Protein AF-0000000078225749 (afdb_homodimer)

Nearest PDB structures (foldseek):
  7byf-assembly1_A  TM=9.191E-01  e=1.831E-20  Mus musculus
  7vph-assembly1_A  TM=9.211E-01  e=2.142E-20  Homo sapiens
  7byf-assembly2_D  TM=9.203E-01  e=4.455E-20  Mus musculus
  7vpg-assembly1_A  TM=9.221E-01  e=8.346E-20  Homo sapiens
  7f60-assembly2_B  TM=9.226E-01  e=7.921E-20  Homo sapiens

Structure (mmCIF, N/CA/C/O backbone):
data_AF-0000000078225749-model_v1
#
loop_
_entity.id
_entity.type
_entity.pdbx_description
1 polymer 'Nucleoporin GLE2 domain protein'
#
loop_
_atom_site.group_PDB
_atom_site.id
_atom_site.type_symbol
_atom_site.label_atom_id
_atom_site.label_alt_id
_atom_site.label_comp_id
_atom_site.label_asym_id
_atom_site.label_entity_id
_atom_site.label_seq_id
_atom_site.pdbx_PDB_ins_code
_atom_site.Cartn_x
_atom_site.Cartn_y
_atom_site.Cartn_z
_atom_site.occupancy
_atom_site.B_iso_or_equiv
_atom_site.auth_seq_id
_atom_site.auth_comp_id
_atom_site.auth_asym_id
_atom_site.auth_atom_id
_atom_site.pdbx_PDB_model_num
ATOM 1 N N . MET A 1 1 ? -67.688 -57.656 38.812 1 23.08 1 MET A N 1
ATOM 2 C CA . MET A 1 1 ? -66.688 -57.188 39.812 1 23.08 1 MET A CA 1
ATOM 3 C C . MET A 1 1 ? -65.312 -57.688 39.469 1 23.08 1 MET A C 1
ATOM 5 O O . MET A 1 1 ? -64.312 -56.938 39.562 1 23.08 1 MET A O 1
ATOM 9 N N . LEU A 1 2 ? -64.812 -58.906 39.625 1 23.86 2 LEU A N 1
ATOM 10 C CA . LEU A 1 2 ? -63.375 -58.781 39.906 1 23.86 2 LEU A CA 1
ATOM 11 C C . LEU A 1 2 ? -62.625 -58.438 38.625 1 23.86 2 LEU A C 1
ATOM 13 O O . LEU A 1 2 ? -62.656 -59.188 37.656 1 23.86 2 LEU A O 1
ATOM 17 N N . ALA A 1 3 ? -62.156 -57.094 38.375 1 25.78 3 ALA A N 1
ATOM 18 C CA . ALA A 1 3 ? -61.625 -56.094 37.469 1 25.78 3 ALA A CA 1
ATOM 19 C C . ALA A 1 3 ? -60.188 -56.406 37.062 1 25.78 3 ALA A C 1
ATOM 21 O O . ALA A 1 3 ? -59.25 -56.281 37.844 1 25.78 3 ALA A O 1
ATOM 22 N N . VAL A 1 4 ? -59.906 -57.562 36.5 1 28.55 4 VAL A N 1
ATOM 23 C CA . VAL A 1 4 ? -58.562 -58.094 36.25 1 28.55 4 VAL A CA 1
ATOM 24 C C . VAL A 1 4 ? -57.75 -57.094 35.438 1 28.55 4 VAL A C 1
ATOM 26 O O . VAL A 1 4 ? -58 -56.906 34.25 1 28.55 4 VAL A O 1
ATOM 29 N N . MET A 1 5 ? -57.5 -55.812 36 1 27.08 5 MET A N 1
ATOM 30 C CA . MET A 1 5 ? -56.875 -54.625 35.375 1 27.08 5 MET A CA 1
ATOM 31 C C . MET A 1 5 ? -55.469 -54.938 34.938 1 27.08 5 MET A C 1
ATOM 33 O O . MET A 1 5 ? -54.625 -55.344 35.75 1 27.08 5 MET A O 1
ATOM 37 N N . PHE A 1 6 ? -55.188 -55.5 33.688 1 27.53 6 PHE A N 1
ATOM 38 C CA . PHE A 1 6 ? -53.969 -55.938 33.031 1 27.53 6 PHE A CA 1
ATOM 39 C C . PHE A 1 6 ? -52.906 -54.812 33.031 1 27.53 6 PHE A C 1
ATOM 41 O O . PHE A 1 6 ? -53.156 -53.75 32.469 1 27.53 6 PHE A O 1
ATOM 48 N N . GLY A 1 7 ? -52.125 -54.562 34.219 1 25.81 7 GLY A N 1
ATOM 49 C CA . GLY A 1 7 ? -51.125 -53.562 34.562 1 25.81 7 GLY A CA 1
ATOM 50 C C . GLY A 1 7 ? -49.938 -53.562 33.625 1 25.81 7 GLY A C 1
ATOM 51 O O . GLY A 1 7 ? -49.25 -54.594 33.469 1 25.81 7 GLY A O 1
ATOM 52 N N . SER A 1 8 ? -49.844 -52.844 32.469 1 24.3 8 SER A N 1
ATOM 53 C CA . SER A 1 8 ? -48.969 -52.719 31.297 1 24.3 8 SER A CA 1
ATOM 54 C C . SER A 1 8 ? -47.594 -52.219 31.719 1 24.3 8 SER A C 1
ATOM 56 O O . SER A 1 8 ? -47.312 -51 31.594 1 24.3 8 SER A O 1
ATOM 58 N N . SER A 1 9 ? -46.938 -52.438 32.906 1 24.58 9 SER A N 1
ATOM 59 C CA . SER A 1 9 ? -45.844 -51.625 33.375 1 24.58 9 SER A CA 1
ATOM 60 C C . SER A 1 9 ? -44.562 -51.938 32.625 1 24.58 9 SER A C 1
ATOM 62 O O . SER A 1 9 ? -43.875 -52.938 32.906 1 24.58 9 SER A O 1
ATOM 64 N N . SER A 1 10 ? -44.469 -52.062 31.281 1 23.19 10 SER A N 1
ATOM 65 C CA . SER A 1 10 ? -43.219 -52.562 30.688 1 23.19 10 SER A CA 1
ATOM 66 C C . SER A 1 10 ? -42.031 -51.688 31.062 1 23.19 10 SER A C 1
ATOM 68 O O . SER A 1 10 ? -42.062 -50.469 30.875 1 23.19 10 SER A O 1
ATOM 70 N N . SER A 1 11 ? -41.25 -52.062 32.094 1 24.34 11 SER A N 1
ATOM 71 C CA . SER A 1 11 ? -40.062 -51.594 32.781 1 24.34 11 SER A CA 1
ATOM 72 C C . SER A 1 11 ? -38.875 -51.469 31.844 1 24.34 11 SER A C 1
ATOM 74 O O . SER A 1 11 ? -38.281 -52.5 31.484 1 24.34 11 SER A O 1
ATOM 76 N N . PHE A 1 12 ? -39.031 -50.906 30.625 1 25.53 12 PHE A N 1
ATOM 77 C CA . PHE A 1 12 ? -37.906 -50.938 29.703 1 25.53 12 PHE A CA 1
ATOM 78 C C . PHE A 1 12 ? -36.625 -50.406 30.359 1 25.53 12 PHE A C 1
ATOM 80 O O . PHE A 1 12 ? -36.656 -49.438 31.094 1 25.53 12 PHE A O 1
ATOM 87 N N . GLY A 1 13 ? -35.656 -51.281 30.641 1 22.09 13 GLY A N 1
ATOM 88 C CA . GLY A 1 13 ? -34.312 -51.281 31.25 1 22.09 13 GLY A CA 1
ATOM 89 C C . GLY A 1 13 ? -33.406 -50.219 30.688 1 22.09 13 GLY A C 1
ATOM 90 O O . GLY A 1 13 ? -33.531 -49.844 29.516 1 22.09 13 GLY A O 1
ATOM 91 N N . ALA A 1 14 ? -32.938 -49.25 31.484 1 25.94 14 ALA A N 1
ATOM 92 C CA . ALA 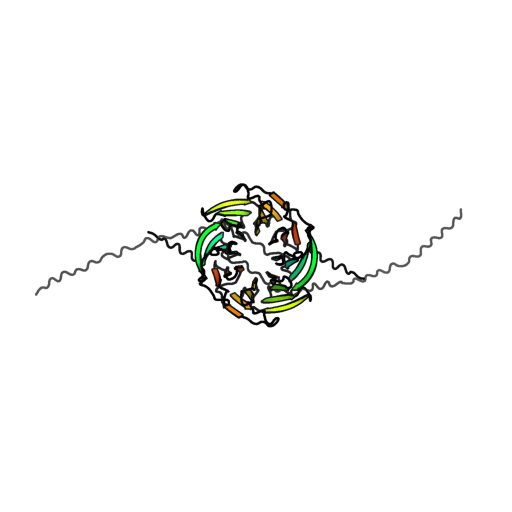A 1 14 ? -32 -48.156 31.375 1 25.94 14 ALA A CA 1
ATOM 93 C C . ALA A 1 14 ? -30.656 -48.625 30.844 1 25.94 14 ALA A C 1
ATOM 95 O O . ALA A 1 14 ? -29.984 -49.438 31.484 1 25.94 14 ALA A O 1
ATOM 96 N N . LYS A 1 15 ? -30.625 -49.125 29.609 1 23.12 15 LYS A N 1
ATOM 97 C CA . LYS A 1 15 ? -29.297 -49.531 29.172 1 23.12 15 LYS A CA 1
ATOM 98 C C . LYS A 1 15 ? -28.25 -48.469 29.469 1 23.12 15 LYS A C 1
ATOM 100 O O . LYS A 1 15 ? -28.5 -47.281 29.266 1 23.12 15 LYS A O 1
ATOM 105 N N . PRO A 1 16 ? -27.328 -48.719 30.375 1 26.39 16 PRO A N 1
ATOM 106 C CA . PRO A 1 16 ? -26.219 -47.844 30.781 1 26.39 16 PRO A CA 1
ATOM 107 C C . PRO A 1 16 ? -25.359 -47.406 29.594 1 26.39 16 PRO A C 1
ATOM 109 O O . PRO A 1 16 ? -25.031 -48.219 28.719 1 26.39 16 PRO A O 1
ATOM 112 N N . SER A 1 17 ? -25.766 -46.344 28.875 1 26.53 17 SER A N 1
ATOM 113 C CA . SER A 1 17 ? -24.953 -45.844 27.766 1 26.53 17 SER A CA 1
ATOM 114 C C . SER A 1 17 ? -23.5 -45.656 28.203 1 26.53 17 SER A C 1
ATOM 116 O O . SER A 1 17 ? -23.203 -44.781 29.016 1 26.53 17 SER A O 1
ATOM 118 N N . ILE A 1 18 ? -22.781 -46.75 28.531 1 24.94 18 ILE A N 1
ATOM 119 C CA . ILE A 1 18 ? -21.391 -46.719 28.969 1 24.94 18 ILE A CA 1
ATOM 120 C C . ILE A 1 18 ? -20.547 -45.969 27.922 1 24.94 18 ILE A C 1
ATOM 122 O O . ILE A 1 18 ? -19.328 -45.844 28.094 1 24.94 18 ILE A O 1
ATOM 126 N N . PHE A 1 19 ? -21 -45.906 26.656 1 27.45 19 PHE A N 1
ATOM 127 C CA . PHE A 1 19 ? -19.844 -45.688 25.781 1 27.45 19 PHE A CA 1
ATOM 128 C C . PHE A 1 19 ? -19.156 -44.375 26.109 1 27.45 19 PHE A C 1
ATOM 130 O O . PHE A 1 19 ? -19.703 -43.312 25.828 1 27.45 19 PHE A O 1
ATOM 137 N N . GLY A 1 20 ? -18.547 -44.312 27.234 1 26.2 20 GLY A N 1
ATOM 138 C CA . GLY A 1 20 ? -17.672 -43.188 27.516 1 26.2 20 GLY A CA 1
ATOM 139 C C . GLY A 1 20 ? -16.656 -42.906 26.406 1 26.2 20 GLY A C 1
ATOM 140 O O . GLY A 1 20 ? -15.68 -43.656 26.281 1 26.2 20 GLY A O 1
ATOM 141 N N . SER A 1 21 ? -17.047 -42.781 25.125 1 27.36 21 SER A N 1
ATOM 142 C CA . SER A 1 21 ? -16 -42.531 24.141 1 27.36 21 SER A CA 1
ATOM 143 C C . SER A 1 21 ? -15.133 -41.344 24.562 1 27.36 21 SER A C 1
ATOM 145 O O . SER A 1 21 ? -15.648 -40.281 24.844 1 27.36 21 SER A O 1
ATOM 147 N N . THR A 1 22 ? -14.07 -41.656 25.234 1 28.22 22 THR A N 1
ATOM 148 C CA . THR A 1 22 ? -13 -40.688 25.453 1 28.22 22 THR A CA 1
ATOM 149 C C . THR A 1 22 ? -12.57 -40.031 24.141 1 28.22 22 THR A C 1
ATOM 151 O O . THR A 1 22 ? -12.078 -40.719 23.234 1 28.22 22 THR A O 1
ATOM 154 N N . THR A 1 23 ? -13.375 -39.156 23.625 1 29 23 THR A N 1
ATOM 155 C CA . THR A 1 23 ? -12.883 -38.312 22.516 1 29 23 THR A CA 1
ATOM 156 C C . THR A 1 23 ? -11.516 -37.75 22.844 1 29 23 THR A C 1
ATOM 158 O O . THR A 1 23 ? -11.383 -36.938 23.781 1 29 23 THR A O 1
ATOM 161 N N . THR A 1 24 ? -10.445 -38.594 22.688 1 30.09 24 THR A N 1
ATOM 162 C CA . THR A 1 24 ? -9.109 -38 22.656 1 30.09 24 THR A CA 1
ATOM 163 C C . THR A 1 24 ? -9.039 -36.875 21.625 1 30.09 24 THR A C 1
ATOM 165 O O . THR A 1 24 ? -9.219 -37.125 20.422 1 30.09 24 THR A O 1
ATOM 168 N N . THR A 1 25 ? -9.484 -35.688 22 1 29.48 25 THR A N 1
ATOM 169 C CA . THR A 1 25 ? -9.172 -34.5 21.219 1 29.48 25 THR A CA 1
ATOM 170 C C . THR A 1 25 ? -7.676 -34.438 20.938 1 29.48 25 THR A C 1
ATOM 172 O O . THR A 1 25 ? -6.875 -34.25 21.859 1 29.48 25 THR A O 1
ATOM 175 N N . THR A 1 26 ? -7.133 -35.344 20.094 1 30.47 26 THR A N 1
ATOM 176 C CA . THR A 1 26 ? -5.785 -35.094 19.609 1 30.47 26 THR A CA 1
ATOM 177 C C . THR A 1 26 ? -5.676 -33.656 19.094 1 30.47 26 THR A C 1
ATOM 179 O O . THR A 1 26 ? -6.398 -33.25 18.188 1 30.47 26 THR A O 1
ATOM 182 N N . THR A 1 27 ? -5.355 -32.75 19.984 1 30.42 27 THR A N 1
ATOM 183 C CA . THR A 1 27 ? -4.871 -31.453 19.562 1 30.42 27 THR A CA 1
ATOM 184 C C . THR A 1 27 ? -3.795 -31.594 18.5 1 30.42 27 THR A C 1
ATOM 186 O O . THR A 1 27 ? -2.719 -32.125 18.75 1 30.42 27 THR A O 1
ATOM 189 N N . THR A 1 28 ? -4.18 -31.984 17.281 1 31.11 28 THR A N 1
ATOM 190 C CA . THR A 1 28 ? -3.219 -31.859 16.188 1 31.11 28 THR A CA 1
ATOM 191 C C . THR A 1 28 ? -2.506 -30.516 16.25 1 31.11 28 THR A C 1
ATOM 193 O O . THR A 1 28 ? -3.143 -29.469 16.141 1 31.11 28 THR A O 1
ATOM 196 N N . THR A 1 29 ? -1.504 -30.438 17.094 1 33.22 29 THR A N 1
ATOM 197 C CA . THR A 1 29 ? -0.536 -29.359 16.922 1 33.22 29 THR A CA 1
ATOM 198 C C . THR A 1 29 ? -0.121 -29.234 15.461 1 33.22 29 THR A C 1
ATOM 200 O O . THR A 1 29 ? 0.328 -30.203 14.852 1 33.22 29 THR A O 1
ATOM 203 N N . ASN A 1 30 ? -0.927 -28.609 14.68 1 32.47 30 ASN A N 1
ATOM 204 C CA . ASN A 1 30 ? -0.381 -28.297 13.367 1 32.47 30 ASN A CA 1
ATOM 205 C C . ASN A 1 30 ? 1.072 -27.844 13.461 1 32.47 30 ASN A C 1
ATOM 207 O O . ASN A 1 30 ? 1.356 -26.766 14.008 1 32.47 30 ASN A O 1
ATOM 211 N N . PRO A 1 31 ? 2.061 -28.75 13.617 1 36.94 31 PRO A N 1
ATOM 212 C CA . PRO A 1 31 ? 3.48 -28.391 13.656 1 36.94 31 PRO A CA 1
ATOM 213 C C . PRO A 1 31 ? 3.834 -27.281 12.664 1 36.94 31 PRO A C 1
ATOM 215 O O . PRO A 1 31 ? 4.961 -26.781 12.664 1 36.94 31 PRO A O 1
ATOM 218 N N . ASN A 1 32 ? 3.139 -27.25 11.57 1 35.75 32 ASN A N 1
ATOM 219 C CA . ASN A 1 32 ? 3.738 -26.531 10.453 1 35.75 32 ASN A CA 1
ATOM 220 C C . ASN A 1 32 ? 3.84 -25.031 10.734 1 35.75 32 ASN A C 1
ATOM 222 O O . ASN A 1 32 ? 4.18 -24.25 9.852 1 35.75 32 ASN A O 1
ATOM 226 N N . ALA A 1 33 ? 3.133 -24.516 11.711 1 36.06 33 ALA A N 1
ATOM 227 C CA . ALA A 1 33 ? 3.383 -23.078 11.781 1 36.06 33 ALA A CA 1
ATOM 228 C C . ALA A 1 33 ? 4.773 -22.797 12.336 1 36.06 33 ALA A C 1
ATOM 230 O O . ALA A 1 33 ? 4.98 -22.812 13.555 1 36.06 33 ALA A O 1
ATOM 231 N N . GLU A 1 34 ? 5.812 -23.312 11.898 1 37.38 34 GLU A N 1
ATOM 232 C CA . GLU A 1 34 ? 6.969 -22.516 12.305 1 37.38 34 GLU A CA 1
ATOM 233 C C . GLU A 1 34 ? 6.609 -21.031 12.398 1 37.38 34 GLU A C 1
ATOM 235 O O . GLU A 1 34 ? 6.105 -20.438 11.438 1 37.38 34 GLU A O 1
ATOM 240 N N . ASP A 1 35 ? 6.242 -20.562 13.508 1 42.09 35 ASP A N 1
ATOM 241 C CA . ASP A 1 35 ? 5.992 -19.172 13.828 1 42.09 35 ASP A CA 1
ATOM 242 C C . ASP A 1 35 ? 6.941 -18.25 13.055 1 42.09 35 ASP A C 1
ATOM 244 O O . ASP A 1 35 ? 8.141 -18.219 13.328 1 42.09 35 ASP A O 1
ATOM 248 N N . ILE A 1 36 ? 6.891 -18.219 11.781 1 41.59 36 ILE A N 1
ATOM 249 C CA . ILE A 1 36 ? 7.629 -17.125 11.164 1 41.59 36 ILE A CA 1
ATOM 250 C C . ILE A 1 36 ? 7.555 -15.883 12.055 1 41.59 36 ILE A C 1
ATOM 252 O O . ILE A 1 36 ? 6.477 -15.312 12.25 1 41.59 36 ILE A O 1
ATOM 256 N N . ALA A 1 37 ? 8.352 -15.805 13.133 1 42.06 37 ALA A N 1
ATOM 257 C CA . ALA A 1 37 ? 8.523 -14.602 13.945 1 42.06 37 ALA A CA 1
ATOM 258 C C . ALA A 1 37 ? 8.719 -13.375 13.055 1 42.06 37 ALA A C 1
ATOM 260 O O . ALA A 1 37 ? 9.695 -13.289 12.312 1 42.06 37 ALA A O 1
ATOM 261 N N . VAL A 1 38 ? 7.656 -12.828 12.555 1 46.59 38 VAL A N 1
ATOM 262 C CA . VAL A 1 38 ? 7.871 -11.516 11.953 1 46.59 38 VAL A CA 1
ATOM 263 C C . VAL A 1 38 ? 8.672 -10.641 12.906 1 46.59 38 VAL A C 1
ATOM 265 O O . VAL A 1 38 ? 8.219 -10.328 14.008 1 46.59 38 VAL A O 1
ATOM 268 N N . GLU A 1 39 ? 9.945 -10.688 12.969 1 50.09 39 GLU A N 1
ATOM 269 C CA . GLU A 1 39 ? 10.797 -9.797 13.758 1 50.09 39 GLU A CA 1
ATOM 270 C C . GLU A 1 39 ? 10.328 -8.344 13.648 1 50.09 39 GLU A C 1
ATOM 272 O O . GLU A 1 39 ? 9.93 -7.895 12.578 1 50.09 39 GLU A O 1
ATOM 277 N N . GLY A 1 40 ? 9.961 -7.848 14.797 1 59.12 40 GLY A N 1
ATOM 278 C CA . GLY A 1 40 ? 9.648 -6.426 14.844 1 59.12 40 GLY A CA 1
ATOM 279 C C . GLY A 1 40 ? 10.625 -5.578 14.047 1 59.12 40 GLY A C 1
ATOM 280 O O . GLY A 1 40 ? 11.758 -5.984 13.805 1 59.12 40 GLY A O 1
ATOM 281 N N . SER A 1 41 ? 10.188 -4.605 13.188 1 65.19 41 SER A N 1
ATOM 282 C CA . SER A 1 41 ? 10.992 -3.699 12.375 1 65.19 41 SER A CA 1
ATOM 283 C C . SER A 1 41 ? 11.961 -2.893 13.234 1 65.19 41 SER A C 1
ATOM 285 O O . SER A 1 41 ? 11.625 -2.5 14.352 1 65.19 41 SER A O 1
ATOM 287 N N . PRO A 1 42 ? 13.234 -2.771 12.812 1 69.94 42 PRO A N 1
ATOM 288 C CA . PRO A 1 42 ? 14.133 -1.802 13.445 1 69.94 42 PRO A CA 1
ATOM 289 C C . PRO A 1 42 ? 13.516 -0.407 13.539 1 69.94 42 PRO A C 1
ATOM 291 O O . PRO A 1 42 ? 12.625 -0.066 12.766 1 69.94 42 PRO A O 1
ATOM 294 N N . ASP A 1 43 ? 13.984 0.364 14.484 1 79.06 43 ASP A N 1
ATOM 295 C CA . ASP A 1 43 ? 13.398 1.653 14.836 1 79.06 43 ASP A CA 1
ATOM 296 C C . ASP A 1 43 ? 13.609 2.674 13.719 1 79.06 43 ASP A C 1
ATOM 298 O O . ASP A 1 43 ? 13.055 3.775 13.766 1 79.06 43 ASP A O 1
ATOM 302 N N . ASP A 1 44 ? 14.273 2.305 12.648 1 84.38 44 ASP A N 1
ATOM 303 C CA . ASP A 1 44 ? 14.516 3.246 11.562 1 84.38 44 ASP A CA 1
ATOM 304 C C . ASP A 1 44 ? 14.07 2.66 10.219 1 84.38 44 ASP A C 1
ATOM 306 O O . ASP A 1 44 ? 14.477 3.146 9.164 1 84.38 44 ASP A O 1
ATOM 310 N N . THR A 1 45 ? 13.219 1.745 10.281 1 91.88 45 THR A N 1
ATOM 311 C CA . THR A 1 45 ? 12.711 1.075 9.086 1 91.88 45 THR A CA 1
ATOM 312 C C . THR A 1 45 ? 11.844 2.023 8.266 1 91.88 45 THR A C 1
ATOM 314 O O . THR A 1 45 ? 11.031 2.768 8.82 1 91.88 45 THR A O 1
ATOM 317 N N . VAL A 1 46 ? 12.094 2.045 6.926 1 95.31 46 VAL A N 1
ATOM 318 C CA . VAL A 1 46 ? 11.188 2.76 6.035 1 95.31 46 VAL A CA 1
ATOM 319 C C . VAL A 1 46 ? 9.867 2 5.922 1 95.31 46 VAL A C 1
ATOM 321 O O . VAL A 1 46 ? 9.844 0.844 5.496 1 95.31 46 VAL A O 1
ATOM 324 N N . GLN A 1 47 ? 8.805 2.6 6.273 1 95.69 47 GLN A N 1
ATOM 325 C CA . GLN A 1 47 ? 7.492 1.962 6.383 1 95.69 47 GLN A CA 1
ATOM 326 C C . GLN A 1 47 ? 6.668 2.176 5.117 1 95.69 47 GLN A C 1
ATOM 328 O O . GLN A 1 47 ? 5.871 1.316 4.738 1 95.69 47 GLN A O 1
ATOM 333 N N . VAL A 1 48 ? 6.812 3.291 4.555 1 97.62 48 VAL A N 1
ATOM 334 C CA . VAL A 1 48 ? 5.918 3.646 3.455 1 97.62 48 VAL A CA 1
ATOM 335 C C . VAL A 1 48 ? 6.668 4.496 2.434 1 97.62 48 VAL A C 1
ATOM 337 O O . VAL A 1 48 ? 7.48 5.348 2.803 1 97.62 48 VAL A O 1
ATOM 340 N N . LEU A 1 49 ? 6.434 4.262 1.145 1 97.06 49 LEU A N 1
ATOM 341 C CA . LEU A 1 49 ? 6.898 5.004 -0.022 1 97.06 49 LEU A CA 1
ATOM 342 C C . LEU A 1 49 ? 5.73 5.383 -0.927 1 97.06 49 LEU A C 1
ATOM 344 O O . LEU A 1 49 ? 4.832 4.57 -1.158 1 97.06 49 LEU A O 1
ATOM 348 N N . ARG A 1 50 ? 5.707 6.594 -1.355 1 97 50 ARG A N 1
ATOM 349 C CA . ARG A 1 50 ? 4.68 7.023 -2.297 1 97 50 ARG A CA 1
ATOM 350 C C . ARG A 1 50 ? 5.258 7.969 -3.346 1 97 50 ARG A C 1
ATOM 352 O O . ARG A 1 50 ? 5.824 9.008 -3.006 1 97 50 ARG A O 1
ATOM 359 N N . PHE A 1 51 ? 5.07 7.633 -4.602 1 93.44 51 PHE A N 1
ATOM 360 C CA . PHE A 1 51 ? 5.359 8.578 -5.672 1 93.44 51 PHE A CA 1
ATOM 361 C C . PHE A 1 51 ? 4.246 9.617 -5.789 1 93.44 51 PHE A C 1
ATOM 363 O O . PHE A 1 51 ? 3.072 9.297 -5.582 1 93.44 51 PHE A O 1
ATOM 370 N N . SER A 1 52 ? 4.641 10.766 -6.168 1 94.06 52 SER A N 1
ATOM 371 C CA . SER A 1 52 ? 3.654 11.812 -6.398 1 94.06 52 SER A CA 1
ATOM 372 C C . SER A 1 52 ? 2.84 11.539 -7.66 1 94.06 52 SER A C 1
ATOM 374 O O . SER A 1 52 ? 3.307 10.844 -8.57 1 94.06 52 SER A O 1
ATOM 376 N N . PRO A 1 53 ? 1.516 12.031 -7.785 1 86.31 53 PRO A N 1
ATOM 377 C CA . PRO A 1 53 ? 0.628 11.719 -8.906 1 86.31 53 PRO A CA 1
ATOM 378 C C . PRO A 1 53 ? 1.015 12.461 -10.188 1 86.31 53 PRO A C 1
ATOM 380 O O . PRO A 1 53 ? 0.602 12.07 -11.281 1 86.31 53 PRO A O 1
ATOM 383 N N . ASN A 1 54 ? 1.646 13.656 -10.25 1 70.38 54 ASN A N 1
ATOM 384 C CA . ASN A 1 54 ? 1.765 14.484 -11.445 1 70.38 54 ASN A CA 1
ATOM 385 C C . ASN A 1 54 ? 2.963 14.07 -12.297 1 70.38 54 ASN A C 1
ATOM 387 O O . ASN A 1 54 ? 4.102 14.438 -11.992 1 70.38 54 ASN A O 1
ATOM 391 N N . PRO A 1 55 ? 2.629 13.164 -13.383 1 57.84 55 PRO A N 1
ATOM 392 C CA . PRO A 1 55 ? 3.664 12.633 -14.273 1 57.84 55 PRO A CA 1
ATOM 393 C C . PRO A 1 55 ? 4.359 13.719 -15.094 1 57.84 55 PRO A C 1
ATOM 395 O O . PRO A 1 55 ? 5.449 13.484 -15.625 1 57.84 55 PRO A O 1
ATOM 398 N N . ASN A 1 56 ? 3.576 14.828 -15.297 1 58.47 56 ASN A N 1
ATOM 399 C CA . ASN A 1 56 ? 4.133 15.797 -16.234 1 58.47 56 ASN A CA 1
ATOM 400 C C . ASN A 1 56 ? 5.332 16.531 -15.641 1 58.47 56 ASN A C 1
ATOM 402 O O . ASN A 1 56 ? 6.059 17.219 -16.359 1 58.47 56 ASN A O 1
ATOM 406 N N . GLU A 1 57 ? 5.449 16.297 -14.383 1 65.69 57 GLU A N 1
ATOM 407 C CA . GLU A 1 57 ? 6.602 16.859 -13.703 1 65.69 57 GLU A CA 1
ATOM 408 C C . GLU A 1 57 ? 7.535 15.773 -13.18 1 65.69 57 GLU A C 1
ATOM 410 O O . GLU A 1 57 ? 7.188 14.594 -13.203 1 65.69 57 GLU A O 1
ATOM 415 N N . LYS A 1 58 ? 8.711 16.188 -13 1 77.44 58 LYS A N 1
ATOM 416 C CA . LYS A 1 58 ? 9.633 15.25 -12.359 1 77.44 58 LYS A CA 1
ATOM 417 C C . LYS A 1 58 ? 9.016 14.633 -11.109 1 77.44 58 LYS A C 1
ATOM 419 O O . LYS A 1 58 ? 8.555 15.359 -10.219 1 77.44 58 LYS A O 1
ATOM 424 N N . PRO A 1 59 ? 8.875 13.352 -11.172 1 85.69 59 PRO A N 1
ATOM 425 C CA . PRO A 1 59 ? 8.18 12.727 -10.039 1 85.69 59 PRO A CA 1
ATOM 426 C C . PRO A 1 59 ? 8.906 12.914 -8.719 1 85.69 59 PRO A C 1
ATOM 428 O O . PRO A 1 59 ? 10.141 12.922 -8.68 1 85.69 59 PRO A O 1
ATOM 431 N N . LEU A 1 60 ? 8.102 13.195 -7.715 1 91.81 60 LEU A N 1
ATOM 432 C CA . LEU A 1 60 ? 8.609 13.219 -6.348 1 91.81 60 LEU A CA 1
ATOM 433 C C . LEU A 1 60 ? 8.359 11.883 -5.648 1 91.81 60 LEU A C 1
ATOM 435 O O . LEU A 1 60 ? 7.41 11.172 -5.98 1 91.81 60 LEU A O 1
ATOM 439 N N . LEU A 1 61 ? 9.219 11.547 -4.77 1 93.06 61 LEU A N 1
ATOM 440 C CA . LEU A 1 61 ? 9.086 10.359 -3.93 1 93.06 61 LEU A CA 1
ATOM 441 C C . LEU A 1 61 ? 9.078 10.742 -2.453 1 93.06 61 LEU A C 1
ATOM 443 O O . LEU A 1 61 ? 9.992 11.422 -1.979 1 93.06 61 LEU A O 1
ATOM 447 N N . ALA A 1 62 ? 8.023 10.391 -1.764 1 96.5 62 ALA A N 1
ATOM 448 C CA . ALA A 1 62 ? 7.949 10.586 -0.318 1 96.5 62 ALA A CA 1
ATOM 449 C C . ALA A 1 62 ? 8.18 9.281 0.428 1 96.5 62 ALA A C 1
ATOM 451 O O . ALA A 1 62 ? 7.715 8.219 0.001 1 96.5 62 ALA A O 1
ATOM 452 N N . ALA A 1 63 ? 8.875 9.359 1.52 1 96.94 63 ALA A N 1
ATOM 453 C CA . ALA A 1 63 ? 9.141 8.203 2.367 1 96.94 63 ALA A CA 1
ATOM 454 C C . ALA A 1 63 ? 8.906 8.531 3.838 1 96.94 63 ALA A C 1
ATOM 456 O O . ALA A 1 63 ? 9.25 9.617 4.301 1 96.94 63 ALA A O 1
ATOM 457 N N . GLY A 1 64 ? 8.273 7.617 4.555 1 97.5 64 GLY A N 1
ATOM 458 C CA . GLY A 1 64 ? 8.102 7.707 5.992 1 97.5 64 GLY A CA 1
ATOM 459 C C . GLY A 1 64 ? 8.688 6.527 6.742 1 97.5 64 GLY A C 1
ATOM 460 O O . GLY A 1 64 ? 8.555 5.379 6.309 1 97.5 64 GLY A O 1
ATOM 461 N N . SER A 1 65 ? 9.359 6.879 7.855 1 96.5 65 SER A N 1
ATOM 462 C CA . SER A 1 65 ? 10.047 5.828 8.609 1 96.5 65 SER A CA 1
ATOM 463 C C . SER A 1 65 ? 9.547 5.77 10.047 1 96.5 65 SER A C 1
ATOM 465 O O . SER A 1 65 ? 8.867 6.688 10.516 1 96.5 65 SER A O 1
ATOM 467 N N . TRP A 1 66 ? 9.898 4.703 10.695 1 95.06 66 TRP A N 1
ATOM 468 C CA . TRP A 1 66 ? 9.438 4.426 12.047 1 95.06 66 TRP A CA 1
ATOM 469 C C . TRP A 1 66 ? 10.086 5.379 13.047 1 95.06 66 TRP A C 1
ATOM 471 O O . TRP A 1 66 ? 9.594 5.539 14.172 1 95.06 66 TRP A O 1
ATOM 481 N N . ASP A 1 67 ? 11.164 6.07 12.719 1 93.25 67 ASP A N 1
ATOM 482 C CA . ASP A 1 67 ? 11.789 7.039 13.617 1 93.25 67 ASP A CA 1
ATOM 483 C C . ASP A 1 67 ? 11.141 8.414 13.477 1 93.25 67 ASP A C 1
ATOM 485 O O . ASP A 1 67 ? 11.586 9.383 14.094 1 93.25 67 ASP A O 1
ATOM 489 N N . GLY A 1 68 ? 10.172 8.484 12.625 1 96.31 68 GLY A N 1
ATOM 490 C CA . GLY A 1 68 ? 9.406 9.719 12.508 1 96.31 68 GLY A CA 1
ATOM 491 C C . GLY A 1 68 ? 9.891 10.625 11.398 1 96.31 68 GLY A C 1
ATOM 492 O O . GLY A 1 68 ? 9.375 11.734 11.227 1 96.31 68 GLY A O 1
ATOM 493 N N . VAL A 1 69 ? 10.852 10.172 10.625 1 95.38 69 VAL A N 1
ATOM 494 C CA . VAL A 1 69 ? 11.406 11 9.555 1 95.38 69 VAL A CA 1
ATOM 495 C C . VAL A 1 69 ? 10.594 10.805 8.281 1 95.38 69 VAL A C 1
ATOM 497 O O . VAL A 1 69 ? 10.305 9.68 7.883 1 95.38 69 VAL A O 1
ATOM 500 N N . VAL A 1 70 ? 10.141 11.898 7.695 1 97.25 70 VAL A N 1
ATOM 501 C CA . VAL A 1 70 ? 9.539 11.914 6.367 1 97.25 70 VAL A CA 1
ATOM 502 C C . VAL A 1 70 ? 10.422 12.711 5.41 1 97.25 70 VAL A C 1
ATOM 504 O O . VAL A 1 70 ? 10.805 13.844 5.711 1 97.25 70 VAL A O 1
ATOM 507 N N . ARG A 1 71 ? 10.711 12.148 4.324 1 95.25 71 ARG A N 1
ATOM 508 C CA . ARG A 1 71 ? 11.57 12.797 3.34 1 95.25 71 ARG A CA 1
ATOM 509 C C . ARG A 1 71 ? 10.938 12.758 1.951 1 95.25 71 ARG A C 1
ATOM 511 O O . ARG A 1 71 ? 10.195 11.828 1.63 1 95.25 71 ARG A O 1
ATOM 518 N N . VAL A 1 72 ? 11.281 13.797 1.18 1 94.06 72 VAL A N 1
ATOM 519 C CA . VAL A 1 72 ? 10.82 13.883 -0.203 1 94.06 72 VAL A CA 1
ATOM 520 C C . VAL A 1 72 ? 12.016 14.094 -1.133 1 94.06 72 VAL A C 1
ATOM 522 O O . VAL A 1 72 ? 12.875 14.938 -0.863 1 94.06 72 VAL A O 1
ATOM 525 N N . TRP A 1 73 ? 12.086 13.328 -2.158 1 91.06 73 TRP A N 1
ATOM 526 C CA . TRP A 1 73 ? 13.102 13.461 -3.197 1 91.06 73 TRP A CA 1
ATOM 527 C C . TRP A 1 73 ? 12.461 13.766 -4.547 1 91.06 73 TRP A C 1
ATOM 529 O O . TRP A 1 73 ? 11.336 13.359 -4.816 1 91.06 73 TRP A O 1
ATOM 539 N N . MET A 1 74 ? 13.219 14.469 -5.305 1 87.44 74 MET A N 1
ATOM 540 C CA . MET A 1 74 ? 12.906 14.57 -6.727 1 87.44 74 MET A CA 1
ATOM 541 C C . MET A 1 74 ? 13.719 13.562 -7.535 1 87.44 74 MET A C 1
ATOM 543 O O . MET A 1 74 ? 14.93 13.445 -7.352 1 87.44 74 MET A O 1
ATOM 547 N N . VAL A 1 75 ? 13.023 12.805 -8.305 1 77.75 75 VAL A N 1
ATOM 548 C CA . VAL A 1 75 ? 13.703 11.797 -9.117 1 77.75 75 VAL A CA 1
ATOM 549 C C . VAL A 1 75 ? 13.867 12.32 -10.539 1 77.75 75 VAL A C 1
ATOM 551 O O . VAL A 1 75 ? 12.883 12.617 -11.219 1 77.75 75 VAL A O 1
ATOM 554 N N . ASN A 1 76 ? 15.078 12.523 -10.938 1 74.56 76 ASN A N 1
ATOM 555 C CA . ASN A 1 76 ? 15.32 13.039 -12.281 1 74.56 76 ASN A CA 1
ATOM 556 C C . ASN A 1 76 ? 15.344 11.922 -13.32 1 74.56 76 ASN A C 1
ATOM 558 O O . ASN A 1 76 ? 15.344 10.742 -12.961 1 74.56 76 ASN A O 1
ATOM 562 N N . ASP A 1 77 ? 15.391 12.344 -14.57 1 65.25 77 ASP A N 1
ATOM 563 C CA . ASP A 1 77 ? 15.312 11.438 -15.711 1 65.25 77 ASP A CA 1
ATOM 564 C C . ASP A 1 77 ? 16.5 10.469 -15.719 1 65.25 77 ASP A C 1
ATOM 566 O O . ASP A 1 77 ? 16.391 9.359 -16.234 1 65.25 77 ASP A O 1
ATOM 570 N N . ASN A 1 78 ? 17.547 10.984 -15.148 1 63.44 78 ASN A N 1
ATOM 571 C CA . ASN A 1 78 ? 18.75 10.156 -15.156 1 63.44 78 ASN A CA 1
ATOM 572 C C . ASN A 1 78 ? 18.781 9.203 -13.969 1 63.44 78 ASN A C 1
ATOM 574 O O . ASN A 1 78 ? 19.766 8.508 -13.75 1 63.44 78 ASN A O 1
ATOM 578 N N . GLY A 1 79 ? 17.625 9.188 -13.242 1 62.5 79 GLY A N 1
ATOM 579 C CA . GLY A 1 79 ? 17.531 8.305 -12.094 1 62.5 79 GLY A CA 1
ATOM 580 C C . GLY A 1 79 ? 18.203 8.859 -10.852 1 62.5 79 GLY A C 1
ATOM 581 O O . GLY A 1 79 ? 18.328 8.156 -9.844 1 62.5 79 GLY A O 1
ATOM 582 N N . GLN A 1 80 ? 18.641 10.102 -10.977 1 70.25 80 GLN A N 1
ATOM 583 C CA . GLN A 1 80 ? 19.25 10.719 -9.805 1 70.25 80 GLN A CA 1
ATOM 584 C C . GLN A 1 80 ? 18.188 11.32 -8.883 1 70.25 80 GLN A C 1
ATOM 586 O O . GLN A 1 80 ? 17.188 11.859 -9.359 1 70.25 80 GLN A O 1
ATOM 591 N N . CYS A 1 81 ? 18.359 11 -7.594 1 76.44 81 CYS A N 1
ATOM 592 C CA . CYS A 1 81 ? 17.422 11.523 -6.594 1 76.44 81 CYS A CA 1
ATOM 593 C C . CYS A 1 81 ? 18.031 12.695 -5.836 1 76.44 81 CYS A C 1
ATOM 595 O O . CYS A 1 81 ? 19.188 12.617 -5.395 1 76.44 81 CYS A O 1
ATOM 597 N N . GLU A 1 82 ? 17.344 13.82 -5.883 1 82.69 82 GLU A N 1
ATOM 598 C CA . GLU A 1 82 ? 17.75 15 -5.125 1 82.69 82 GLU A CA 1
ATOM 599 C C . GLU A 1 82 ? 16.781 15.281 -3.979 1 82.69 82 GLU A C 1
ATOM 601 O O . GLU A 1 82 ? 15.562 15.328 -4.18 1 82.69 82 GLU A O 1
ATOM 606 N N . GLY A 1 83 ? 17.359 15.414 -2.805 1 86.62 83 GLY A N 1
ATOM 607 C CA . GLY A 1 83 ? 16.516 15.758 -1.667 1 86.62 83 GLY A CA 1
ATOM 608 C C . GLY A 1 83 ? 15.836 17.094 -1.816 1 86.62 83 GLY A C 1
ATOM 609 O O . GLY A 1 83 ? 16.453 18.078 -2.244 1 86.62 83 GLY A O 1
ATOM 610 N N . LYS A 1 84 ? 14.516 17.062 -1.516 1 87.94 84 LYS A N 1
ATOM 611 C CA . LYS A 1 84 ? 13.75 18.297 -1.658 1 87.94 84 LYS A CA 1
ATOM 612 C C . LYS A 1 84 ? 13.305 18.828 -0.299 1 87.94 84 LYS A C 1
ATOM 614 O O . LYS A 1 84 ? 13.312 20.031 -0.067 1 87.94 84 LYS A O 1
ATOM 619 N N . ALA A 1 85 ? 12.867 17.953 0.549 1 93.62 85 ALA A N 1
ATOM 620 C CA . ALA A 1 85 ? 12.305 18.375 1.828 1 93.62 85 ALA A CA 1
ATOM 621 C C . ALA A 1 85 ? 12.367 17.25 2.855 1 93.62 85 ALA A C 1
ATOM 623 O O . ALA A 1 85 ? 12.508 16.078 2.496 1 93.62 85 ALA A O 1
ATOM 624 N N . GLN A 1 86 ? 12.312 17.672 4.16 1 95.25 86 GLN A N 1
ATOM 625 C CA . GLN A 1 86 ? 12.312 16.719 5.266 1 95.25 86 GLN A CA 1
ATOM 626 C C . GLN A 1 86 ? 11.531 17.25 6.457 1 95.25 86 GLN A C 1
ATOM 628 O O . GLN A 1 86 ? 11.57 18.453 6.746 1 95.25 86 GLN A O 1
ATOM 633 N N . GLN A 1 87 ? 10.828 16.359 7.074 1 96.75 87 GLN A N 1
ATOM 634 C CA . GLN A 1 87 ? 10.141 16.641 8.328 1 96.75 87 GLN A CA 1
ATOM 635 C C . GLN A 1 87 ? 10.438 15.578 9.375 1 96.75 87 GLN A C 1
ATOM 637 O O . GLN A 1 87 ? 10.711 14.422 9.031 1 96.75 87 GLN A O 1
ATOM 642 N N . ASN A 1 88 ? 10.406 16.016 10.648 1 96.5 88 ASN A N 1
ATOM 643 C CA . ASN A 1 88 ? 10.516 15.102 11.781 1 96.5 88 ASN A CA 1
ATOM 644 C C . ASN A 1 88 ? 9.234 15.062 12.602 1 96.5 88 ASN A C 1
ATOM 646 O O . ASN A 1 88 ? 8.898 16.047 13.281 1 96.5 88 ASN A O 1
ATOM 650 N N . ILE A 1 89 ? 8.602 13.969 12.523 1 96.44 89 ILE A N 1
ATOM 651 C CA . ILE A 1 89 ? 7.383 13.719 13.289 1 96.44 89 ILE A CA 1
ATOM 652 C C . ILE A 1 89 ? 7.73 13.008 14.594 1 96.44 89 ILE A C 1
ATOM 654 O O . ILE A 1 89 ? 8.594 12.133 14.625 1 96.44 89 ILE A O 1
ATOM 658 N N . PRO A 1 90 ? 7.133 13.359 15.719 1 96.12 90 PRO A N 1
ATOM 659 C CA . PRO A 1 90 ? 7.473 12.758 17.016 1 96.12 90 PRO A CA 1
ATOM 660 C C . PRO A 1 90 ? 6.855 11.375 17.203 1 96.12 90 PRO A C 1
ATOM 662 O O . PRO A 1 90 ? 6.383 11.047 18.297 1 96.12 90 PRO A O 1
ATOM 665 N N . ALA A 1 91 ? 6.68 10.594 16.219 1 96.25 91 ALA A N 1
ATOM 666 C CA . ALA A 1 91 ? 6.121 9.25 16.25 1 96.25 91 ALA A CA 1
ATOM 667 C C . ALA A 1 91 ? 6.43 8.5 14.961 1 96.25 91 ALA A C 1
ATOM 669 O O . ALA A 1 91 ? 6.789 9.109 13.953 1 96.25 91 ALA A O 1
ATOM 670 N N . PRO A 1 92 ? 6.32 7.156 15.031 1 96.5 92 PRO A N 1
ATOM 671 C CA . PRO A 1 92 ? 6.496 6.406 13.789 1 96.5 92 PRO A CA 1
ATOM 672 C C . PRO A 1 92 ? 5.527 6.844 12.695 1 96.5 92 PRO A C 1
ATOM 674 O O . PRO A 1 92 ? 4.336 7.027 12.953 1 96.5 92 PRO A O 1
ATOM 677 N N . VAL A 1 93 ? 6.051 6.988 11.484 1 97.75 93 VAL A N 1
ATOM 678 C CA . VAL A 1 93 ? 5.219 7.246 10.312 1 97.75 93 VAL A CA 1
ATOM 679 C C . VAL A 1 93 ? 4.648 5.93 9.789 1 97.75 93 VAL A C 1
ATOM 681 O O . VAL A 1 93 ? 5.398 5 9.484 1 97.75 93 VAL A O 1
ATOM 684 N N . LEU A 1 94 ? 3.32 5.887 9.664 1 97.69 94 LEU A N 1
ATOM 685 C CA . LEU A 1 94 ? 2.701 4.613 9.312 1 97.69 94 LEU A CA 1
ATOM 686 C C . LEU A 1 94 ? 2.172 4.637 7.883 1 97.69 94 LEU A C 1
ATOM 688 O O . LEU A 1 94 ? 2.109 3.6 7.223 1 97.69 94 LEU A O 1
ATOM 692 N N . ASP A 1 95 ? 1.791 5.746 7.402 1 98.56 95 ASP A N 1
ATOM 693 C CA . ASP A 1 95 ? 1.289 5.859 6.039 1 98.56 95 ASP A CA 1
ATOM 694 C C . ASP A 1 95 ? 1.415 7.293 5.523 1 98.56 95 ASP A C 1
ATOM 696 O O . ASP A 1 95 ? 1.523 8.234 6.312 1 98.56 95 ASP A O 1
ATOM 700 N N . LEU A 1 96 ? 1.435 7.473 4.211 1 98.62 96 LEU A N 1
ATOM 701 C CA . LEU A 1 96 ? 1.482 8.742 3.498 1 98.62 96 LEU A CA 1
ATOM 702 C C . LEU A 1 96 ? 0.451 8.773 2.377 1 98.62 96 LEU A C 1
ATOM 704 O O . LEU A 1 96 ? 0.164 7.746 1.761 1 98.62 96 LEU A O 1
ATOM 708 N N . SER A 1 97 ? -0.068 9.898 2.123 1 98.25 97 SER A N 1
ATOM 709 C CA . SER A 1 97 ? -0.946 10.094 0.975 1 98.25 97 SER A CA 1
ATOM 710 C C . SER A 1 97 ? -0.763 11.484 0.371 1 98.25 97 SER A C 1
ATOM 712 O O . SER A 1 97 ? -0.832 12.484 1.08 1 98.25 97 SER A O 1
ATOM 714 N N . TRP A 1 98 ? -0.569 11.508 -0.952 1 96.75 98 TRP A N 1
ATOM 715 C CA . TRP A 1 98 ? -0.43 12.773 -1.664 1 96.75 98 TRP A CA 1
ATOM 716 C C . TRP A 1 98 ? -1.795 13.398 -1.936 1 96.75 98 TRP A C 1
ATOM 718 O O . TRP A 1 98 ? -2.773 12.688 -2.176 1 96.75 98 TRP A O 1
ATOM 728 N N . THR A 1 99 ? -1.794 14.727 -1.903 1 94.12 99 THR A N 1
ATOM 729 C CA . THR A 1 99 ? -2.916 15.391 -2.555 1 94.12 99 THR A CA 1
ATOM 730 C C . THR A 1 99 ? -2.84 15.219 -4.07 1 94.12 99 THR A C 1
ATOM 732 O O . THR A 1 99 ? -1.78 14.898 -4.613 1 94.12 99 THR A O 1
ATOM 735 N N . ASP A 1 100 ? -3.885 15.422 -4.715 1 89.44 100 ASP A N 1
ATOM 736 C CA . ASP A 1 100 ? -3.98 15.141 -6.141 1 89.44 100 ASP A CA 1
ATOM 737 C C . ASP A 1 100 ? -3.02 16.016 -6.941 1 89.44 100 ASP A C 1
ATOM 739 O O . ASP A 1 100 ? -2.547 15.617 -8.008 1 89.44 100 ASP A O 1
ATOM 743 N N . ASP A 1 101 ? -2.756 17.172 -6.465 1 88.69 101 ASP A N 1
ATOM 744 C CA . ASP A 1 101 ? -1.902 18.094 -7.203 1 88.69 101 ASP A CA 1
ATOM 745 C C . ASP A 1 101 ? -0.429 17.859 -6.875 1 88.69 101 ASP A C 1
ATOM 747 O O . ASP A 1 101 ? 0.447 18.531 -7.434 1 88.69 101 ASP A O 1
ATOM 751 N N . GLY A 1 102 ? -0.174 17 -5.863 1 92.75 102 GLY A N 1
ATOM 752 C CA . GLY A 1 102 ? 1.197 16.625 -5.539 1 92.75 102 GLY A CA 1
ATOM 753 C C . GLY A 1 102 ? 1.929 17.703 -4.75 1 92.75 102 GLY A C 1
ATOM 754 O O . GLY A 1 102 ? 3.16 17.688 -4.68 1 92.75 102 GLY A O 1
ATOM 755 N N . THR A 1 103 ? 1.188 18.625 -4.16 1 92.94 103 THR A N 1
ATOM 756 C CA . THR A 1 103 ? 1.83 19.734 -3.477 1 92.94 103 THR A CA 1
ATOM 757 C C . THR A 1 103 ? 1.87 19.5 -1.971 1 92.94 103 THR A C 1
ATOM 759 O O . THR A 1 103 ? 2.639 20.141 -1.255 1 92.94 103 THR A O 1
ATOM 762 N N . LYS A 1 104 ? 1.015 18.609 -1.504 1 95.12 104 LYS A N 1
ATOM 763 C CA . LYS A 1 104 ? 0.946 18.344 -0.071 1 95.12 104 LYS A CA 1
ATOM 764 C C . LYS A 1 104 ? 0.923 16.844 0.2 1 95.12 104 LYS A C 1
ATOM 766 O O . LYS A 1 104 ? 0.57 16.047 -0.679 1 95.12 104 LYS A O 1
ATOM 771 N N . ILE A 1 105 ? 1.321 16.5 1.414 1 97.19 105 ILE A N 1
ATOM 772 C CA . ILE A 1 105 ? 1.367 15.102 1.843 1 97.19 105 ILE A CA 1
ATOM 773 C C . ILE A 1 105 ? 0.67 14.953 3.193 1 97.19 105 ILE A C 1
ATOM 775 O O . ILE A 1 105 ? 0.961 15.695 4.133 1 97.19 105 ILE A O 1
ATOM 779 N N . PHE A 1 106 ? -0.283 14.031 3.262 1 97.56 106 PHE A N 1
ATOM 780 C CA . PHE A 1 106 ? -0.835 13.625 4.547 1 97.56 106 PHE A CA 1
ATOM 781 C C . PHE A 1 106 ? 0.064 12.594 5.219 1 97.56 106 PHE A C 1
ATOM 783 O O . PHE A 1 106 ? 0.592 11.695 4.559 1 97.56 106 PHE A O 1
ATOM 790 N N . ILE A 1 107 ? 0.237 12.719 6.52 1 98.56 107 ILE A N 1
ATOM 791 C CA . ILE A 1 107 ? 1.091 11.836 7.312 1 98.56 107 ILE A CA 1
ATOM 792 C C . ILE A 1 107 ? 0.273 11.195 8.43 1 98.56 107 ILE A C 1
ATOM 794 O O . ILE A 1 107 ? -0.203 11.883 9.336 1 98.56 107 ILE A O 1
ATOM 798 N N . ALA A 1 108 ? 0.044 9.953 8.328 1 98.62 108 ALA A N 1
ATOM 799 C CA . ALA A 1 108 ? -0.547 9.18 9.422 1 98.62 108 ALA A CA 1
ATOM 800 C C . ALA A 1 108 ? 0.531 8.641 10.359 1 98.62 108 ALA A C 1
ATOM 802 O O . ALA A 1 108 ? 1.498 8.023 9.906 1 98.62 108 ALA A O 1
ATOM 803 N N . ALA A 1 109 ? 0.381 8.852 11.648 1 98.06 109 ALA A N 1
ATOM 804 C CA . ALA A 1 109 ? 1.463 8.539 12.578 1 98.06 109 ALA A CA 1
ATOM 805 C C . ALA A 1 109 ? 0.939 7.766 13.781 1 98.06 109 ALA A C 1
ATOM 807 O O . ALA A 1 109 ? -0.273 7.637 13.969 1 98.06 109 ALA A O 1
ATOM 808 N N . GLY A 1 110 ? 1.87 7.293 14.562 1 97.44 110 GLY A N 1
ATOM 809 C CA . GLY A 1 110 ? 1.56 6.445 15.695 1 97.44 110 GLY A CA 1
ATOM 810 C C . GLY A 1 110 ? 1.101 7.223 16.922 1 97.44 110 GLY A C 1
ATOM 811 O O . GLY A 1 110 ? 0.596 6.637 17.875 1 97.44 110 GLY A O 1
ATOM 812 N N . ASP A 1 111 ? 1.227 8.578 16.891 1 97.31 111 ASP A N 1
ATOM 813 C CA . ASP A 1 111 ? 0.849 9.391 18.047 1 97.31 111 ASP A CA 1
ATOM 814 C C . ASP A 1 111 ? -0.604 9.852 17.938 1 97.31 111 ASP A C 1
ATOM 816 O O . ASP A 1 111 ? -0.971 10.898 18.469 1 97.31 111 ASP A O 1
ATOM 820 N N . LYS A 1 112 ? -1.396 9.211 17.109 1 97.56 112 LYS A N 1
ATOM 821 C CA . LYS A 1 112 ? -2.844 9.367 17 1 97.56 112 LYS A CA 1
ATOM 822 C C . LYS A 1 112 ? -3.203 10.562 16.125 1 97.56 112 LYS A C 1
ATOM 824 O O . LYS A 1 112 ? -4.379 10.891 15.969 1 97.56 112 LYS A O 1
ATOM 829 N N . GLU A 1 113 ? -2.223 11.172 15.539 1 96.56 113 GLU A N 1
ATOM 830 C CA . GLU A 1 113 ? -2.5 12.359 14.742 1 96.56 113 GLU A CA 1
ATOM 831 C C . GLU A 1 113 ? -2.266 12.102 13.258 1 96.56 113 GLU A C 1
ATOM 833 O O . GLU A 1 113 ? -1.41 11.297 12.891 1 96.56 113 GLU A O 1
ATOM 838 N N . VAL A 1 114 ? -3.023 12.789 12.492 1 97 114 VAL A N 1
ATOM 839 C CA . VAL A 1 114 ? -2.781 12.922 11.062 1 97 114 VAL A CA 1
ATOM 840 C C . VAL A 1 114 ? -2.41 14.367 10.727 1 97 114 VAL A C 1
ATOM 842 O O . VAL A 1 114 ? -3.043 15.305 11.219 1 97 114 VAL A O 1
ATOM 845 N N . ARG A 1 115 ? -1.42 14.5 9.953 1 96.94 115 ARG A N 1
ATOM 846 C CA . ARG A 1 115 ? -0.886 15.828 9.648 1 96.94 115 ARG A CA 1
ATOM 847 C C . ARG A 1 115 ? -0.88 16.078 8.148 1 96.94 115 ARG A C 1
ATOM 849 O O . ARG A 1 115 ? -0.863 15.141 7.348 1 96.94 115 ARG A O 1
ATOM 856 N N . LEU A 1 116 ? -0.969 17.281 7.82 1 96.5 116 LEU A N 1
ATOM 857 C CA . LEU A 1 116 ? -0.811 17.75 6.449 1 96.5 116 LEU A CA 1
ATOM 858 C C . LEU A 1 116 ? 0.476 18.562 6.297 1 96.5 116 LEU A C 1
ATOM 860 O O . LEU A 1 116 ? 0.683 19.547 7.004 1 96.5 116 LEU A O 1
ATOM 864 N N . TRP A 1 117 ? 1.346 18.125 5.473 1 97.5 117 TRP A N 1
ATOM 865 C CA . TRP A 1 117 ? 2.613 18.781 5.168 1 97.5 117 TRP A CA 1
ATOM 866 C C . TRP A 1 117 ? 2.535 19.516 3.838 1 97.5 117 TRP A C 1
ATOM 868 O O . TRP A 1 117 ? 2.34 18.906 2.787 1 97.5 117 TRP A O 1
ATOM 878 N N . ASP A 1 118 ? 2.631 20.766 3.885 1 95.5 118 ASP A N 1
ATOM 879 C CA . ASP A 1 118 ? 2.717 21.594 2.688 1 95.5 118 ASP A CA 1
ATOM 880 C C . ASP A 1 118 ? 4.164 21.766 2.232 1 95.5 118 ASP A C 1
ATOM 882 O O . ASP A 1 118 ? 4.977 22.375 2.924 1 95.5 118 ASP A O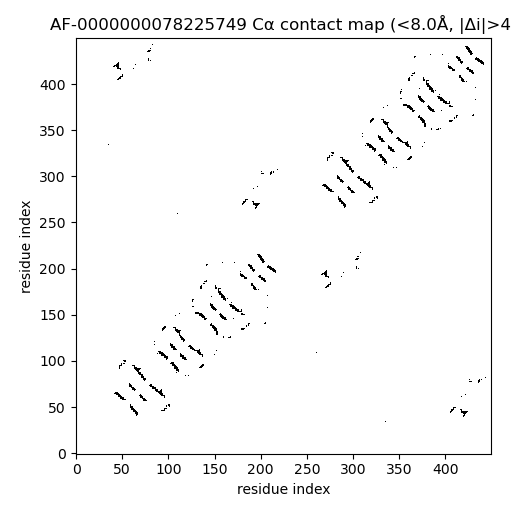 1
ATOM 886 N N . LEU A 1 119 ? 4.492 21.312 1.092 1 94.69 119 LEU A N 1
ATOM 887 C CA . LEU A 1 119 ? 5.883 21.266 0.651 1 94.69 119 LEU A CA 1
ATOM 888 C C . LEU A 1 119 ? 6.387 22.656 0.281 1 94.69 119 LEU A C 1
ATOM 890 O O . LEU A 1 119 ? 7.578 22.953 0.422 1 94.69 119 LEU A O 1
ATOM 894 N N . ALA A 1 120 ? 5.535 23.484 -0.244 1 93.69 120 ALA A N 1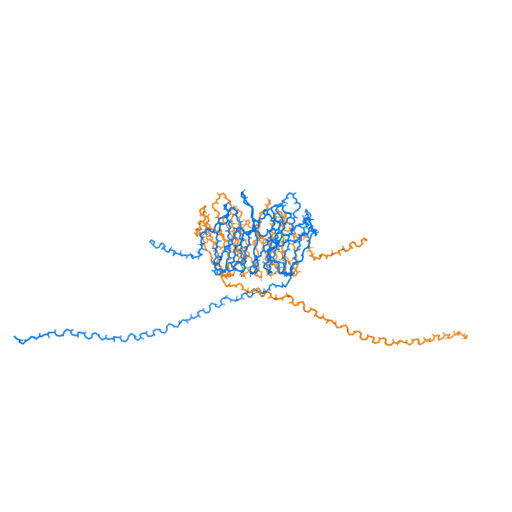
ATOM 895 C CA . ALA A 1 120 ? 5.949 24.828 -0.64 1 93.69 120 ALA A CA 1
ATOM 896 C C . ALA A 1 120 ? 6.363 25.656 0.574 1 93.69 120 ALA A C 1
ATOM 898 O O . ALA A 1 120 ? 7.41 26.312 0.56 1 93.69 120 ALA A O 1
ATOM 899 N N . SER A 1 121 ? 5.617 25.641 1.612 1 94.69 121 SER A N 1
ATOM 900 C CA . SER A 1 121 ? 5.898 26.406 2.816 1 94.69 121 SER A CA 1
ATOM 901 C C . SER A 1 121 ? 6.73 25.609 3.811 1 94.69 121 SER A C 1
ATOM 903 O O . SER A 1 121 ? 7.262 26.156 4.777 1 94.69 121 SER A O 1
ATOM 905 N N . ASN A 1 122 ? 6.785 24.25 3.621 1 95.25 122 ASN A N 1
ATOM 906 C CA . ASN A 1 122 ? 7.418 23.297 4.531 1 95.25 122 ASN A CA 1
ATOM 907 C C . ASN A 1 122 ? 6.762 23.312 5.906 1 95.25 122 ASN A C 1
ATOM 909 O O . ASN A 1 122 ? 7.422 23.078 6.918 1 95.25 122 ASN A O 1
ATOM 913 N N . GLN A 1 123 ? 5.531 23.672 5.938 1 94.81 123 GLN A N 1
ATOM 914 C CA . GLN A 1 123 ? 4.77 23.703 7.184 1 94.81 123 GLN A CA 1
ATOM 915 C C . GLN A 1 123 ? 3.943 22.422 7.348 1 94.81 123 GLN A C 1
ATOM 917 O O . GLN A 1 123 ? 3.459 21.859 6.363 1 94.81 123 GLN A O 1
ATOM 922 N N . VAL A 1 124 ? 3.824 22 8.562 1 95.88 124 VAL A N 1
ATOM 923 C CA . VAL A 1 124 ? 3.037 20.828 8.906 1 95.88 124 VAL A CA 1
ATOM 924 C C . VAL A 1 124 ? 1.931 21.219 9.891 1 95.88 124 VAL A C 1
ATOM 926 O O . VAL A 1 124 ? 2.176 21.938 10.859 1 95.88 124 VAL A O 1
ATOM 929 N N . ALA A 1 125 ? 0.715 20.844 9.625 1 94.12 125 ALA A N 1
ATOM 930 C CA . ALA A 1 125 ? -0.42 21.109 10.5 1 94.12 125 ALA A CA 1
ATOM 931 C C . ALA A 1 125 ? -1.161 19.812 10.844 1 94.12 125 ALA A C 1
ATOM 933 O O . ALA A 1 125 ? -1.327 18.953 9.992 1 94.12 125 ALA A O 1
ATOM 934 N N . VAL A 1 126 ? -1.604 19.656 12.078 1 94.38 126 VAL A N 1
ATOM 935 C CA . VAL A 1 126 ? -2.473 18.547 12.453 1 94.38 126 VAL A CA 1
ATOM 936 C C . VAL A 1 126 ? -3.865 18.766 11.859 1 94.38 126 VAL A C 1
ATOM 938 O O . VAL A 1 126 ? -4.473 19.812 12.055 1 94.38 126 VAL A O 1
ATOM 941 N N . VAL A 1 127 ? -4.34 17.781 11.109 1 93.88 127 VAL A N 1
ATOM 942 C CA . VAL A 1 127 ? -5.617 17.969 10.438 1 93.88 127 VAL A CA 1
ATOM 943 C C . VAL A 1 127 ? -6.629 16.953 10.945 1 93.88 127 VAL A C 1
ATOM 945 O O . VAL A 1 127 ? -7.801 16.984 10.57 1 93.88 127 VAL A O 1
ATOM 948 N N . GLY A 1 128 ? -6.23 16.062 11.797 1 93.94 128 GLY A N 1
ATOM 949 C CA . GLY A 1 128 ? -7.094 15.047 12.375 1 93.94 128 GLY A CA 1
ATOM 950 C C . GLY A 1 128 ? -6.477 14.352 13.578 1 93.94 128 GLY A C 1
ATOM 951 O O . GLY A 1 128 ? -5.254 14.281 13.695 1 93.94 128 GLY A O 1
ATOM 952 N N . THR A 1 129 ? -7.375 13.891 14.406 1 95.06 129 THR A N 1
ATOM 953 C CA . THR A 1 129 ? -6.934 13.18 15.602 1 95.06 129 THR A CA 1
ATOM 954 C C . THR A 1 129 ? -7.805 11.953 15.852 1 95.06 129 THR A C 1
ATOM 956 O O . THR A 1 129 ? -9.023 12.008 15.703 1 95.06 129 THR A O 1
ATOM 959 N N . HIS A 1 130 ? -7.168 10.875 16.156 1 96.5 130 HIS A N 1
ATOM 960 C CA . HIS A 1 130 ? -7.809 9.641 16.594 1 96.5 130 HIS A CA 1
ATOM 961 C C . HIS A 1 130 ? -7.52 9.359 18.062 1 96.5 130 HIS A C 1
ATOM 963 O O . HIS A 1 130 ? -6.906 10.18 18.75 1 96.5 130 HIS A O 1
ATOM 969 N N . ASP A 1 131 ? -8.078 8.273 18.547 1 97.81 131 ASP A N 1
ATOM 970 C CA . ASP A 1 131 ? -7.836 7.863 19.938 1 97.81 131 ASP A CA 1
ATOM 971 C C . ASP A 1 131 ? -6.77 6.773 20 1 97.81 131 ASP A C 1
ATOM 973 O O . ASP A 1 131 ? -6.488 6.238 21.078 1 97.81 131 ASP A O 1
ATOM 977 N N . GLY A 1 132 ? -6.176 6.379 18.906 1 97.62 132 GLY A N 1
ATOM 978 C CA . GLY A 1 132 ? -5.066 5.445 18.75 1 97.62 132 GLY A CA 1
ATOM 979 C C . GLY A 1 132 ? -4.23 5.703 17.516 1 97.62 132 GLY A C 1
ATOM 980 O O . GLY A 1 132 ? -4.488 6.652 16.766 1 97.62 132 GLY A O 1
ATOM 981 N N . PRO A 1 133 ? -3.201 4.891 17.359 1 97.69 133 PRO A N 1
ATOM 982 C CA . PRO A 1 133 ? -2.361 5.051 16.172 1 97.69 133 PRO A CA 1
ATOM 983 C C . PRO A 1 133 ? -3.174 5.082 14.875 1 97.69 133 PRO A C 1
ATOM 985 O O . PRO A 1 133 ? -4.129 4.316 14.727 1 97.69 133 PRO A O 1
ATOM 988 N N . VAL A 1 134 ? -2.852 6.004 14.016 1 98.25 134 VAL A N 1
ATOM 989 C CA . VAL A 1 134 ? -3.475 6.09 12.703 1 98.25 134 VAL A CA 1
ATOM 990 C C . VAL A 1 134 ? -2.686 5.25 11.703 1 98.25 134 VAL A C 1
ATOM 992 O O . VAL A 1 134 ? -1.572 5.617 11.312 1 98.25 134 VAL A O 1
ATOM 995 N N . LYS A 1 135 ? -3.273 4.188 11.227 1 98.19 135 LYS A N 1
ATOM 996 C CA . LYS A 1 135 ? -2.559 3.186 10.445 1 98.19 135 LYS A CA 1
ATOM 997 C C . LYS A 1 135 ? -2.598 3.523 8.953 1 98.19 135 LYS A C 1
ATOM 999 O O . LYS A 1 135 ? -1.647 3.24 8.227 1 98.19 135 LYS A O 1
ATOM 1004 N N . THR A 1 136 ? -3.682 4.066 8.492 1 98.5 136 THR A N 1
ATOM 1005 C CA . THR A 1 136 ? -3.824 4.348 7.07 1 98.5 136 THR A CA 1
ATOM 1006 C C . THR A 1 136 ? -4.375 5.754 6.848 1 98.5 136 THR A C 1
ATOM 1008 O O . THR A 1 136 ? -5.145 6.262 7.672 1 98.5 136 THR A O 1
ATOM 1011 N N . CYS A 1 137 ? -4.012 6.379 5.75 1 98.19 137 CYS A N 1
ATOM 1012 C CA . CYS A 1 137 ? -4.613 7.621 5.27 1 98.19 137 CYS A CA 1
ATOM 1013 C C . CYS A 1 137 ? -4.703 7.629 3.75 1 98.19 137 CYS A C 1
ATOM 1015 O O . CYS A 1 137 ? -3.795 7.16 3.064 1 98.19 137 CYS A O 1
ATOM 1017 N N . HIS A 1 138 ? -5.824 8.023 3.268 1 97.44 138 HIS A N 1
ATOM 1018 C CA . HIS A 1 138 ? -6.094 8.109 1.837 1 97.44 138 HIS A CA 1
ATOM 1019 C C . HIS A 1 138 ? -6.789 9.414 1.479 1 97.44 138 HIS A C 1
ATOM 1021 O O . HIS A 1 138 ? -7.867 9.719 1.999 1 97.44 138 HIS A O 1
ATOM 1027 N N . TRP A 1 139 ? -6.109 10.172 0.611 1 95.62 139 TRP A N 1
ATOM 1028 C CA . TRP A 1 139 ? -6.773 11.336 0.026 1 95.62 139 TRP A CA 1
ATOM 1029 C C . TRP A 1 139 ? -7.773 10.906 -1.041 1 95.62 139 TRP A C 1
ATOM 1031 O O . TRP A 1 139 ? -7.43 10.164 -1.965 1 95.62 139 TRP A O 1
ATOM 1041 N N . ILE A 1 140 ? -9 11.32 -0.843 1 92.56 140 ILE A N 1
ATOM 1042 C CA . ILE A 1 140 ? -10.078 10.938 -1.747 1 92.56 140 ILE A CA 1
ATOM 1043 C C . ILE A 1 140 ? -10.625 12.172 -2.453 1 92.56 140 ILE A C 1
ATOM 1045 O O . ILE A 1 140 ? -11.078 13.117 -1.802 1 92.56 140 ILE A O 1
ATOM 1049 N N . LYS A 1 141 ? -10.539 12.062 -3.732 1 88.5 141 LYS A N 1
ATOM 1050 C CA . LYS A 1 141 ? -11.156 13.094 -4.562 1 88.5 141 LYS A CA 1
ATOM 1051 C C . LYS A 1 141 ? -12.438 12.57 -5.219 1 88.5 141 LYS A C 1
ATOM 1053 O O . LYS A 1 141 ? -12.375 11.789 -6.172 1 88.5 141 LYS A O 1
ATOM 1058 N N . GLY A 1 142 ? -13.492 12.969 -4.727 1 83.69 142 GLY A N 1
ATOM 1059 C CA . GLY A 1 142 ? -14.766 12.602 -5.328 1 83.69 142 GLY A CA 1
ATOM 1060 C C . GLY A 1 142 ? -15.234 13.602 -6.367 1 83.69 142 GLY A C 1
ATOM 1061 O O . GLY A 1 142 ? -14.508 14.523 -6.73 1 83.69 142 GLY A O 1
ATOM 1062 N N . ASN A 1 143 ? -16.438 13.383 -6.875 1 83.31 143 ASN A N 1
ATOM 1063 C CA . ASN A 1 143 ? -17.016 14.25 -7.895 1 83.31 143 ASN A CA 1
ATOM 1064 C C . ASN A 1 143 ? -17.422 15.602 -7.312 1 83.31 143 ASN A C 1
ATOM 1066 O O . ASN A 1 143 ? -17.219 16.641 -7.945 1 83.31 143 ASN A O 1
ATOM 1070 N N . ASN A 1 144 ? -17.922 15.602 -6.082 1 80.62 144 ASN A N 1
ATOM 1071 C CA . ASN A 1 144 ? -18.469 16.844 -5.551 1 80.62 144 ASN A CA 1
ATOM 1072 C C . ASN A 1 144 ? -17.781 17.25 -4.25 1 80.62 144 ASN A C 1
ATOM 1074 O O . ASN A 1 144 ? -18.109 18.297 -3.676 1 80.62 144 ASN A O 1
ATOM 1078 N N . TYR A 1 145 ? -17 16.312 -3.82 1 81.94 145 TYR A N 1
ATOM 1079 C CA . TYR A 1 145 ? -16.297 16.641 -2.584 1 81.94 145 TYR A CA 1
ATOM 1080 C C . TYR A 1 145 ? -14.93 15.977 -2.533 1 81.94 145 TYR A C 1
ATOM 1082 O O . TYR A 1 145 ? -14.625 15.109 -3.352 1 81.94 145 TYR A O 1
ATOM 1090 N N . SER A 1 146 ? -14.078 16.375 -1.689 1 88.81 146 SER A N 1
ATOM 1091 C CA . SER A 1 146 ? -12.812 15.75 -1.357 1 88.81 146 SER A CA 1
ATOM 1092 C C . SER A 1 146 ? -12.672 15.547 0.147 1 88.81 146 SER A C 1
ATOM 1094 O O . SER A 1 146 ? -13.156 16.359 0.938 1 88.81 146 SER A O 1
ATOM 1096 N N . CYS A 1 147 ? -12.07 14.445 0.503 1 91.44 147 CYS A N 1
ATOM 1097 C CA . CYS A 1 147 ? -11.867 14.195 1.926 1 91.44 147 CYS A CA 1
ATOM 1098 C C . CYS A 1 147 ? -10.641 13.312 2.156 1 91.44 147 CYS A C 1
ATOM 1100 O O . CYS A 1 147 ? -10.102 12.742 1.212 1 91.44 147 CYS A O 1
ATOM 1102 N N . LEU A 1 148 ? -10.266 13.328 3.418 1 94.5 148 LEU A N 1
ATOM 1103 C CA . LEU A 1 148 ? -9.219 12.414 3.881 1 94.5 148 LEU A CA 1
ATOM 1104 C C . LEU A 1 148 ? -9.82 11.266 4.684 1 94.5 148 LEU A C 1
ATOM 1106 O O . LEU A 1 148 ? -10.539 11.492 5.656 1 94.5 148 LEU A O 1
ATOM 1110 N N . MET A 1 149 ? -9.625 10.055 4.246 1 95.5 149 MET A N 1
ATOM 1111 C CA . MET A 1 149 ? -10.047 8.859 4.973 1 95.5 149 MET A CA 1
ATOM 1112 C C . MET A 1 149 ? -8.906 8.312 5.828 1 95.5 149 MET A C 1
ATOM 1114 O O . MET A 1 149 ? -7.809 8.07 5.32 1 95.5 149 MET A O 1
ATOM 1118 N N . THR A 1 150 ? -9.148 8.172 7.133 1 97.38 150 THR A N 1
ATOM 1119 C CA . THR A 1 150 ? -8.117 7.648 8.016 1 97.38 150 THR A CA 1
ATOM 1120 C C . THR A 1 150 ? -8.633 6.445 8.797 1 97.38 150 THR A C 1
ATOM 1122 O O . THR A 1 150 ? -9.766 6.453 9.281 1 97.38 150 THR A O 1
ATOM 1125 N N . GLY A 1 151 ? -7.879 5.383 8.812 1 97.75 151 GLY A N 1
ATOM 1126 C CA . GLY A 1 151 ? -8.141 4.195 9.609 1 97.75 151 GLY A CA 1
ATOM 1127 C C . GLY A 1 151 ? -7.191 4.051 10.789 1 97.75 151 GLY A C 1
ATOM 1128 O O . GLY A 1 151 ? -5.984 4.246 10.648 1 97.75 151 GLY A O 1
ATOM 1129 N N . SER A 1 152 ? -7.738 3.695 11.938 1 97.94 152 SER A N 1
ATOM 1130 C CA . SER A 1 152 ? -6.961 3.75 13.172 1 97.94 152 SER A CA 1
ATOM 1131 C C . SER A 1 152 ? -7.109 2.465 13.977 1 97.94 152 SER A C 1
ATOM 1133 O O . SER A 1 152 ? -8.047 1.692 13.758 1 97.94 152 SER A O 1
ATOM 1135 N N . TRP A 1 153 ? -6.152 2.312 14.883 1 97.06 153 TRP A N 1
ATOM 1136 C CA . TRP A 1 153 ? -6.203 1.199 15.82 1 97.06 153 TRP A CA 1
ATOM 1137 C C . TRP A 1 153 ? -7.191 1.485 16.953 1 97.06 153 TRP A C 1
ATOM 1139 O O . TRP A 1 153 ? -7.438 0.628 17.797 1 97.06 153 TRP A O 1
ATOM 1149 N N . ASP A 1 154 ? -7.785 2.654 16.969 1 97.31 154 ASP A N 1
ATOM 1150 C CA . ASP A 1 154 ? -8.867 2.936 17.906 1 97.31 154 ASP A CA 1
ATOM 1151 C C . ASP A 1 154 ? -10.188 2.348 17.406 1 97.31 154 ASP A C 1
ATOM 1153 O O . ASP A 1 154 ? -11.258 2.67 17.938 1 97.31 154 ASP A O 1
ATOM 1157 N N . LYS A 1 155 ? -10.094 1.563 16.312 1 96.94 155 LYS A N 1
ATOM 1158 C CA . LYS A 1 155 ? -11.227 0.853 15.719 1 96.94 155 LYS A CA 1
ATOM 1159 C C . LYS A 1 155 ? -12.242 1.828 15.117 1 96.94 155 LYS A C 1
ATOM 1161 O O . LYS A 1 155 ? -13.445 1.608 15.203 1 96.94 155 LYS A O 1
ATOM 1166 N N . THR A 1 156 ? -11.672 2.875 14.539 1 96.25 156 THR A N 1
ATOM 1167 C CA . THR A 1 156 ? -12.555 3.797 13.828 1 96.25 156 THR A CA 1
ATOM 1168 C C . THR A 1 156 ? -12 4.109 12.438 1 96.25 156 THR A C 1
ATOM 1170 O O . THR A 1 156 ? -10.797 4.008 12.211 1 96.25 156 THR A O 1
ATOM 1173 N N . LEU A 1 157 ? -12.922 4.371 11.547 1 96 157 LEU A N 1
ATOM 1174 C CA . LEU A 1 157 ? -12.68 4.984 10.242 1 96 157 LEU A CA 1
ATOM 1175 C C . LEU A 1 157 ? -13.25 6.398 10.203 1 96 157 LEU A C 1
ATOM 1177 O O . LEU A 1 157 ? -14.445 6.602 10.422 1 96 157 LEU A O 1
ATOM 1181 N N . ARG A 1 158 ? -12.383 7.344 9.961 1 95.06 158 ARG A N 1
ATOM 1182 C CA . ARG A 1 158 ? -12.844 8.734 9.969 1 95.06 158 ARG A CA 1
ATOM 1183 C C . ARG A 1 158 ? -12.625 9.383 8.602 1 95.06 158 ARG A C 1
ATOM 1185 O O . ARG A 1 158 ? -11.688 9.047 7.887 1 95.06 158 ARG A O 1
ATOM 1192 N N . PHE A 1 159 ? -13.516 10.273 8.289 1 93.19 159 PHE A N 1
ATOM 1193 C CA . PHE A 1 159 ? -13.453 11.094 7.086 1 93.19 159 PHE A CA 1
ATOM 1194 C C . PHE A 1 159 ? -13.367 12.57 7.434 1 93.19 159 PHE A C 1
ATOM 1196 O O . PHE A 1 159 ? -14.219 13.094 8.156 1 93.19 159 PHE A O 1
ATOM 1203 N N . TRP A 1 160 ? -12.359 13.188 6.941 1 92.25 160 TRP A N 1
ATOM 1204 C CA . TRP A 1 160 ? -12.102 14.586 7.273 1 92.25 160 TRP A CA 1
ATOM 1205 C C . TRP A 1 160 ? -12.328 15.484 6.062 1 92.25 160 TRP A C 1
ATOM 1207 O O . TRP A 1 160 ? -11.812 15.219 4.977 1 92.25 160 TRP A O 1
ATOM 1217 N N . ASP A 1 161 ? -13.133 16.562 6.262 1 83.94 161 ASP A N 1
ATOM 1218 C CA . ASP A 1 161 ? -13.352 17.562 5.227 1 83.94 161 ASP A CA 1
ATOM 1219 C C . ASP A 1 161 ? -12.172 18.531 5.133 1 83.94 161 ASP A C 1
ATOM 1221 O O . ASP A 1 161 ? -11.805 19.172 6.121 1 83.94 161 ASP A O 1
ATOM 1225 N N . MET A 1 162 ? -11.602 18.578 3.949 1 78.5 162 MET A N 1
ATOM 1226 C CA . MET A 1 162 ? -10.383 19.359 3.834 1 78.5 162 MET A CA 1
ATOM 1227 C C . MET A 1 162 ? -10.664 20.719 3.213 1 78.5 162 MET A C 1
ATOM 1229 O O . MET A 1 162 ? -9.742 21.453 2.83 1 78.5 162 MET A O 1
ATOM 1233 N N . ARG A 1 163 ? -11.914 21.141 2.98 1 72.38 163 ARG A N 1
ATOM 1234 C CA . ARG A 1 163 ? -12.242 22.422 2.371 1 72.38 163 ARG A CA 1
ATOM 1235 C C . ARG A 1 163 ? -11.789 23.578 3.252 1 72.38 163 ARG A C 1
ATOM 1237 O O . ARG A 1 163 ? -11.43 24.656 2.75 1 72.38 163 ARG A O 1
ATOM 1244 N N . GLN A 1 164 ? -11.891 23.391 4.543 1 66.81 164 GLN A N 1
ATOM 1245 C CA . GLN A 1 164 ? -11.492 24.469 5.441 1 66.81 164 GLN A CA 1
ATOM 1246 C C . GLN A 1 164 ? -10.227 24.094 6.211 1 66.81 164 GLN A C 1
ATOM 1248 O O . GLN A 1 164 ? -10.273 23.859 7.418 1 66.81 164 GLN A O 1
ATOM 1253 N N . LEU A 1 165 ? -9.141 23.844 5.477 1 62.94 165 LEU A N 1
ATOM 1254 C CA . LEU A 1 165 ? -7.887 23.547 6.16 1 62.94 165 LEU A CA 1
ATOM 1255 C C . LEU A 1 165 ? -7.402 24.75 6.957 1 62.94 165 LEU A C 1
ATOM 1257 O O . LEU A 1 165 ? -7.625 25.906 6.555 1 62.94 165 LEU A O 1
ATOM 1261 N N . PRO A 1 166 ? -6.871 24.547 8.164 1 59.44 166 PRO A N 1
ATOM 1262 C CA . PRO A 1 166 ? -6.465 23.312 8.867 1 59.44 166 PRO A CA 1
ATOM 1263 C C . PRO A 1 166 ? -7.535 22.797 9.82 1 59.44 166 PRO A C 1
ATOM 1265 O O . PRO A 1 166 ? -7.238 22.016 10.719 1 59.44 166 PRO A O 1
ATOM 1268 N N . THR A 1 167 ? -8.664 23.406 9.727 1 61.19 167 THR A N 1
ATOM 1269 C CA . THR A 1 167 ? -9.695 23.016 10.68 1 61.19 167 THR A CA 1
ATOM 1270 C C . THR A 1 167 ? -10.062 21.547 10.5 1 61.19 167 THR A C 1
ATOM 1272 O O . THR A 1 167 ? -10.188 21.062 9.375 1 61.19 167 THR A O 1
ATOM 1275 N N . GLN A 1 168 ? -10.016 20.812 11.664 1 64.5 168 GLN A N 1
ATOM 1276 C CA . GLN A 1 168 ? -10.406 19.406 11.781 1 64.5 168 GLN A CA 1
ATOM 1277 C C . GLN A 1 168 ? -11.922 19.25 11.664 1 64.5 168 GLN A C 1
ATOM 1279 O O . GLN A 1 168 ? -12.656 19.594 12.586 1 64.5 168 GLN A O 1
ATOM 1284 N N . SER A 1 169 ? -12.492 19.203 10.477 1 72.88 169 SER A N 1
ATOM 1285 C CA . SER A 1 169 ? -13.914 18.891 10.43 1 72.88 169 SER A CA 1
ATOM 1286 C C . SER A 1 169 ? -14.156 17.469 9.953 1 72.88 169 SER A C 1
ATOM 1288 O O . SER A 1 169 ? -13.695 17.078 8.883 1 72.88 169 SER A O 1
ATOM 1290 N N . SER A 1 170 ? -14.609 16.656 10.969 1 74.19 170 SER A N 1
ATOM 1291 C CA . SER A 1 170 ? -14.93 15.273 10.625 1 74.19 170 SER A CA 1
ATOM 1292 C C . SER A 1 170 ? -16.219 15.188 9.805 1 74.19 170 SER A C 1
ATOM 1294 O O . SER A 1 170 ? -17.234 15.742 10.195 1 74.19 170 SER A O 1
ATOM 1296 N N . LEU A 1 171 ? -16.109 14.68 8.609 1 78.12 171 LEU A N 1
ATOM 1297 C CA . LEU A 1 171 ? -17.281 14.422 7.777 1 78.12 171 LEU A CA 1
ATOM 1298 C C . LEU A 1 171 ? -18.031 13.188 8.266 1 78.12 171 LEU A C 1
ATOM 1300 O O . LEU A 1 171 ? -19.266 13.172 8.266 1 78.12 171 LEU A O 1
ATOM 1304 N N . ALA A 1 172 ? -17.312 12.219 8.695 1 86.12 172 ALA A N 1
ATOM 1305 C CA . ALA A 1 172 ? -17.906 10.977 9.188 1 86.12 172 ALA A CA 1
ATOM 1306 C C . ALA A 1 172 ? -16.938 10.234 10.117 1 86.12 172 ALA A C 1
ATOM 1308 O O . ALA A 1 172 ? -15.719 10.328 9.961 1 86.12 172 ALA A O 1
ATOM 1309 N N . ASN A 1 173 ? -17.516 9.656 11.172 1 91.25 173 ASN A N 1
ATOM 1310 C CA . ASN A 1 173 ? -16.828 8.773 12.109 1 91.25 173 ASN A CA 1
ATOM 1311 C C . ASN A 1 173 ? -17.516 7.418 12.211 1 91.25 173 ASN A C 1
ATOM 1313 O O . ASN A 1 173 ? -18.594 7.309 12.789 1 91.25 173 ASN A O 1
ATOM 1317 N N . ILE A 1 174 ? -16.891 6.426 11.727 1 92.81 174 ILE A N 1
ATOM 1318 C CA . ILE A 1 174 ? -17.5 5.102 11.68 1 92.81 174 ILE A CA 1
ATOM 1319 C C . ILE A 1 174 ? -16.797 4.172 12.664 1 92.81 174 ILE A C 1
ATOM 1321 O O . ILE A 1 174 ? -15.562 4.039 12.625 1 92.81 174 ILE A O 1
ATOM 1325 N N . THR A 1 175 ? -17.562 3.547 13.5 1 95.06 175 THR A N 1
ATOM 1326 C CA . THR A 1 175 ? -17.016 2.57 14.438 1 95.06 175 THR A CA 1
ATOM 1327 C C . THR A 1 175 ? -16.844 1.213 13.758 1 95.06 175 THR A C 1
ATOM 1329 O O . THR A 1 175 ? -17.719 0.769 13.023 1 95.06 175 THR A O 1
ATOM 1332 N N . LEU A 1 176 ? -15.758 0.57 14 1 93.88 176 LEU A N 1
ATOM 1333 C CA . LEU A 1 176 ? -15.438 -0.729 13.414 1 93.88 176 LEU A CA 1
ATOM 1334 C C . LEU A 1 176 ? -15.32 -1.796 14.5 1 93.88 176 LEU A C 1
ATOM 1336 O O . LEU A 1 176 ? -15.102 -1.477 15.672 1 93.88 176 LEU A O 1
ATOM 1340 N N . PRO A 1 177 ? -15.555 -3.018 14.117 1 93 177 PRO A N 1
ATOM 1341 C CA . PRO A 1 177 ? -15.492 -4.086 15.117 1 93 177 PRO A CA 1
ATOM 1342 C C . PRO A 1 177 ? -14.07 -4.371 15.594 1 93 177 PRO A C 1
ATOM 1344 O O . PRO A 1 177 ? -13.875 -4.898 16.688 1 93 177 PRO A O 1
ATOM 1347 N N . GLU A 1 178 ? -13.078 -4.086 14.766 1 95.75 178 GLU A N 1
ATOM 1348 C CA . GLU A 1 178 ? -11.672 -4.355 15.078 1 95.75 178 GLU A CA 1
ATOM 1349 C C . GLU A 1 178 ? -10.766 -3.264 14.523 1 95.75 178 GLU A C 1
ATOM 1351 O O . GLU A 1 178 ? -11.219 -2.391 13.781 1 95.75 178 GLU A O 1
ATOM 1356 N N . ARG A 1 179 ? -9.461 -3.289 14.859 1 96.25 179 ARG A N 1
ATOM 1357 C CA . ARG A 1 179 ? -8.445 -2.334 14.414 1 96.25 179 ARG A CA 1
ATOM 1358 C C . ARG A 1 179 ? -8.297 -2.373 12.898 1 96.25 179 ARG A C 1
ATOM 1360 O O . ARG A 1 179 ? -8.438 -3.43 12.273 1 96.25 179 ARG A O 1
ATOM 1367 N N . VAL A 1 180 ? -7.941 -1.263 12.375 1 96.88 180 VAL A N 1
ATOM 1368 C CA . VAL A 1 180 ? -7.676 -1.158 10.945 1 96.88 180 VAL A CA 1
ATOM 1369 C C . VAL A 1 180 ? -6.219 -1.519 10.664 1 96.88 180 VAL A C 1
ATOM 1371 O O . VAL A 1 180 ? -5.309 -0.997 11.312 1 96.88 180 VAL A O 1
ATOM 1374 N N . TYR A 1 181 ? -6.016 -2.357 9.648 1 96.12 181 TYR A N 1
ATOM 1375 C CA . TYR A 1 181 ? -4.648 -2.76 9.344 1 96.12 181 TYR A CA 1
ATOM 1376 C C . TYR A 1 181 ? -4.27 -2.354 7.922 1 96.12 181 TYR A C 1
ATOM 1378 O O . TYR A 1 181 ? -3.09 -2.148 7.625 1 96.12 181 TYR A O 1
ATOM 1386 N N . CYS A 1 182 ? -5.168 -2.289 7.051 1 96.94 182 CYS A N 1
ATOM 1387 C CA . CYS A 1 182 ? -4.914 -1.866 5.676 1 96.94 182 CYS A CA 1
ATOM 1388 C C . CYS A 1 182 ? -6.164 -1.26 5.055 1 96.94 182 CYS A C 1
ATOM 1390 O O . CYS A 1 182 ? -7.258 -1.37 5.613 1 96.94 182 CYS A O 1
ATOM 1392 N N . ALA A 1 183 ? -5.973 -0.566 3.961 1 97.31 183 ALA A N 1
ATOM 1393 C CA . ALA A 1 183 ? -7.078 0.017 3.203 1 97.31 183 ALA A CA 1
ATOM 1394 C C . ALA A 1 183 ? -6.695 0.209 1.737 1 97.31 183 ALA A C 1
ATOM 1396 O O . ALA A 1 183 ? -5.508 0.271 1.402 1 97.31 183 ALA A O 1
ATOM 1397 N N . ASP A 1 184 ? -7.652 0.181 0.889 1 96.31 184 ASP A N 1
ATOM 1398 C CA . ASP A 1 184 ? -7.512 0.535 -0.52 1 96.31 184 ASP A CA 1
ATOM 1399 C C . ASP A 1 184 ? -8.734 1.31 -1.016 1 96.31 184 ASP A C 1
ATOM 1401 O O . ASP A 1 184 ? -9.844 1.119 -0.513 1 96.31 184 ASP A O 1
ATOM 1405 N N . VAL A 1 185 ? -8.422 2.244 -1.928 1 92.62 185 VAL A N 1
ATOM 1406 C CA . VAL A 1 185 ? -9.492 3.096 -2.436 1 92.62 185 VAL A CA 1
ATOM 1407 C C . VAL A 1 185 ? -9.5 3.061 -3.961 1 92.62 185 VAL A C 1
ATOM 1409 O O . VAL A 1 185 ? -8.453 3.215 -4.598 1 92.62 185 VAL A O 1
ATOM 1412 N N . LEU A 1 186 ? -10.594 2.691 -4.5 1 88.81 186 LEU A N 1
ATOM 1413 C CA . LEU A 1 186 ? -10.953 2.893 -5.898 1 88.81 186 LEU A CA 1
ATOM 1414 C C . LEU A 1 186 ? -12.289 3.629 -6.012 1 88.81 186 LEU A C 1
ATOM 1416 O O . LEU A 1 186 ? -13.352 3.008 -5.949 1 88.81 186 LEU A O 1
ATOM 1420 N N . TYR A 1 187 ? -12.148 4.938 -6.113 1 86.38 187 TYR A N 1
ATOM 1421 C CA . TYR A 1 187 ? -13.367 5.734 -6.066 1 86.38 187 TYR A CA 1
ATOM 1422 C C . TYR A 1 187 ? -14.359 5.27 -7.125 1 86.38 187 TYR A C 1
ATOM 1424 O O . TYR A 1 187 ? -13.992 5.078 -8.289 1 86.38 187 TYR A O 1
ATOM 1432 N N . PRO A 1 188 ? -15.586 5.105 -6.656 1 86.5 188 PRO A N 1
ATOM 1433 C CA . PRO A 1 188 ? -16.219 5.57 -5.422 1 86.5 188 PRO A CA 1
ATOM 1434 C C . PRO A 1 188 ? -16.219 4.508 -4.324 1 86.5 188 PRO A C 1
ATOM 1436 O O . PRO A 1 188 ? -17.047 4.566 -3.408 1 86.5 188 PRO A O 1
ATOM 1439 N N . MET A 1 189 ? -15.336 3.516 -4.387 1 85.25 189 MET A N 1
ATOM 1440 C CA . MET A 1 189 ? -15.289 2.445 -3.395 1 85.25 189 MET A CA 1
ATOM 1441 C C . MET A 1 189 ? -14.047 2.574 -2.516 1 85.25 189 MET A C 1
ATOM 1443 O O . MET A 1 189 ? -12.992 2.99 -2.988 1 85.25 189 MET A O 1
ATOM 1447 N N . ALA A 1 190 ? -14.281 2.246 -1.314 1 90.81 190 ALA A N 1
ATOM 1448 C CA . ALA A 1 190 ? -13.188 2.09 -0.356 1 90.81 190 ALA A CA 1
ATOM 1449 C C . ALA A 1 190 ? -13.328 0.788 0.428 1 90.81 190 ALA A C 1
ATOM 1451 O O . ALA A 1 190 ? -14.438 0.361 0.741 1 90.81 190 ALA A O 1
ATOM 1452 N N . ALA A 1 191 ? -12.258 0.138 0.714 1 92.56 191 ALA A N 1
ATOM 1453 C CA . ALA A 1 191 ? -12.242 -1.086 1.511 1 92.56 191 ALA A CA 1
ATOM 1454 C C . ALA A 1 191 ? -11.242 -0.982 2.658 1 92.56 191 ALA A C 1
ATOM 1456 O O . ALA A 1 191 ? -10.156 -0.417 2.494 1 92.56 191 ALA A O 1
ATOM 1457 N N . VAL A 1 192 ? -11.578 -1.549 3.781 1 95.25 192 VAL A N 1
ATOM 1458 C CA . VAL A 1 192 ? -10.711 -1.553 4.949 1 95.25 192 VAL A CA 1
ATOM 1459 C C . VAL A 1 192 ? -10.547 -2.979 5.473 1 95.25 192 VAL A C 1
ATOM 1461 O O . VAL A 1 192 ? -11.523 -3.732 5.539 1 95.25 192 VAL A O 1
ATOM 1464 N N . GLY A 1 193 ? -9.312 -3.322 5.73 1 95.12 193 GLY A N 1
ATOM 1465 C CA . GLY A 1 193 ? -8.992 -4.613 6.32 1 95.12 193 GLY A CA 1
ATOM 1466 C C . GLY A 1 193 ? -8.742 -4.543 7.812 1 95.12 193 GLY A C 1
ATOM 1467 O O . GLY A 1 193 ? -7.953 -3.715 8.281 1 95.12 193 GLY A O 1
ATOM 1468 N N . LEU A 1 194 ? -9.406 -5.406 8.539 1 94.94 194 LEU A N 1
ATOM 1469 C CA . LEU A 1 194 ? -9.367 -5.406 10 1 94.94 194 LEU A CA 1
ATOM 1470 C C . LEU A 1 194 ? -8.734 -6.695 10.523 1 94.94 194 LEU A C 1
ATOM 1472 O O . LEU A 1 194 ? -8.266 -7.523 9.742 1 94.94 194 LEU A O 1
ATOM 1476 N N . ALA A 1 195 ? -8.602 -6.723 11.797 1 89.94 195 ALA A N 1
ATOM 1477 C CA . ALA A 1 195 ? -8.219 -7.984 12.422 1 89.94 195 ALA A CA 1
ATOM 1478 C C . ALA A 1 195 ? -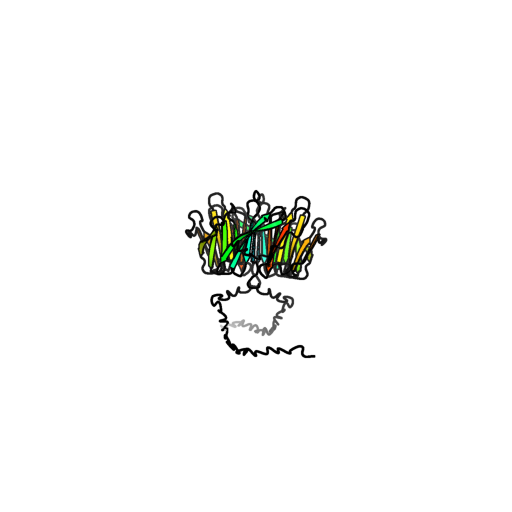9.336 -9.016 12.297 1 89.94 195 ALA A C 1
ATOM 1480 O O . ALA A 1 195 ? -10.453 -8.688 11.906 1 89.94 195 ALA A O 1
ATOM 1481 N N . ASN A 1 196 ? -9.055 -10.305 12.461 1 86.44 196 ASN A N 1
ATOM 1482 C CA . ASN A 1 196 ? -9.977 -11.43 12.484 1 86.44 196 ASN A CA 1
ATOM 1483 C C . ASN A 1 196 ? -10.656 -11.633 11.133 1 86.44 196 ASN A C 1
ATOM 1485 O O . ASN A 1 196 ? -11.859 -11.883 11.07 1 86.44 196 ASN A O 1
ATOM 1489 N N . ARG A 1 197 ? -10.07 -11.273 10.086 1 83.88 197 ARG A N 1
ATOM 1490 C CA . ARG A 1 197 ? -10.492 -11.562 8.719 1 83.88 197 ARG A CA 1
ATOM 1491 C C . ARG A 1 197 ? -11.656 -10.672 8.305 1 83.88 197 ARG A C 1
ATOM 1493 O O . ARG A 1 197 ? -12.445 -11.039 7.426 1 83.88 197 ARG A O 1
ATOM 1500 N N . HIS A 1 198 ? -11.812 -9.586 8.977 1 87.44 198 HIS A N 1
ATOM 1501 C CA . HIS A 1 198 ? -12.93 -8.711 8.633 1 87.44 198 HIS A CA 1
ATOM 1502 C C . HIS A 1 198 ? -12.523 -7.688 7.574 1 87.44 198 HIS A C 1
ATOM 1504 O O . HIS A 1 198 ? -11.43 -7.125 7.645 1 87.44 198 HIS A O 1
ATOM 1510 N N . ILE A 1 199 ? -13.406 -7.602 6.652 1 89.69 199 ILE A N 1
ATOM 1511 C CA . ILE A 1 199 ? -13.25 -6.574 5.625 1 89.69 199 ILE A CA 1
ATOM 1512 C C . ILE A 1 199 ? -14.539 -5.758 5.52 1 89.69 199 ILE A C 1
ATOM 1514 O O . ILE A 1 199 ? -15.641 -6.316 5.543 1 89.69 199 ILE A O 1
ATOM 1518 N N . LYS A 1 200 ? -14.375 -4.512 5.465 1 89.25 200 LYS A N 1
ATOM 1519 C CA . LYS A 1 200 ? -15.516 -3.619 5.246 1 89.25 200 LYS A CA 1
ATOM 1520 C C . LYS A 1 200 ? -15.328 -2.799 3.973 1 89.25 200 LYS A C 1
ATOM 1522 O O . LYS A 1 200 ? -14.25 -2.27 3.719 1 89.25 200 LYS A O 1
ATOM 1527 N N . VAL A 1 201 ? -16.391 -2.693 3.213 1 88.75 201 VAL A N 1
ATOM 1528 C CA . VAL A 1 201 ? -16.375 -1.924 1.974 1 88.75 201 VAL A CA 1
ATOM 1529 C C . VAL A 1 201 ? -17.359 -0.764 2.074 1 88.75 201 VAL A C 1
ATOM 1531 O O . VAL A 1 201 ? -18.469 -0.929 2.586 1 88.75 201 VAL A O 1
ATOM 1534 N N . TYR A 1 202 ? -16.969 0.342 1.54 1 86.94 202 TYR A N 1
ATOM 1535 C CA . TYR A 1 202 ? -17.766 1.558 1.61 1 86.94 202 TYR A CA 1
ATOM 1536 C C . TYR A 1 202 ? -17.953 2.172 0.227 1 86.94 202 TYR A C 1
ATOM 1538 O O . TYR A 1 202 ? -17.031 2.125 -0.604 1 86.94 202 TYR A O 1
ATOM 1546 N N . ASN A 1 203 ? -19.141 2.715 0.021 1 83.75 203 ASN A N 1
ATOM 1547 C CA . ASN A 1 203 ? -19.391 3.582 -1.126 1 83.75 203 ASN A CA 1
ATOM 1548 C C . ASN A 1 203 ? -19.234 5.055 -0.761 1 83.75 203 ASN A C 1
ATOM 1550 O O . ASN A 1 203 ? -19.844 5.535 0.19 1 83.75 203 ASN A O 1
ATOM 1554 N N . LEU A 1 204 ? -18.453 5.82 -1.566 1 84.75 204 LEU A N 1
ATOM 1555 C CA . LEU A 1 204 ? -18.047 7.176 -1.205 1 84.75 204 LEU A CA 1
ATOM 1556 C C . LEU A 1 204 ? -18.75 8.203 -2.1 1 84.75 204 LEU A C 1
ATOM 1558 O O . LEU A 1 204 ? -18.484 9.398 -1.998 1 84.75 204 LEU A O 1
ATOM 1562 N N . GLU A 1 205 ? -19.547 7.922 -3.041 1 79.62 205 GLU A N 1
ATOM 1563 C CA . GLU A 1 205 ? -20.141 8.828 -4.016 1 79.62 205 GLU A CA 1
ATOM 1564 C C . GLU A 1 205 ? -20.844 9.992 -3.328 1 79.62 205 GLU A C 1
ATOM 1566 O O . GLU A 1 205 ? -20.641 11.148 -3.707 1 79.62 205 GLU A O 1
ATOM 1571 N N . ASN A 1 206 ? -21.75 9.867 -2.422 1 76 206 ASN A N 1
ATOM 1572 C CA . ASN A 1 206 ? -22.469 10.945 -1.743 1 76 206 ASN A CA 1
ATOM 1573 C C . ASN A 1 206 ? -22.047 11.062 -0.28 1 76 206 ASN A C 1
ATOM 1575 O O . ASN A 1 206 ? -22.875 11.312 0.59 1 76 206 ASN A O 1
ATOM 1579 N N . GLY A 1 207 ? -20.828 10.844 -0.094 1 71.19 207 GLY A N 1
ATOM 1580 C CA . GLY A 1 207 ? -20.312 10.75 1.267 1 71.19 207 GLY A CA 1
ATOM 1581 C C . GLY A 1 207 ? -20.141 9.32 1.739 1 71.19 207 GLY A C 1
ATOM 1582 O O . GLY A 1 207 ? -20.672 8.391 1.135 1 71.19 207 GLY A O 1
ATOM 1583 N N . PRO A 1 208 ? -19.312 9.148 2.777 1 66.19 208 PRO A N 1
ATOM 1584 C CA . PRO A 1 208 ? -19.016 7.77 3.184 1 66.19 208 PRO A CA 1
ATOM 1585 C C . PRO A 1 208 ? -20.234 7.055 3.754 1 66.19 208 PRO A C 1
ATOM 1587 O O . PRO A 1 208 ? -20.891 7.57 4.664 1 66.19 208 PRO A O 1
ATOM 1590 N N . GLN A 1 209 ? -20.891 6.285 2.986 1 65 209 GLN A N 1
ATOM 1591 C CA . GLN A 1 209 ? -21.953 5.422 3.473 1 65 209 GLN A CA 1
ATOM 1592 C C . GLN A 1 209 ? -21.484 3.979 3.617 1 65 209 GLN A C 1
ATOM 1594 O O . GLN A 1 209 ? -20.766 3.465 2.748 1 65 209 GLN A O 1
ATOM 1599 N N . GLU A 1 210 ? -21.531 3.512 4.922 1 60.19 210 GLU A N 1
ATOM 1600 C CA . GLU A 1 210 ? -21.172 2.109 5.125 1 60.19 210 GLU A CA 1
ATOM 1601 C C . GLU A 1 210 ? -21.953 1.202 4.172 1 60.19 210 GLU A C 1
ATOM 1603 O O . GLU A 1 210 ? -23.172 1.319 4.047 1 60.19 210 GLU A O 1
ATOM 1608 N N . VAL A 1 211 ? -21.297 0.708 3.182 1 57.12 211 VAL A N 1
ATOM 1609 C CA . VAL A 1 211 ? -22 -0.335 2.443 1 57.12 211 VAL A CA 1
ATOM 1610 C C . VAL A 1 211 ? -21.906 -1.659 3.197 1 57.12 211 VAL A C 1
ATOM 1612 O O . VAL A 1 211 ? -21 -1.846 4.02 1 57.12 211 VAL A O 1
ATOM 1615 N N . LYS A 1 212 ? -22.625 -2.65 3.135 1 51.25 212 LYS A N 1
ATOM 1616 C CA . LYS A 1 212 ? -22.859 -3.91 3.836 1 51.25 212 LYS A CA 1
ATOM 1617 C C . LYS A 1 212 ? -21.531 -4.602 4.16 1 51.25 212 LYS A C 1
ATOM 1619 O O . LYS A 1 212 ? -20.547 -4.449 3.432 1 51.25 212 LYS A O 1
ATOM 1624 N N . ASN A 1 213 ? -21.516 -5.043 5.469 1 49.09 213 ASN A N 1
ATOM 1625 C CA . ASN A 1 213 ? -20.5 -5.859 6.133 1 49.09 213 ASN A CA 1
ATOM 1626 C C . ASN A 1 213 ? -20.188 -7.125 5.336 1 49.09 213 ASN A C 1
ATOM 1628 O O . ASN A 1 213 ? -21.094 -7.922 5.059 1 49.09 213 ASN A O 1
ATOM 1632 N N . ILE A 1 214 ? -19.281 -7.066 4.48 1 47.5 214 ILE A N 1
ATOM 1633 C CA . ILE A 1 214 ? -18.922 -8.367 3.918 1 47.5 214 ILE A CA 1
ATOM 1634 C C . ILE A 1 214 ? -18.344 -9.258 5.012 1 47.5 214 ILE A C 1
ATOM 1636 O O . ILE A 1 214 ? -17.281 -8.953 5.574 1 47.5 214 ILE A O 1
ATOM 1640 N N . GLU A 1 215 ? -19.141 -9.672 5.984 1 44.03 215 GLU A N 1
ATOM 1641 C CA . GLU A 1 215 ? -18.516 -10.711 6.801 1 44.03 215 GLU A CA 1
ATOM 1642 C C . GLU A 1 215 ? -17.859 -11.781 5.934 1 44.03 215 GLU A C 1
ATOM 1644 O O . GLU A 1 215 ? -18.484 -12.281 4.988 1 44.03 215 GLU A O 1
ATOM 1649 N N . SER A 1 216 ? -16.547 -11.727 5.754 1 44.31 216 SER A N 1
ATOM 1650 C CA . SER A 1 216 ? -15.852 -12.805 5.066 1 44.31 216 SER A CA 1
ATOM 1651 C C . SER A 1 216 ? -16.453 -14.164 5.41 1 44.31 216 SER A C 1
ATOM 1653 O O . SER A 1 216 ? -15.82 -14.984 6.07 1 44.31 216 SER A O 1
ATOM 1655 N N . GLN A 1 217 ? -17.609 -14.297 5.996 1 40.72 217 GLN A N 1
ATOM 1656 C CA . GLN A 1 217 ? -18.062 -15.68 6.16 1 40.72 217 GLN A CA 1
ATOM 1657 C C . GLN A 1 217 ? -18.312 -16.328 4.805 1 40.72 217 GLN A C 1
ATOM 1659 O O . GLN A 1 217 ? -19.141 -15.852 4.023 1 40.72 217 GLN A O 1
ATOM 1664 N N . LEU A 1 218 ? -17.281 -16.781 4.102 1 38.28 218 LEU A N 1
ATOM 1665 C CA . LEU A 1 218 ? -17.594 -17.781 3.082 1 38.28 218 LEU A CA 1
ATOM 1666 C C . LEU A 1 218 ? -18.672 -18.734 3.564 1 38.28 218 LEU A C 1
ATOM 1668 O O . LEU A 1 218 ? -18.422 -19.578 4.441 1 38.28 218 LEU A O 1
ATOM 1672 N N . LYS A 1 219 ? -19.797 -18.375 3.959 1 35.03 219 LYS A N 1
ATOM 1673 C CA . LYS A 1 219 ? -20.766 -19.469 3.943 1 35.03 219 LYS A CA 1
ATOM 1674 C C . LYS A 1 219 ? -20.734 -20.219 2.607 1 35.03 219 LYS A C 1
ATOM 1676 O O . LYS A 1 219 ? -20.953 -19.609 1.555 1 35.03 219 LYS A O 1
ATOM 1681 N N . PHE A 1 220 ? -19.781 -21.188 2.414 1 32.22 220 PHE A N 1
ATOM 1682 C CA . PHE A 1 220 ? -20.078 -22.297 1.499 1 32.22 220 PHE A CA 1
ATOM 1683 C C . PHE A 1 220 ? -21.562 -22.609 1.513 1 32.22 220 PHE A C 1
ATOM 1685 O O . PHE A 1 220 ? -22.078 -23.172 2.484 1 32.22 220 PHE A O 1
ATOM 1692 N N . GLN A 1 221 ? -22.453 -21.844 1.344 1 32.38 221 GLN A N 1
ATOM 1693 C CA . GLN A 1 221 ? -23.703 -22.5 0.957 1 32.38 221 GLN A CA 1
ATOM 1694 C C . GLN A 1 221 ? -23.453 -23.609 -0.06 1 32.38 221 GLN A C 1
ATOM 1696 O O . GLN A 1 221 ? -22.906 -23.344 -1.139 1 32.38 221 GLN A O 1
ATOM 1701 N N . LEU A 1 222 ? -23.062 -24.891 0.391 1 29.92 222 LEU A N 1
ATOM 1702 C CA . LEU A 1 222 ? -23.422 -26.156 -0.224 1 29.92 222 LEU A CA 1
ATOM 1703 C C . LEU A 1 222 ? -24.719 -26.031 -1.014 1 29.92 222 LEU A C 1
ATOM 1705 O O . LEU A 1 222 ? -25.797 -25.844 -0.431 1 29.92 222 LEU A O 1
ATOM 1709 N N . LEU A 1 223 ? -24.859 -25.156 -1.879 1 28.61 223 LEU A N 1
ATOM 1710 C CA . LEU A 1 223 ? -25.922 -25.5 -2.82 1 28.61 223 LEU A CA 1
ATOM 1711 C C . LEU A 1 223 ? -25.859 -26.984 -3.166 1 28.61 223 LEU A C 1
ATOM 1713 O O . LEU A 1 223 ? -24.969 -27.438 -3.889 1 28.61 223 LEU A O 1
ATOM 1717 N N . ILE A 1 224 ? -25.891 -27.812 -2.158 1 26.73 224 ILE A N 1
ATOM 1718 C CA . ILE A 1 224 ? -26.438 -29.156 -2.332 1 26.73 224 ILE A CA 1
ATOM 1719 C C . ILE A 1 224 ? -27.75 -29.078 -3.121 1 26.73 224 ILE A C 1
ATOM 1721 O O . ILE A 1 224 ? -28.734 -28.531 -2.635 1 26.73 224 ILE A O 1
ATOM 1725 N N . LEU A 1 225 ? -27.625 -28.703 -4.441 1 22.42 225 LEU A N 1
ATOM 1726 C CA . LEU A 1 225 ? -28.594 -29.422 -5.258 1 22.42 225 LEU A CA 1
ATOM 1727 C C . LEU A 1 225 ? -28.328 -30.922 -5.234 1 22.42 225 LEU A C 1
ATOM 1729 O O . LEU A 1 225 ? -27.156 -31.344 -5.227 1 22.42 225 LEU A O 1
ATOM 1733 N N . MET B 1 1 ? 88.812 20.125 18.188 1 21.09 1 MET B N 1
ATOM 1734 C CA . MET B 1 1 ? 88.375 19.594 19.484 1 21.09 1 MET B CA 1
ATOM 1735 C C . MET B 1 1 ? 87.125 20.312 19.984 1 21.09 1 MET B C 1
ATOM 1737 O O . MET B 1 1 ? 86.188 19.688 20.422 1 21.09 1 MET B O 1
ATOM 1741 N N . LEU B 1 2 ? 87.188 21.641 20.141 1 18.84 2 LEU B N 1
ATOM 1742 C CA . LEU B 1 2 ? 86.438 22.078 21.297 1 18.84 2 LEU B CA 1
ATOM 1743 C C . LEU B 1 2 ? 84.938 22.328 20.891 1 18.84 2 LEU B C 1
ATOM 1745 O O . LEU B 1 2 ? 84.625 23.391 20.359 1 18.84 2 LEU B O 1
ATOM 1749 N N . ALA B 1 3 ? 84.438 21.516 19.828 1 26.75 3 ALA B N 1
ATOM 1750 C CA . ALA B 1 3 ? 83.125 21.75 19.266 1 26.75 3 ALA B CA 1
ATOM 1751 C C . ALA B 1 3 ? 82 21.75 20.359 1 26.75 3 ALA B C 1
ATOM 1753 O O . ALA B 1 3 ? 81.875 20.75 21.062 1 26.75 3 ALA B O 1
ATOM 1754 N N . VAL B 1 4 ? 81.938 22.922 21 1 22.91 4 VAL B N 1
ATOM 1755 C CA . VAL B 1 4 ? 81.125 23.219 22.188 1 22.91 4 VAL B CA 1
ATOM 1756 C C . VAL B 1 4 ? 79.688 22.688 22 1 22.91 4 VAL B C 1
ATOM 1758 O O . VAL B 1 4 ? 79.125 22.766 20.906 1 22.91 4 VAL B O 1
ATOM 1761 N N . MET B 1 5 ? 79.188 21.859 22.969 1 22.23 5 MET B N 1
ATOM 1762 C CA . MET B 1 5 ? 78.312 20.922 23.641 1 22.23 5 MET B CA 1
ATOM 1763 C C . MET B 1 5 ? 76.938 21.578 24 1 22.23 5 MET B C 1
ATOM 1765 O O . MET B 1 5 ? 76.125 20.969 24.656 1 22.23 5 MET B O 1
ATOM 1769 N N . PHE B 1 6 ? 76.688 22.891 23.391 1 23.78 6 PHE B N 1
ATOM 1770 C CA . PHE B 1 6 ? 75.688 23.531 24.266 1 23.78 6 PHE B CA 1
ATOM 1771 C C . PHE B 1 6 ? 74.375 22.719 24.312 1 23.78 6 PHE B C 1
ATOM 1773 O O . PHE B 1 6 ? 73.812 22.422 23.281 1 23.78 6 PHE B O 1
ATOM 1780 N N . GLY B 1 7 ? 74.25 21.781 25.344 1 22.92 7 GLY B N 1
ATOM 1781 C CA . GLY B 1 7 ? 73.312 20.797 25.828 1 22.92 7 GLY B CA 1
ATOM 1782 C C . GLY B 1 7 ? 72 21.406 26.25 1 22.92 7 GLY B C 1
ATOM 1783 O O . GLY B 1 7 ? 71.812 21.812 27.406 1 22.92 7 GLY B O 1
ATOM 1784 N N . SER B 1 8 ? 71.438 22.5 25.547 1 22.05 8 SER B N 1
ATOM 1785 C CA . SER B 1 8 ? 70.375 23.234 26.203 1 22.05 8 SER B CA 1
ATOM 1786 C C . SER B 1 8 ? 69.188 22.328 26.562 1 22.05 8 SER B C 1
ATOM 1788 O O . SER B 1 8 ? 68.562 21.75 25.672 1 22.05 8 SER B O 1
ATOM 1790 N N . SER B 1 9 ? 69.25 21.625 27.781 1 21.28 9 SER B N 1
ATOM 1791 C CA . SER B 1 9 ? 68.438 20.594 28.391 1 21.28 9 SER B CA 1
ATOM 1792 C C . SER B 1 9 ? 67.062 21.141 28.797 1 21.28 9 SER B C 1
ATOM 1794 O O . SER B 1 9 ? 66.188 20.422 29.312 1 21.28 9 SER B O 1
ATOM 1796 N N . SER B 1 10 ? 66.75 22.5 28.641 1 21.88 10 SER B N 1
ATOM 1797 C CA . SER B 1 10 ? 65.75 22.844 29.688 1 21.88 10 SER B CA 1
ATOM 1798 C C . SER B 1 10 ? 64.5 21.969 29.625 1 21.88 10 SER B C 1
ATOM 1800 O O . SER B 1 10 ? 64.062 21.641 28.531 1 21.88 10 SER B O 1
ATOM 1802 N N . SER B 1 11 ? 64.25 21.219 30.734 1 21.88 11 SER B N 1
ATOM 1803 C CA . SER B 1 11 ? 63.375 20.234 31.359 1 21.88 11 SER B CA 1
ATOM 1804 C C . SER B 1 11 ? 61.938 20.734 31.469 1 21.88 11 SER B C 1
ATOM 1806 O O . SER B 1 11 ? 61.594 21.469 32.406 1 21.88 11 SER B O 1
ATOM 1808 N N . PHE B 1 12 ? 61.5 21.703 30.578 1 24.12 12 PHE B N 1
ATOM 1809 C CA . PHE B 1 12 ? 60.219 22.266 30.969 1 24.12 12 PHE B CA 1
ATOM 1810 C C . PHE B 1 12 ? 59.219 21.141 31.297 1 24.12 12 PHE B C 1
ATOM 1812 O O . PHE B 1 12 ? 59.219 20.109 30.641 1 24.12 12 PHE B O 1
ATOM 1819 N N . GLY B 1 13 ? 58.75 21.094 32.625 1 21.06 13 GLY B N 1
ATOM 1820 C CA . GLY B 1 13 ? 57.906 20.328 33.5 1 21.06 13 GLY B CA 1
ATOM 1821 C C . GLY B 1 13 ? 56.5 20.109 32.938 1 21.06 13 GLY B C 1
ATOM 1822 O O . GLY B 1 13 ? 55.875 21.047 32.469 1 21.06 13 GLY B O 1
ATOM 1823 N N . ALA B 1 1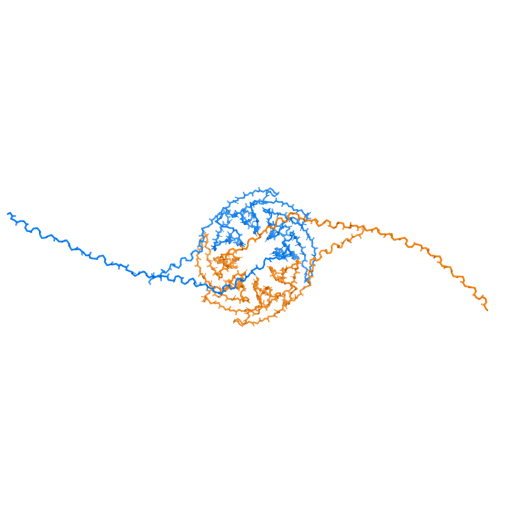4 ? 56.25 18.953 32.281 1 22.62 14 ALA B N 1
ATOM 1824 C CA . ALA B 1 14 ? 55 18.375 31.766 1 22.62 14 ALA B CA 1
ATOM 1825 C C . ALA B 1 14 ? 53.906 18.375 32.812 1 22.62 14 ALA B C 1
ATOM 1827 O O . ALA B 1 14 ? 54 17.672 33.812 1 22.62 14 ALA B O 1
ATOM 1828 N N . LYS B 1 15 ? 53.625 19.594 33.375 1 22.3 15 LYS B N 1
ATOM 1829 C CA . LYS B 1 15 ? 52.562 19.438 34.344 1 22.3 15 LYS B CA 1
ATOM 1830 C C . LYS B 1 15 ? 51.469 18.547 33.844 1 22.3 15 LYS B C 1
ATOM 1832 O O . LYS B 1 15 ? 51.125 18.609 32.656 1 22.3 15 LYS B O 1
ATOM 1837 N N . PRO B 1 16 ? 51.062 17.484 34.594 1 24.19 16 PRO B N 1
ATOM 1838 C CA . PRO B 1 16 ? 50.062 16.422 34.438 1 24.19 16 PRO B CA 1
ATOM 1839 C C . PRO B 1 16 ? 48.656 16.953 34.312 1 24.19 16 PRO B C 1
ATOM 1841 O O . PRO B 1 16 ? 48.156 17.625 35.219 1 24.19 16 PRO B O 1
ATOM 1844 N N . SER B 1 17 ? 48.344 17.859 33.375 1 23.47 17 SER B N 1
ATOM 1845 C CA . SER B 1 17 ? 46.938 18.266 33.5 1 23.47 17 SER B CA 1
ATOM 1846 C C . SER B 1 17 ? 46.031 17.062 33.562 1 23.47 17 SER B C 1
ATOM 1848 O O . SER B 1 17 ? 45.938 16.281 32.594 1 23.47 17 SER B O 1
ATOM 1850 N N . ILE B 1 18 ? 45.969 16.391 34.719 1 23.47 18 ILE B N 1
ATOM 1851 C CA . ILE B 1 18 ? 45.062 15.297 35.031 1 23.47 18 ILE B CA 1
ATOM 1852 C C . ILE B 1 18 ? 43.625 15.734 34.812 1 23.47 18 ILE B C 1
ATOM 1854 O O . ILE B 1 18 ? 42.906 16.062 35.781 1 23.47 18 ILE B O 1
ATOM 1858 N N . PHE B 1 19 ? 43.344 16.906 34.125 1 25.77 19 PHE B N 1
ATOM 1859 C CA . PHE B 1 19 ? 41.906 17.188 34.219 1 25.77 19 PHE B CA 1
ATOM 1860 C C . PHE B 1 19 ? 41.094 15.992 33.781 1 25.77 19 PHE B C 1
ATOM 1862 O O . PHE B 1 19 ? 41.156 15.578 32.625 1 25.77 19 PHE B O 1
ATOM 1869 N N . GLY B 1 20 ? 40.938 15.047 34.688 1 24.89 20 GLY B N 1
ATOM 1870 C CA . GLY B 1 20 ? 39.969 13.961 34.594 1 24.89 20 GLY B CA 1
ATOM 1871 C C . GLY B 1 20 ? 38.594 14.43 34.219 1 24.89 20 GLY B C 1
ATOM 1872 O O . GLY B 1 20 ? 37.875 15.016 35.031 1 24.89 20 GLY B O 1
ATOM 1873 N N . SER B 1 21 ? 38.375 15.258 33.188 1 26.92 21 SER B N 1
ATOM 1874 C CA . SER B 1 21 ? 37 15.617 32.938 1 26.92 21 SER B CA 1
ATOM 1875 C C . SER B 1 21 ? 36.125 14.375 32.844 1 26.92 21 SER B C 1
ATOM 1877 O O . SER B 1 21 ? 36.406 13.461 32.062 1 26.92 21 SER B O 1
ATOM 1879 N N . THR B 1 22 ? 35.531 14.039 33.969 1 26.98 22 THR B N 1
ATOM 1880 C CA . THR B 1 22 ? 34.438 13.07 34.031 1 26.98 22 THR B CA 1
ATOM 1881 C C . THR B 1 22 ? 33.312 13.43 33.062 1 26.98 22 THR B C 1
ATOM 1883 O O . THR B 1 22 ? 32.688 14.477 33.188 1 26.98 22 THR B O 1
ATOM 1886 N N . THR B 1 23 ? 33.562 13.305 31.797 1 28.5 23 THR B N 1
ATOM 1887 C CA . THR B 1 23 ? 32.438 13.406 30.859 1 28.5 23 THR B CA 1
ATOM 1888 C C . THR B 1 23 ? 31.281 12.5 31.297 1 28.5 23 THR B C 1
ATOM 1890 O O . THR B 1 23 ? 31.422 11.273 31.297 1 28.5 23 THR B O 1
ATOM 1893 N N . THR B 1 24 ? 30.484 13 32.312 1 29.2 24 THR B N 1
ATOM 1894 C CA . THR B 1 24 ? 29.203 12.352 32.562 1 29.2 24 THR B CA 1
ATOM 1895 C C . THR B 1 24 ? 28.359 12.281 31.281 1 29.2 24 THR B C 1
ATOM 1897 O O . THR B 1 24 ? 27.984 13.32 30.734 1 29.2 24 THR B O 1
ATOM 1900 N N . THR B 1 25 ? 28.578 11.336 30.422 1 29.42 25 THR B N 1
ATOM 1901 C CA . THR B 1 25 ? 27.656 10.984 29.359 1 29.42 25 THR B CA 1
ATOM 1902 C C . THR B 1 25 ? 26.25 10.766 29.906 1 29.42 25 THR B C 1
ATOM 1904 O O . THR B 1 25 ? 26.016 9.82 30.672 1 29.42 25 THR B O 1
ATOM 1907 N N . THR B 1 26 ? 25.594 11.859 30.391 1 30.09 26 THR B N 1
ATOM 1908 C CA . THR B 1 26 ? 24.172 11.68 30.656 1 30.09 26 THR B CA 1
ATOM 1909 C C . THR B 1 26 ? 23.484 11.039 29.453 1 30.09 26 THR B C 1
ATOM 1911 O O . THR B 1 26 ? 23.516 11.57 28.344 1 30.09 26 THR B O 1
ATOM 1914 N N . THR B 1 27 ? 23.422 9.734 29.453 1 30.25 27 THR B N 1
ATOM 1915 C CA . THR B 1 27 ? 22.5 9 28.594 1 30.25 27 THR B CA 1
ATOM 1916 C C . THR B 1 27 ? 21.094 9.594 28.672 1 30.25 27 THR B C 1
ATOM 1918 O O . THR B 1 27 ? 20.469 9.562 29.734 1 30.25 27 THR B O 1
ATOM 1921 N N . THR B 1 28 ? 20.891 10.773 28.109 1 30.7 28 THR B N 1
ATOM 1922 C CA . THR B 1 28 ? 19.516 11.227 27.969 1 30.7 28 THR B CA 1
ATOM 1923 C C . THR B 1 28 ? 18.625 10.102 27.453 1 30.7 28 THR B C 1
ATOM 1925 O O . THR B 1 28 ? 18.844 9.586 26.344 1 30.7 28 THR B O 1
ATOM 1928 N N . THR B 1 29 ? 18.203 9.242 28.344 1 33.12 29 THR B N 1
ATOM 1929 C CA . THR B 1 29 ? 17.047 8.391 28.031 1 33.12 29 THR B CA 1
ATOM 1930 C C . THR B 1 29 ? 15.922 9.203 27.406 1 33.12 29 THR B C 1
ATOM 1932 O O . THR B 1 29 ? 15.484 10.211 27.969 1 33.12 29 THR B O 1
ATOM 1935 N N . ASN B 1 30 ? 16.016 9.484 26.172 1 32.66 30 ASN B N 1
ATOM 1936 C CA . ASN B 1 30 ? 14.805 10.031 25.562 1 32.66 30 ASN B CA 1
ATOM 1937 C C . ASN B 1 30 ? 13.547 9.328 26.078 1 32.66 30 ASN B C 1
ATOM 1939 O O . ASN B 1 30 ? 13.336 8.148 25.797 1 32.66 30 ASN B O 1
ATOM 1943 N N . PRO B 1 31 ? 13.047 9.617 27.312 1 36.62 31 PRO B N 1
ATOM 1944 C CA . PRO B 1 31 ? 11.836 9.016 27.859 1 36.62 31 PRO B CA 1
ATOM 1945 C C . PRO B 1 31 ? 10.727 8.852 26.828 1 36.62 31 PRO B C 1
ATOM 1947 O O . PRO B 1 31 ? 9.719 8.188 27.094 1 36.62 31 PRO B O 1
ATOM 1950 N N . ASN B 1 32 ? 10.648 9.758 25.906 1 35.69 32 ASN B N 1
ATOM 1951 C CA . ASN B 1 32 ? 9.383 9.852 25.203 1 35.69 32 ASN B CA 1
ATOM 1952 C C . ASN B 1 32 ? 9.133 8.625 24.328 1 35.69 32 ASN B C 1
ATOM 1954 O O . ASN B 1 32 ? 8.18 8.594 23.547 1 35.69 32 ASN B O 1
ATOM 1958 N N . ALA B 1 33 ? 10.102 7.805 24.078 1 36.03 33 ALA B N 1
ATOM 1959 C CA . ALA B 1 33 ? 9.633 6.695 23.266 1 36.03 33 ALA B CA 1
ATOM 1960 C C . ALA B 1 33 ? 8.75 5.75 24.078 1 36.03 33 ALA B C 1
ATOM 1962 O O . ALA B 1 33 ? 9.25 4.879 24.781 1 36.03 33 ALA B O 1
ATOM 1963 N N . GLU B 1 34 ? 7.777 6.145 24.797 1 37.34 34 GLU B N 1
ATOM 1964 C CA . GLU B 1 34 ? 6.887 5.016 25.062 1 37.34 34 GLU B CA 1
ATOM 1965 C C . GLU B 1 34 ? 6.879 4.031 23.891 1 37.34 34 GLU B C 1
ATOM 1967 O O . GLU B 1 34 ? 6.625 4.414 22.75 1 37.34 34 GLU B O 1
ATOM 1972 N N . ASP B 1 35 ? 7.66 3.047 23.922 1 41.66 35 ASP B N 1
ATOM 1973 C CA . ASP B 1 35 ? 7.684 1.936 22.984 1 41.66 35 ASP B CA 1
ATOM 1974 C C . ASP B 1 35 ? 6.273 1.611 22.484 1 41.66 35 ASP B C 1
ATOM 1976 O O . ASP B 1 35 ? 5.441 1.112 23.234 1 41.66 35 ASP B O 1
ATOM 1980 N N . ILE B 1 36 ? 5.625 2.473 21.781 1 41.03 36 ILE B N 1
ATOM 1981 C CA . ILE B 1 36 ? 4.43 1.958 21.125 1 41.03 36 ILE B CA 1
ATOM 1982 C C . ILE B 1 36 ? 4.668 0.516 20.672 1 41.03 36 ILE B C 1
ATOM 1984 O O . ILE B 1 36 ? 5.508 0.257 19.812 1 41.03 36 ILE B O 1
ATOM 1988 N N . ALA B 1 37 ? 4.621 -0.461 21.594 1 41.44 37 ALA B N 1
ATOM 1989 C CA . ALA B 1 37 ? 4.605 -1.88 21.25 1 41.44 37 ALA B CA 1
ATOM 1990 C C . ALA B 1 37 ? 3.666 -2.148 20.078 1 41.44 37 ALA B C 1
ATOM 1992 O O . ALA B 1 37 ? 2.457 -1.93 20.188 1 41.44 37 ALA B O 1
ATOM 1993 N N . VAL B 1 38 ? 4.109 -1.898 18.906 1 46.09 38 VAL B N 1
ATOM 1994 C CA . VAL B 1 38 ? 3.279 -2.418 17.828 1 46.09 38 VAL B CA 1
ATOM 1995 C C . VAL B 1 38 ? 2.895 -3.865 18.109 1 46.09 38 VAL B C 1
ATOM 1997 O O . VAL B 1 38 ? 3.76 -4.738 18.219 1 46.09 38 VAL B O 1
ATOM 2000 N N . GLU B 1 39 ? 1.921 -4.16 18.875 1 49.88 39 GLU B N 1
ATOM 2001 C CA . GLU B 1 39 ? 1.396 -5.508 19.094 1 49.88 39 GLU B CA 1
ATOM 2002 C C . GLU B 1 39 ? 1.366 -6.309 17.797 1 49.88 39 GLU B C 1
ATOM 2004 O O . GLU B 1 39 ? 1.019 -5.777 16.75 1 49.88 39 GLU B O 1
ATOM 2009 N N . GLY B 1 40 ? 2.15 -7.352 17.844 1 58.56 40 GLY B N 1
ATOM 2010 C CA . GLY B 1 40 ? 2.08 -8.273 16.719 1 58.56 40 GLY B CA 1
ATOM 2011 C C . GLY B 1 40 ? 0.661 -8.531 16.25 1 58.56 40 GLY B C 1
ATOM 2012 O O . GLY B 1 40 ? -0.294 -8.359 17 1 58.56 40 GLY B O 1
ATOM 2013 N N . SER B 1 41 ? 0.328 -8.477 14.93 1 64.44 41 SER B N 1
ATOM 2014 C CA . SER B 1 41 ? -0.972 -8.727 14.312 1 64.44 41 SER B CA 1
ATOM 2015 C C . SER B 1 41 ? -1.51 -10.102 14.688 1 64.44 41 SER B C 1
ATOM 2017 O O . SER B 1 41 ? -0.75 -11.062 14.781 1 64.44 41 SER B O 1
ATOM 2019 N N . PRO B 1 42 ? -2.801 -10.188 15.07 1 70.12 42 PRO B N 1
ATOM 2020 C CA . PRO B 1 42 ? -3.439 -11.5 15.188 1 70.12 42 PRO B CA 1
ATOM 2021 C C . PRO B 1 42 ? -3.225 -12.367 13.945 1 70.12 42 PRO B C 1
ATOM 2023 O O . PRO B 1 42 ? -2.988 -11.844 12.859 1 70.12 42 PRO B O 1
ATOM 2026 N N . ASP B 1 43 ? -3.299 -13.664 14.125 1 79.06 43 ASP B N 1
ATOM 2027 C CA . ASP B 1 43 ? -2.951 -14.641 13.094 1 79.06 43 ASP B CA 1
ATOM 2028 C C . ASP B 1 43 ? -3.963 -14.617 11.953 1 79.06 43 ASP B C 1
ATOM 2030 O O . ASP B 1 43 ? -3.762 -15.273 10.922 1 79.06 43 ASP B O 1
ATOM 2034 N N . ASP B 1 44 ? -4.965 -13.789 12.039 1 84.56 44 ASP B N 1
ATOM 2035 C CA . ASP B 1 44 ? -5.965 -13.742 10.977 1 84.56 44 ASP B CA 1
ATOM 2036 C C . ASP B 1 44 ? -6.172 -12.312 10.484 1 84.56 44 ASP B C 1
ATOM 2038 O O . ASP B 1 44 ? -7.18 -12.008 9.836 1 84.56 44 ASP B O 1
ATOM 2042 N N . THR B 1 45 ? -5.227 -11.516 10.695 1 91.88 45 THR B N 1
ATOM 2043 C CA . THR B 1 45 ? -5.273 -10.117 10.289 1 91.88 45 THR B CA 1
ATOM 2044 C C . THR B 1 45 ? -5.234 -9.984 8.773 1 91.88 45 THR B C 1
ATOM 2046 O O . THR B 1 45 ? -4.465 -10.68 8.102 1 91.88 45 THR B O 1
ATOM 2049 N N . VAL B 1 46 ? -6.156 -9.148 8.227 1 95.44 46 VAL B N 1
ATOM 2050 C CA . VAL B 1 46 ? -6.062 -8.805 6.812 1 95.44 46 VAL B CA 1
ATOM 2051 C C . VAL B 1 46 ? -4.867 -7.883 6.582 1 95.44 46 VAL B C 1
ATOM 2053 O O . VAL B 1 46 ? -4.797 -6.789 7.148 1 95.44 46 VAL B O 1
ATOM 2056 N N . GLN B 1 47 ? -3.963 -8.266 5.781 1 95.75 47 GLN B N 1
ATOM 2057 C CA . GLN B 1 47 ? -2.688 -7.586 5.586 1 95.75 47 GLN B CA 1
ATOM 2058 C C . GLN B 1 47 ? -2.74 -6.66 4.375 1 95.75 47 GLN B C 1
ATOM 2060 O O . GLN B 1 47 ? -2.076 -5.621 4.352 1 95.75 47 GLN B O 1
ATOM 2065 N N . VAL B 1 48 ? -3.424 -7.078 3.398 1 97.69 48 VAL B N 1
ATOM 2066 C CA . VAL B 1 48 ? -3.367 -6.344 2.139 1 97.69 48 VAL B CA 1
ATOM 2067 C C . VAL B 1 48 ? -4.727 -6.406 1.443 1 97.69 48 VAL B C 1
ATOM 2069 O O . VAL B 1 48 ? -5.395 -7.441 1.47 1 97.69 48 VAL B O 1
ATOM 2072 N N . LEU B 1 49 ? -5.156 -5.297 0.833 1 97.12 49 LEU B N 1
ATOM 2073 C CA . LEU B 1 49 ? -6.336 -5.117 -0.01 1 97.12 49 LEU B CA 1
ATOM 2074 C C . LEU B 1 49 ? -5.957 -4.465 -1.338 1 97.12 49 LEU B C 1
ATOM 2076 O O . LEU B 1 49 ? -5.156 -3.531 -1.371 1 97.12 49 LEU B O 1
ATOM 2080 N N . ARG B 1 50 ? -6.457 -4.996 -2.393 1 97 50 ARG B N 1
ATOM 2081 C CA . ARG B 1 50 ? -6.223 -4.395 -3.701 1 97 50 ARG B CA 1
ATOM 2082 C C . ARG B 1 50 ? -7.477 -4.461 -4.566 1 97 50 ARG B C 1
ATOM 2084 O O . ARG B 1 50 ? -8.016 -5.543 -4.812 1 97 50 ARG B O 1
ATOM 2091 N N . PHE B 1 51 ? -7.906 -3.318 -5.051 1 93.44 51 PHE B N 1
ATOM 2092 C CA . PHE B 1 51 ? -8.938 -3.301 -6.082 1 93.44 51 PHE B CA 1
ATOM 2093 C C . PHE B 1 51 ? -8.344 -3.658 -7.441 1 93.44 51 PHE B C 1
ATOM 2095 O O . PHE B 1 51 ? -7.203 -3.303 -7.738 1 93.44 51 PHE B O 1
ATOM 2102 N N . SER B 1 52 ? -9.148 -4.285 -8.219 1 94.06 52 SER B N 1
ATOM 2103 C CA . SER B 1 52 ? -8.727 -4.602 -9.578 1 94.06 52 SER B CA 1
ATOM 2104 C C . SER B 1 52 ? -8.664 -3.35 -10.445 1 94.06 52 SER B C 1
ATOM 2106 O O . SER B 1 52 ? -9.352 -2.363 -10.172 1 94.06 52 SER B O 1
ATOM 2108 N N . PRO B 1 53 ? -7.773 -3.281 -11.531 1 86.31 53 PRO B N 1
ATOM 2109 C CA . PRO B 1 53 ? -7.566 -2.08 -12.352 1 86.31 53 PRO B CA 1
ATOM 2110 C C . PRO B 1 53 ? -8.742 -1.796 -13.289 1 86.31 53 PRO B C 1
ATOM 2112 O O . PRO B 1 53 ? -8.883 -0.673 -13.773 1 86.31 53 PRO B O 1
ATOM 2115 N N . ASN B 1 54 ? -9.578 -2.721 -13.812 1 70.69 54 ASN B N 1
ATOM 2116 C CA . ASN B 1 54 ? -10.516 -2.477 -14.906 1 70.69 54 ASN B CA 1
ATOM 2117 C C . ASN B 1 54 ? -11.828 -1.896 -14.398 1 70.69 54 ASN B C 1
ATOM 2119 O O . ASN B 1 54 ? -12.695 -2.631 -13.914 1 70.69 54 ASN B O 1
ATOM 2123 N N . PRO B 1 55 ? -11.906 -0.445 -14.477 1 57.69 55 PRO B N 1
ATOM 2124 C CA . PRO B 1 55 ? -13.078 0.287 -13.984 1 57.69 55 PRO B CA 1
ATOM 2125 C C . PRO B 1 55 ? -14.352 -0.044 -14.766 1 57.69 55 PRO B C 1
ATOM 2127 O O . PRO B 1 55 ? -15.461 0.221 -14.297 1 57.69 55 PRO B O 1
ATOM 2130 N N . ASN B 1 56 ? -14.094 -0.462 -16.047 1 58.53 56 ASN B N 1
ATOM 2131 C CA . ASN B 1 56 ? -15.281 -0.604 -16.891 1 58.53 56 ASN B CA 1
ATOM 2132 C C . ASN B 1 56 ? -16.125 -1.811 -16.469 1 58.53 56 ASN B C 1
ATOM 2134 O O . ASN B 1 56 ? -17.266 -1.968 -16.922 1 58.53 56 ASN B O 1
ATOM 2138 N N . GLU B 1 57 ? -15.492 -2.551 -15.656 1 65.62 57 GLU B N 1
ATOM 2139 C CA . GLU B 1 57 ? -16.203 -3.703 -15.109 1 65.62 57 GLU B CA 1
ATOM 2140 C C . GLU B 1 57 ? -16.422 -3.557 -13.609 1 65.62 57 GLU B C 1
ATOM 2142 O O . GLU B 1 57 ? -15.867 -2.652 -12.984 1 65.62 57 GLU B O 1
ATOM 2147 N N . LYS B 1 58 ? -17.391 -4.266 -13.195 1 77.62 58 LYS B N 1
ATOM 2148 C CA . LYS B 1 58 ? -17.578 -4.301 -11.742 1 77.62 58 LYS B CA 1
ATOM 2149 C C . LYS B 1 58 ? -16.266 -4.586 -11.023 1 77.62 58 LYS B C 1
ATOM 2151 O O . LYS B 1 58 ? -15.594 -5.578 -11.32 1 77.62 58 LYS B O 1
ATOM 2156 N N . PRO B 1 59 ? -15.875 -3.637 -10.242 1 85.75 59 PRO B N 1
ATOM 2157 C CA . PRO B 1 59 ? -14.562 -3.811 -9.617 1 85.75 59 PRO B CA 1
ATOM 2158 C C . PRO B 1 59 ? -14.5 -5.031 -8.703 1 85.75 59 PRO B C 1
ATOM 2160 O O . P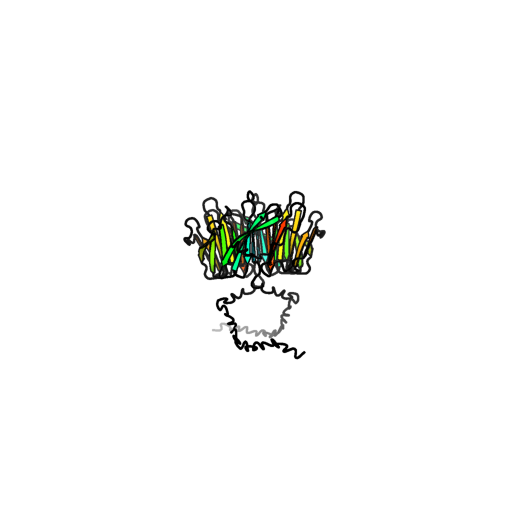RO B 1 59 ? -15.484 -5.359 -8.039 1 85.75 59 PRO B O 1
ATOM 2163 N N . LEU B 1 60 ? -13.375 -5.715 -8.82 1 91.81 60 LEU B N 1
ATOM 2164 C CA . LEU B 1 60 ? -13.07 -6.801 -7.891 1 91.81 60 LEU B CA 1
ATOM 2165 C C . LEU B 1 60 ? -12.18 -6.305 -6.758 1 91.81 60 LEU B C 1
ATOM 2167 O O . LEU B 1 60 ? -11.414 -5.355 -6.93 1 91.81 60 LEU B O 1
ATOM 2171 N N . LEU B 1 61 ? -12.32 -6.895 -5.633 1 93.12 61 LEU B N 1
ATOM 2172 C CA . LEU B 1 61 ? -11.484 -6.629 -4.469 1 93.12 61 LEU B CA 1
ATOM 2173 C C . LEU B 1 61 ? -10.789 -7.902 -3.998 1 93.12 61 LEU B C 1
ATOM 2175 O O . LEU B 1 61 ? -11.445 -8.914 -3.744 1 93.12 61 LEU B O 1
ATOM 2179 N N . ALA B 1 62 ? -9.477 -7.879 -3.982 1 96.5 62 ALA B N 1
ATOM 2180 C CA . ALA B 1 62 ? -8.695 -8.992 -3.441 1 96.5 62 ALA B CA 1
ATOM 2181 C C . ALA B 1 62 ? -8.172 -8.664 -2.045 1 96.5 62 ALA B C 1
ATOM 2183 O O . ALA B 1 62 ? -7.762 -7.531 -1.778 1 96.5 62 ALA B O 1
ATOM 2184 N N . ALA B 1 63 ? -8.172 -9.641 -1.188 1 96.94 63 ALA B N 1
ATOM 2185 C CA . ALA B 1 63 ? -7.66 -9.492 0.172 1 96.94 63 ALA B CA 1
ATOM 2186 C C . ALA B 1 63 ? -6.77 -10.672 0.554 1 96.94 63 ALA B C 1
ATOM 2188 O O . ALA B 1 63 ? -7.074 -11.82 0.218 1 96.94 63 ALA B O 1
ATOM 2189 N N . GLY B 1 64 ? -5.656 -10.391 1.195 1 97.5 64 GLY B N 1
ATOM 2190 C CA . GLY B 1 64 ? -4.773 -11.398 1.757 1 97.5 64 GLY B CA 1
ATOM 2191 C C . GLY B 1 64 ? -4.574 -11.25 3.254 1 97.5 64 GLY B C 1
ATOM 2192 O O . GLY B 1 64 ? -4.414 -10.133 3.758 1 97.5 64 GLY B O 1
ATOM 2193 N N . SER B 1 65 ? -4.617 -12.422 3.922 1 96.44 65 SER B N 1
ATOM 2194 C CA . SER B 1 65 ? -4.52 -12.391 5.379 1 96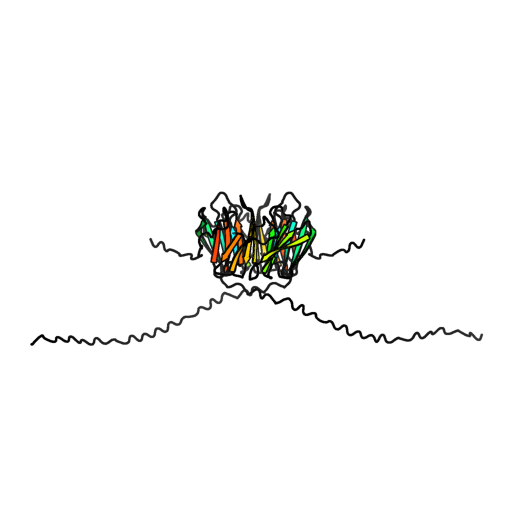.44 65 SER B CA 1
ATOM 2195 C C . SER B 1 65 ? -3.338 -13.219 5.871 1 96.44 65 SER B C 1
ATOM 2197 O O . SER B 1 65 ? -2.762 -14 5.109 1 96.44 65 SER B O 1
ATOM 2199 N N . TRP B 1 66 ? -3.023 -13.016 7.102 1 95 66 TRP B N 1
ATOM 2200 C CA . TRP B 1 66 ? -1.863 -13.648 7.727 1 95 66 TRP B CA 1
ATOM 2201 C C . TRP B 1 66 ? -2.09 -15.141 7.91 1 95 66 TRP B C 1
ATOM 2203 O O . TRP B 1 66 ? -1.136 -15.906 8.102 1 95 66 TRP B O 1
ATOM 2213 N N . ASP B 1 67 ? -3.309 -15.656 7.844 1 93.38 67 ASP B N 1
ATOM 2214 C CA . ASP B 1 67 ? -3.572 -17.078 7.953 1 93.38 67 ASP B CA 1
ATOM 2215 C C . ASP B 1 67 ? -3.449 -17.766 6.594 1 93.38 67 ASP B C 1
ATOM 2217 O O . ASP B 1 67 ? -3.727 -18.969 6.473 1 93.38 67 ASP B O 1
ATOM 2221 N N . GLY B 1 68 ? -3.148 -17 5.605 1 96.38 68 GLY B N 1
ATOM 2222 C CA . GLY B 1 68 ? -2.881 -17.578 4.297 1 96.38 68 GLY B CA 1
ATOM 2223 C C . GLY B 1 68 ? -4.09 -17.562 3.379 1 96.38 68 GLY B C 1
ATOM 2224 O O . GLY B 1 68 ? -4.027 -18.062 2.256 1 96.38 68 GLY B O 1
ATOM 2225 N N . VAL B 1 69 ? -5.156 -16.938 3.814 1 95.5 69 VAL B N 1
ATOM 2226 C CA . VAL B 1 69 ? -6.371 -16.906 3.006 1 95.5 69 VAL B CA 1
ATOM 2227 C C . VAL B 1 69 ? -6.336 -15.695 2.072 1 95.5 69 VAL B C 1
ATOM 2229 O O . VAL B 1 69 ? -6.031 -14.586 2.502 1 95.5 69 VAL B O 1
ATOM 2232 N N . VAL B 1 70 ? -6.555 -15.938 0.805 1 97.31 70 VAL B N 1
ATOM 2233 C CA . VAL B 1 70 ? -6.773 -14.883 -0.181 1 97.31 70 VAL B CA 1
ATOM 2234 C C . VAL B 1 70 ? -8.188 -14.992 -0.746 1 97.31 70 VAL B C 1
ATOM 2236 O O . VAL B 1 70 ? -8.609 -16.062 -1.179 1 97.31 70 VAL B O 1
ATOM 2239 N N . ARG B 1 71 ? -8.859 -13.93 -0.739 1 95.38 71 ARG B N 1
ATOM 2240 C CA . ARG B 1 71 ? -10.234 -13.906 -1.22 1 95.38 71 ARG B CA 1
ATOM 2241 C C . ARG B 1 71 ? -10.445 -12.766 -2.213 1 95.38 71 ARG B C 1
ATOM 2243 O O . ARG B 1 71 ? -9.789 -11.727 -2.127 1 95.38 71 ARG B O 1
ATOM 2250 N N . VAL B 1 72 ? -11.391 -13.031 -3.137 1 94.06 72 VAL B N 1
ATOM 2251 C CA . VAL B 1 72 ? -11.773 -12.023 -4.121 1 94.06 72 VAL B CA 1
ATOM 2252 C C . VAL B 1 72 ? -13.281 -11.82 -4.094 1 94.06 72 VAL B C 1
ATOM 2254 O O . VAL B 1 72 ? -14.047 -12.789 -4.082 1 94.06 72 VAL B O 1
ATOM 2257 N N . TRP B 1 73 ? -13.703 -10.602 -4.043 1 91.06 73 TRP B N 1
ATOM 2258 C CA . TRP B 1 73 ? -15.109 -10.227 -4.109 1 91.06 73 TRP B CA 1
ATOM 2259 C C . TRP B 1 73 ? -15.383 -9.352 -5.328 1 91.06 73 TRP B C 1
ATOM 2261 O O . TRP B 1 73 ? -14.5 -8.609 -5.777 1 91.06 73 TRP B O 1
ATOM 2271 N N . MET B 1 74 ? -16.562 -9.5 -5.797 1 87.62 74 MET B N 1
ATOM 2272 C CA . MET B 1 74 ? -17.094 -8.516 -6.738 1 87.62 74 MET B CA 1
ATOM 2273 C C . MET B 1 74 ? -17.922 -7.465 -6.016 1 87.62 74 MET B C 1
ATOM 2275 O O . MET B 1 74 ? -18.797 -7.809 -5.203 1 87.62 74 MET B O 1
ATOM 2279 N N . VAL B 1 75 ? -17.594 -6.258 -6.242 1 77.75 75 VAL B N 1
ATOM 2280 C CA . VAL B 1 75 ? -18.328 -5.176 -5.598 1 77.75 75 VAL B CA 1
ATOM 2281 C C . VAL B 1 75 ? -19.359 -4.598 -6.574 1 77.75 75 VAL B C 1
ATOM 2283 O O . VAL B 1 75 ? -18.984 -4.098 -7.641 1 77.75 75 VAL B O 1
ATOM 2286 N N . ASN B 1 76 ? -20.594 -4.754 -6.281 1 74.69 76 ASN B N 1
ATOM 2287 C CA . ASN B 1 76 ? -21.625 -4.254 -7.176 1 74.69 76 ASN B CA 1
ATOM 2288 C C . ASN B 1 76 ? -21.938 -2.783 -6.918 1 74.69 76 ASN B C 1
ATOM 2290 O O . ASN B 1 76 ? -21.469 -2.209 -5.934 1 74.69 76 ASN B O 1
ATOM 2294 N N . ASP B 1 77 ? -22.75 -2.236 -7.805 1 65.38 77 ASP B N 1
ATOM 2295 C CA . ASP B 1 77 ? -23.078 -0.815 -7.793 1 65.38 77 ASP B CA 1
ATOM 2296 C C . ASP B 1 77 ? -23.812 -0.434 -6.508 1 65.38 77 ASP B C 1
ATOM 2298 O O . ASP B 1 77 ? -23.734 0.714 -6.062 1 65.38 77 ASP B O 1
ATOM 2302 N N . ASN B 1 78 ? -24.469 -1.431 -6.023 1 63.53 78 ASN B N 1
ATOM 2303 C CA . ASN B 1 78 ? -25.25 -1.152 -4.82 1 63.53 78 ASN B CA 1
ATOM 2304 C C . ASN B 1 78 ? -24.406 -1.31 -3.557 1 63.53 78 ASN B C 1
ATOM 2306 O O . ASN B 1 78 ? -24.938 -1.23 -2.445 1 63.53 78 ASN B O 1
ATOM 2310 N N . GLY B 1 79 ? -23.094 -1.518 -3.801 1 62.47 79 GLY B N 1
ATOM 2311 C CA . GLY B 1 79 ? -22.188 -1.657 -2.67 1 62.47 79 GLY B CA 1
ATOM 2312 C C . GLY B 1 79 ? -22.203 -3.049 -2.068 1 62.47 79 GLY B C 1
ATOM 2313 O O . GLY B 1 79 ? -21.594 -3.279 -1.017 1 62.47 79 GLY B O 1
ATOM 2314 N N . GLN B 1 80 ? -22.938 -3.936 -2.729 1 70.25 80 GLN B N 1
ATOM 2315 C CA . GLN B 1 80 ? -22.938 -5.309 -2.238 1 70.25 80 GLN B CA 1
ATOM 2316 C C . GLN B 1 80 ? -21.734 -6.086 -2.76 1 70.25 80 GLN B C 1
ATOM 2318 O O . GLN B 1 80 ? -21.312 -5.887 -3.896 1 70.25 80 GLN B O 1
ATOM 2323 N N . CYS B 1 81 ? -21.109 -6.809 -1.829 1 76.44 81 CYS B N 1
ATOM 2324 C CA . CYS B 1 81 ? -19.938 -7.621 -2.184 1 76.44 81 CYS B CA 1
ATOM 2325 C C . CYS B 1 81 ? -20.328 -9.094 -2.289 1 76.44 81 CYS B C 1
ATOM 2327 O O . CYS B 1 81 ? -21 -9.633 -1.406 1 76.44 81 CYS B O 1
ATOM 2329 N N . GLU B 1 82 ? -20.062 -9.648 -3.453 1 82.69 82 GLU B N 1
ATOM 2330 C CA . GLU B 1 82 ? -20.266 -11.078 -3.682 1 82.69 82 GLU B CA 1
ATOM 2331 C C . GLU B 1 82 ? -18.938 -11.82 -3.807 1 82.69 82 GLU B C 1
ATOM 2333 O O . GLU B 1 82 ? -18.078 -11.422 -4.582 1 82.69 82 GLU B O 1
ATOM 2338 N N . GLY B 1 83 ? -18.828 -12.867 -3.008 1 86.88 83 GLY B N 1
ATOM 2339 C CA . GLY B 1 83 ? -17.625 -13.68 -3.123 1 86.88 83 GLY B CA 1
ATOM 2340 C C . GLY B 1 83 ? -17.484 -14.328 -4.484 1 86.88 83 GLY B C 1
ATOM 2341 O O . GLY B 1 83 ? -18.453 -14.859 -5.035 1 86.88 83 GLY B O 1
ATOM 2342 N N . LYS B 1 84 ? -16.234 -14.188 -5.008 1 88.12 84 LYS B N 1
ATOM 2343 C CA . LYS B 1 84 ? -15.992 -14.742 -6.336 1 88.12 84 LYS B CA 1
ATOM 2344 C C . LYS B 1 84 ? -15.039 -15.938 -6.266 1 88.12 84 LYS B C 1
ATOM 2346 O O . LYS B 1 84 ? -15.211 -16.922 -6.984 1 88.12 84 LYS B O 1
ATOM 2351 N N . ALA B 1 85 ? -14.031 -15.82 -5.48 1 93.81 85 ALA B N 1
ATOM 2352 C CA . ALA B 1 85 ? -13 -16.859 -5.434 1 93.81 85 ALA B CA 1
ATOM 2353 C C . ALA B 1 85 ? -12.227 -16.812 -4.117 1 93.81 85 ALA B C 1
ATOM 2355 O O . ALA B 1 85 ? -12.25 -15.789 -3.418 1 93.81 85 ALA B O 1
ATOM 2356 N N . GLN B 1 86 ? -11.594 -17.969 -3.781 1 95.38 86 GLN B N 1
ATOM 2357 C CA . GLN B 1 86 ? -10.781 -18.078 -2.576 1 95.38 86 GLN B CA 1
ATOM 2358 C C . GLN B 1 86 ? -9.641 -19.078 -2.773 1 95.38 86 GLN B C 1
ATOM 2360 O O . GLN B 1 86 ? -9.82 -20.109 -3.432 1 95.38 86 GLN B O 1
ATOM 2365 N N . GLN B 1 87 ? -8.523 -18.719 -2.229 1 96.88 87 GLN B N 1
ATOM 2366 C CA . GLN B 1 87 ? -7.375 -19.625 -2.164 1 96.88 87 GLN B CA 1
ATOM 2367 C C . GLN B 1 87 ? -6.801 -19.688 -0.751 1 96.88 87 GLN B C 1
ATOM 2369 O O . GLN B 1 87 ? -6.922 -18.719 0.014 1 96.88 87 GLN B O 1
ATOM 2374 N N . ASN B 1 88 ? -6.207 -20.844 -0.442 1 96.62 88 ASN B N 1
ATOM 2375 C CA . ASN B 1 88 ? -5.477 -21.031 0.807 1 96.62 88 ASN B CA 1
ATOM 2376 C C . ASN B 1 88 ? -3.988 -21.25 0.559 1 96.62 88 ASN B C 1
ATOM 2378 O O . ASN B 1 88 ? -3.592 -22.312 0.05 1 96.62 88 ASN B O 1
ATOM 2382 N N . ILE B 1 89 ? -3.244 -20.297 0.939 1 96.5 89 ILE B N 1
ATOM 2383 C CA . ILE B 1 89 ? -1.79 -20.359 0.846 1 96.5 89 ILE B CA 1
ATOM 2384 C C . ILE B 1 89 ? -1.208 -20.859 2.164 1 96.5 89 ILE B C 1
ATOM 2386 O O . ILE B 1 89 ? -1.682 -20.484 3.242 1 96.5 89 ILE B O 1
ATOM 2390 N N . PRO B 1 90 ? -0.22 -21.719 2.166 1 96.19 90 PRO B N 1
ATOM 2391 C CA . PRO B 1 90 ? 0.337 -22.281 3.398 1 96.19 90 PRO B CA 1
ATOM 2392 C C . PRO B 1 90 ? 1.276 -21.312 4.117 1 96.19 90 PRO B C 1
ATOM 2394 O O . PRO B 1 90 ? 2.318 -21.734 4.629 1 96.19 90 PRO B O 1
ATOM 2397 N N . ALA B 1 91 ? 1.088 -20.062 4.094 1 96.31 91 ALA B N 1
ATOM 2398 C CA . ALA B 1 91 ? 1.886 -19.031 4.738 1 96.31 91 ALA B CA 1
ATOM 2399 C C . ALA B 1 91 ? 1.133 -17.703 4.773 1 96.31 91 ALA B C 1
ATOM 2401 O O . ALA B 1 91 ? 0.16 -17.516 4.039 1 96.31 91 ALA B O 1
ATOM 2402 N N . PRO B 1 92 ? 1.582 -16.812 5.676 1 96.56 92 PRO B N 1
ATOM 2403 C CA . PRO B 1 92 ? 0.964 -15.477 5.668 1 96.56 92 PRO B CA 1
ATOM 2404 C C . PRO B 1 92 ? 1.068 -14.789 4.309 1 96.56 92 PRO B C 1
ATOM 2406 O O . PRO B 1 92 ? 2.133 -14.805 3.688 1 96.56 92 PRO B O 1
ATOM 2409 N N . VAL B 1 93 ? -0.033 -14.188 3.881 1 97.75 93 VAL B N 1
ATOM 2410 C CA . VAL B 1 93 ? -0.038 -13.359 2.682 1 97.75 93 VAL B CA 1
ATOM 2411 C C . VAL B 1 93 ? 0.467 -11.953 3.021 1 97.75 93 VAL B C 1
ATOM 2413 O O . VAL B 1 93 ? -0.073 -11.289 3.91 1 97.75 93 VAL B O 1
ATOM 2416 N N . LEU B 1 94 ? 1.489 -11.516 2.303 1 97.69 94 LEU B N 1
ATOM 2417 C CA . LEU B 1 94 ? 2.119 -10.258 2.678 1 97.69 94 LEU B CA 1
ATOM 2418 C C . LEU B 1 94 ? 1.787 -9.164 1.67 1 97.69 94 LEU B C 1
ATOM 2420 O O . LEU B 1 94 ? 1.742 -7.98 2.021 1 97.69 94 LEU B O 1
ATOM 2424 N N . ASP B 1 95 ? 1.571 -9.492 0.461 1 98.56 95 ASP B N 1
ATOM 2425 C CA . ASP B 1 95 ? 1.228 -8.516 -0.561 1 98.56 95 ASP B CA 1
ATOM 2426 C C . ASP B 1 95 ? 0.504 -9.172 -1.734 1 98.56 95 ASP B C 1
ATOM 2428 O O . ASP B 1 95 ? 0.602 -10.383 -1.93 1 98.56 95 ASP B O 1
ATOM 2432 N N . LEU B 1 96 ? -0.245 -8.398 -2.504 1 98.69 96 LEU B N 1
ATOM 2433 C CA . LEU B 1 96 ? -0.972 -8.789 -3.707 1 98.69 96 LEU B CA 1
ATOM 2434 C C . LEU B 1 96 ? -0.736 -7.785 -4.832 1 98.69 96 LEU B C 1
ATOM 2436 O O . LEU B 1 96 ? -0.58 -6.59 -4.582 1 98.69 96 LEU B O 1
ATOM 2440 N N . SER B 1 97 ? -0.721 -8.258 -5.996 1 98.25 97 SER B N 1
ATOM 2441 C CA . SER B 1 97 ? -0.663 -7.387 -7.168 1 98.25 97 SER B CA 1
ATOM 2442 C C . SER B 1 97 ? -1.469 -7.965 -8.328 1 98.25 97 SER B C 1
ATOM 2444 O O . SER B 1 97 ? -1.279 -9.125 -8.703 1 98.25 97 SER B O 1
ATOM 2446 N N . TRP B 1 98 ? -2.334 -7.117 -8.906 1 96.75 98 TRP B N 1
ATOM 2447 C CA . TRP B 1 98 ? -3.131 -7.523 -10.055 1 96.75 98 TRP B CA 1
ATOM 2448 C C . TRP B 1 98 ? -2.314 -7.434 -11.344 1 96.75 98 TRP B C 1
ATOM 2450 O O . TRP B 1 98 ? -1.475 -6.543 -11.484 1 96.75 98 TRP B O 1
ATOM 2460 N N . THR B 1 99 ? -2.619 -8.367 -12.227 1 94.06 99 THR B N 1
ATOM 2461 C CA . THR B 1 99 ? -2.215 -8.102 -13.602 1 94.06 99 THR B CA 1
ATOM 2462 C C . THR B 1 99 ? -3.035 -6.961 -14.203 1 94.06 99 THR B C 1
ATOM 2464 O O . THR B 1 99 ? -4.105 -6.625 -13.688 1 94.06 99 THR B O 1
ATOM 2467 N N . ASP B 1 100 ? -2.586 -6.402 -15.219 1 89.44 100 ASP B N 1
ATOM 2468 C CA . ASP B 1 100 ? -3.193 -5.203 -15.781 1 89.44 100 ASP B CA 1
ATOM 2469 C C . ASP B 1 100 ? -4.613 -5.484 -16.281 1 89.44 100 ASP B C 1
ATOM 2471 O O . ASP B 1 100 ? -5.461 -4.59 -16.281 1 89.44 100 ASP B O 1
ATOM 2475 N N . ASP B 1 101 ? -4.848 -6.66 -16.688 1 88.62 101 ASP B N 1
ATOM 2476 C CA . ASP B 1 101 ? -6.156 -6.988 -17.25 1 88.62 101 ASP B CA 1
ATOM 2477 C C . ASP B 1 101 ? -7.129 -7.414 -16.141 1 88.62 101 ASP B C 1
ATOM 2479 O O . ASP B 1 101 ? -8.297 -7.684 -16.406 1 88.62 101 ASP B O 1
ATOM 2483 N N . GLY B 1 102 ? -6.586 -7.582 -14.906 1 92.81 102 GLY B N 1
ATOM 2484 C CA . GLY B 1 102 ? -7.441 -7.883 -13.773 1 92.81 102 GLY B CA 1
ATOM 2485 C C . GLY B 1 102 ? -7.879 -9.336 -13.727 1 92.81 102 GLY B C 1
ATOM 2486 O O . GLY B 1 102 ? -8.844 -9.68 -13.031 1 92.81 102 GLY B O 1
ATOM 2487 N N . THR B 1 103 ? -7.188 -10.188 -14.453 1 93 103 THR B N 1
ATOM 2488 C CA . THR B 1 103 ? -7.621 -11.578 -14.539 1 93 103 THR B CA 1
ATOM 2489 C C . THR B 1 103 ? -6.801 -12.461 -13.609 1 93 103 THR B C 1
ATOM 2491 O O . THR B 1 103 ? -7.203 -13.586 -13.289 1 93 103 THR B O 1
ATOM 2494 N N . LYS B 1 104 ? -5.629 -11.977 -13.219 1 95.19 104 LYS B N 1
ATOM 2495 C CA . LYS B 1 104 ? -4.75 -12.758 -12.352 1 95.19 104 LYS B CA 1
ATOM 2496 C C . LYS B 1 104 ? -4.223 -11.906 -11.203 1 95.19 104 LYS B C 1
ATOM 2498 O O . LYS B 1 104 ? -4.211 -10.68 -11.281 1 95.19 104 LYS B O 1
ATOM 2503 N N . ILE B 1 105 ? -3.828 -12.602 -10.156 1 97.19 105 ILE B N 1
ATOM 2504 C CA . ILE B 1 105 ? -3.297 -11.953 -8.961 1 97.19 105 ILE B CA 1
ATOM 2505 C C . ILE B 1 105 ? -1.981 -12.617 -8.555 1 97.19 105 ILE B C 1
ATOM 2507 O O . ILE B 1 105 ? -1.902 -13.836 -8.445 1 97.19 105 ILE B O 1
ATOM 2511 N N . PHE B 1 106 ? -0.946 -11.797 -8.398 1 97.56 106 PHE B N 1
ATOM 2512 C CA . PHE B 1 106 ? 0.281 -12.273 -7.77 1 97.56 106 PHE B CA 1
ATOM 2513 C C . PHE B 1 106 ? 0.156 -12.25 -6.25 1 97.56 106 PHE B C 1
ATOM 2515 O O . PHE B 1 106 ? -0.406 -11.312 -5.68 1 97.56 106 PHE B O 1
ATOM 2522 N N . ILE B 1 107 ? 0.667 -13.281 -5.586 1 98.56 107 ILE B N 1
ATOM 2523 C CA . ILE B 1 107 ? 0.608 -13.43 -4.137 1 98.56 107 ILE B CA 1
ATOM 2524 C C . ILE B 1 107 ? 2.021 -13.562 -3.572 1 98.56 107 ILE B C 1
ATOM 2526 O O . ILE B 1 107 ? 2.721 -14.539 -3.85 1 98.56 107 ILE B O 1
ATOM 2530 N N . ALA B 1 108 ? 2.457 -12.586 -2.896 1 98.62 108 ALA B N 1
ATOM 2531 C CA . ALA B 1 108 ? 3.705 -12.664 -2.139 1 98.62 108 ALA B CA 1
ATOM 2532 C C . ALA B 1 108 ? 3.457 -13.195 -0.73 1 98.62 108 ALA B C 1
ATOM 2534 O O . ALA B 1 108 ? 2.584 -12.695 -0.016 1 98.62 108 ALA B O 1
ATOM 2535 N N . ALA B 1 109 ? 4.211 -14.195 -0.313 1 98.06 109 ALA B N 1
ATOM 2536 C CA . ALA B 1 109 ? 3.898 -14.883 0.94 1 98.06 109 ALA B CA 1
ATOM 2537 C C . ALA B 1 109 ? 5.152 -15.062 1.794 1 98.06 109 ALA B C 1
ATOM 2539 O O . ALA B 1 109 ? 6.266 -14.797 1.334 1 98.06 109 ALA B O 1
ATOM 2540 N N . GLY B 1 110 ? 4.918 -15.5 2.988 1 97.44 110 GLY B N 1
ATOM 2541 C CA . GLY B 1 110 ? 5.98 -15.625 3.975 1 97.44 110 GLY B CA 1
ATOM 2542 C C . GLY B 1 110 ? 6.809 -16.891 3.801 1 97.44 110 GLY B C 1
ATOM 2543 O O . GLY B 1 110 ? 7.875 -17.016 4.406 1 97.44 110 GLY B O 1
ATOM 2544 N N . ASP B 1 111 ? 6.363 -17.812 2.924 1 97.38 111 ASP B N 1
ATOM 2545 C CA . ASP B 1 111 ? 7.082 -19.078 2.732 1 97.38 111 ASP B CA 1
ATOM 2546 C C . ASP B 1 111 ? 8.094 -18.969 1.59 1 97.38 111 ASP B C 1
ATOM 2548 O O . ASP B 1 111 ? 8.414 -19.953 0.937 1 97.38 111 ASP B O 1
ATOM 2552 N N . LYS B 1 112 ? 8.461 -17.766 1.2 1 97.56 112 LYS B N 1
ATOM 2553 C CA . LYS B 1 112 ? 9.539 -17.438 0.271 1 97.56 112 LYS B CA 1
ATOM 2554 C C . LYS B 1 112 ? 9.07 -17.562 -1.177 1 97.56 112 LYS B C 1
ATOM 2556 O O . LYS B 1 112 ? 9.867 -17.391 -2.105 1 97.56 112 LYS B O 1
ATOM 2561 N N . GLU B 1 113 ? 7.82 -17.828 -1.371 1 96.62 113 GLU B N 1
ATOM 2562 C CA . GLU B 1 113 ? 7.336 -18.031 -2.732 1 96.62 113 GLU B CA 1
ATOM 2563 C C . GLU B 1 113 ? 6.422 -16.891 -3.168 1 96.62 113 GLU B C 1
ATOM 2565 O O . GLU B 1 113 ? 5.727 -16.297 -2.34 1 96.62 113 GLU B O 1
ATOM 2570 N N . VAL B 1 114 ? 6.461 -16.656 -4.414 1 97.06 114 VAL B N 1
ATOM 2571 C CA . VAL B 1 114 ? 5.473 -15.812 -5.086 1 97.06 114 VAL B CA 1
ATOM 2572 C C . VAL B 1 114 ? 4.645 -16.656 -6.047 1 97.06 114 VAL B C 1
ATOM 2574 O O . VAL B 1 114 ? 5.188 -17.484 -6.785 1 97.06 114 VAL B O 1
ATOM 2577 N N . ARG B 1 115 ? 3.406 -16.469 -6.004 1 97 115 ARG B N 1
ATOM 2578 C CA . ARG B 1 115 ? 2.488 -17.281 -6.781 1 97 115 ARG B CA 1
ATOM 2579 C C . ARG B 1 115 ? 1.625 -16.438 -7.703 1 97 115 ARG B C 1
ATOM 2581 O O . ARG B 1 115 ? 1.417 -15.242 -7.441 1 97 115 ARG B O 1
ATOM 2588 N N . LEU B 1 116 ? 1.224 -17 -8.734 1 96.5 116 LEU B N 1
ATOM 2589 C CA . LEU B 1 116 ? 0.254 -16.422 -9.656 1 96.5 116 LEU B CA 1
ATOM 2590 C C . LEU B 1 116 ? -1.068 -17.172 -9.602 1 96.5 116 LEU B C 1
ATOM 2592 O O . LEU B 1 116 ? -1.103 -18.391 -9.828 1 96.5 116 LEU B O 1
ATOM 2596 N N . TRP B 1 117 ? -2.1 -16.516 -9.25 1 97.5 117 TRP B N 1
ATOM 2597 C CA . TRP B 1 117 ? -3.449 -17.062 -9.18 1 97.5 117 TRP B CA 1
ATOM 2598 C C . TRP B 1 117 ? -4.273 -16.641 -10.391 1 97.5 117 TRP B C 1
ATOM 2600 O O . TRP B 1 117 ? -4.527 -15.445 -10.586 1 97.5 117 TRP B O 1
ATOM 2610 N N . ASP B 1 118 ? -4.629 -17.547 -11.188 1 95.5 118 ASP B N 1
ATOM 2611 C CA . ASP B 1 118 ? -5.535 -17.312 -12.305 1 95.5 118 ASP B CA 1
ATOM 2612 C C . ASP B 1 118 ? -6.992 -17.469 -11.875 1 95.5 118 ASP B C 1
ATOM 2614 O O . ASP B 1 118 ? -7.434 -18.562 -11.539 1 95.5 118 ASP B O 1
ATOM 2618 N N . LEU B 1 119 ? -7.746 -16.453 -11.961 1 94.75 119 LEU B N 1
ATOM 2619 C CA . LEU B 1 119 ? -9.094 -16.453 -11.398 1 94.75 119 LEU B CA 1
ATOM 2620 C C . LEU B 1 119 ? -10.047 -17.266 -12.273 1 94.75 119 LEU B C 1
ATOM 2622 O O . LEU B 1 119 ? -11.008 -17.844 -11.773 1 94.75 119 LEU B O 1
ATOM 2626 N N . ALA B 1 120 ? -9.828 -17.266 -13.562 1 93.75 120 ALA B N 1
ATOM 2627 C CA . ALA B 1 120 ? -10.703 -18.016 -14.469 1 93.75 120 ALA B CA 1
ATOM 2628 C C . ALA B 1 120 ? -10.602 -19.516 -14.211 1 93.75 120 ALA B C 1
ATOM 2630 O O . ALA B 1 120 ? -11.617 -20.203 -14.109 1 93.75 120 ALA B O 1
ATOM 2631 N N . SER B 1 121 ? -9.438 -20.047 -14.078 1 94.69 121 SER B N 1
ATOM 2632 C CA . SER B 1 121 ? -9.219 -21.469 -13.867 1 94.69 121 SER B CA 1
ATOM 2633 C C . SER B 1 121 ? -9.172 -21.797 -12.375 1 94.69 121 SER B C 1
ATOM 2635 O O . SER B 1 121 ? -9.227 -22.969 -12 1 94.69 121 SER B O 1
ATOM 2637 N N . ASN B 1 122 ? -8.984 -20.75 -11.5 1 95.25 122 ASN B N 1
ATOM 2638 C CA . ASN B 1 122 ? -8.789 -20.891 -10.062 1 95.25 122 ASN B CA 1
ATOM 2639 C C . ASN B 1 122 ? -7.527 -21.672 -9.742 1 95.25 122 ASN B C 1
ATOM 2641 O O . ASN B 1 122 ? -7.465 -22.375 -8.719 1 95.25 122 ASN B O 1
ATOM 2645 N N . GLN B 1 123 ? -6.594 -21.656 -10.633 1 94.94 123 GLN B N 1
ATOM 2646 C CA . GLN B 1 123 ? -5.32 -22.344 -10.43 1 94.94 123 GLN B CA 1
ATOM 2647 C C . GLN B 1 123 ? -4.254 -21.391 -9.914 1 94.94 123 GLN B C 1
ATOM 2649 O O . GLN B 1 123 ? -4.246 -20.203 -10.266 1 94.94 123 GLN B O 1
ATOM 2654 N N . VAL B 1 124 ? -3.416 -21.891 -9.078 1 95.94 124 VAL B N 1
ATOM 2655 C CA . VAL B 1 124 ? -2.305 -21.141 -8.516 1 95.94 124 VAL B CA 1
ATOM 2656 C C . VAL B 1 124 ? -0.982 -21.812 -8.875 1 95.94 124 VAL B C 1
ATOM 2658 O O . VAL B 1 124 ? -0.842 -23.031 -8.758 1 95.94 124 VAL B O 1
ATOM 2661 N N . ALA B 1 125 ? -0.041 -21.078 -9.406 1 94.19 125 ALA B N 1
ATOM 2662 C CA . ALA B 1 125 ? 1.282 -21.578 -9.75 1 94.19 125 ALA B CA 1
ATOM 2663 C C . ALA B 1 125 ? 2.381 -20.766 -9.086 1 94.19 125 ALA B C 1
ATOM 2665 O O . ALA B 1 125 ? 2.281 -19.531 -9.008 1 94.19 125 ALA B O 1
ATOM 2666 N N . VAL B 1 126 ? 3.42 -21.391 -8.594 1 94.44 126 VAL B N 1
ATOM 2667 C CA . VAL B 1 126 ? 4.594 -20.672 -8.102 1 94.44 126 VAL B CA 1
ATOM 2668 C C . VAL B 1 126 ? 5.359 -20.078 -9.281 1 94.44 126 VAL B C 1
ATOM 2670 O O . VAL B 1 126 ? 5.707 -20.781 -10.227 1 94.44 126 VAL B O 1
ATOM 2673 N N . VAL B 1 127 ? 5.594 -18.766 -9.227 1 93.88 127 VAL B N 1
ATOM 2674 C CA . VAL B 1 127 ? 6.234 -18.125 -10.375 1 93.88 127 VAL B CA 1
ATOM 2675 C C . VAL B 1 127 ? 7.578 -17.531 -9.945 1 93.88 127 VAL B C 1
ATOM 2677 O O . VAL B 1 127 ? 8.328 -17.031 -10.781 1 93.88 127 VAL B O 1
ATOM 2680 N N . GLY B 1 128 ? 7.91 -17.609 -8.703 1 94 128 GLY B N 1
ATOM 2681 C CA . GLY B 1 128 ? 9.172 -17.109 -8.18 1 94 128 GLY B CA 1
ATOM 2682 C C . GLY B 1 128 ? 9.469 -17.609 -6.781 1 94 128 GLY B C 1
ATOM 2683 O O . GLY B 1 128 ? 8.555 -17.938 -6.023 1 94 128 GLY B O 1
ATOM 2684 N N . THR B 1 129 ? 10.75 -17.641 -6.52 1 95 129 THR B N 1
ATOM 2685 C CA . THR B 1 129 ? 11.195 -18.094 -5.207 1 95 129 THR B CA 1
ATOM 2686 C C . THR B 1 129 ? 12.336 -17.219 -4.695 1 95 129 THR B C 1
ATOM 2688 O O . THR B 1 129 ? 13.242 -16.859 -5.453 1 95 129 THR B O 1
ATOM 2691 N N . HIS B 1 130 ? 12.234 -16.844 -3.473 1 96.5 130 HIS B N 1
ATOM 2692 C CA . HIS B 1 130 ? 13.289 -16.141 -2.744 1 96.5 130 HIS B CA 1
ATOM 2693 C C . HIS B 1 130 ? 13.898 -17.031 -1.666 1 96.5 130 HIS B C 1
ATOM 2695 O O . HIS B 1 130 ? 13.562 -18.219 -1.565 1 96.5 130 HIS B O 1
ATOM 2701 N N . ASP B 1 131 ? 14.875 -16.484 -0.969 1 97.81 131 ASP B N 1
ATOM 2702 C CA . ASP B 1 131 ? 15.508 -17.219 0.124 1 97.81 131 ASP B CA 1
ATOM 2703 C C . ASP B 1 131 ? 14.945 -16.781 1.476 1 97.81 131 ASP B C 1
ATOM 2705 O O . ASP B 1 131 ? 15.43 -17.219 2.523 1 97.81 131 ASP B O 1
ATOM 2709 N N . GLY B 1 132 ? 13.977 -15.906 1.517 1 97.69 132 GLY B N 1
ATOM 2710 C CA . GLY B 1 132 ? 13.219 -15.438 2.672 1 97.69 132 GLY B CA 1
ATOM 2711 C C . GLY B 1 132 ? 11.828 -14.961 2.324 1 97.69 132 GLY B C 1
ATOM 2712 O O . GLY B 1 132 ? 11.406 -15.039 1.166 1 97.69 132 GLY B O 1
ATOM 2713 N N . PRO B 1 133 ? 11.102 -14.547 3.348 1 97.75 133 PRO B N 1
ATOM 2714 C CA . PRO B 1 133 ? 9.75 -14.047 3.09 1 97.75 133 PRO B CA 1
ATOM 2715 C C . PRO B 1 133 ? 9.719 -12.977 1.998 1 97.75 133 PRO B C 1
ATOM 2717 O O . PRO B 1 133 ? 10.609 -12.117 1.941 1 97.75 133 PRO B O 1
ATOM 2720 N N . VAL B 1 134 ? 8.781 -13.102 1.106 1 98.31 134 VAL B N 1
ATOM 2721 C CA . VAL B 1 134 ? 8.57 -12.102 0.065 1 98.31 134 VAL B CA 1
ATOM 2722 C C . VAL B 1 134 ? 7.602 -11.031 0.565 1 98.31 134 VAL B C 1
ATOM 2724 O O . VAL B 1 134 ? 6.402 -11.289 0.709 1 98.31 134 VAL B O 1
ATOM 2727 N N . LYS B 1 135 ? 8.086 -9.836 0.751 1 98.19 135 LYS B N 1
ATOM 2728 C CA . LYS B 1 135 ? 7.336 -8.781 1.43 1 98.19 135 LYS B CA 1
ATOM 2729 C C . LYS B 1 135 ? 6.5 -7.977 0.438 1 98.19 135 LYS B C 1
ATOM 2731 O O . LYS B 1 135 ? 5.41 -7.512 0.772 1 98.19 135 LYS B O 1
ATOM 2736 N N . THR B 1 136 ? 7 -7.77 -0.738 1 98.5 136 THR B N 1
ATOM 2737 C CA . THR B 1 136 ? 6.297 -6.945 -1.715 1 98.5 136 THR B CA 1
ATOM 2738 C C . THR B 1 136 ? 6.285 -7.621 -3.084 1 98.5 136 THR B C 1
ATOM 2740 O O . THR B 1 136 ? 7.215 -8.352 -3.43 1 98.5 136 THR B O 1
ATOM 2743 N N . CYS B 1 137 ? 5.262 -7.383 -3.871 1 98.25 137 CYS B N 1
ATOM 2744 C CA . CYS B 1 137 ? 5.195 -7.758 -5.277 1 98.25 137 CYS B CA 1
ATOM 2745 C C . CYS B 1 137 ? 4.461 -6.695 -6.09 1 98.25 137 CYS B C 1
ATOM 2747 O O . CYS B 1 137 ? 3.465 -6.133 -5.633 1 98.25 137 CYS B O 1
ATOM 2749 N N . HIS B 1 138 ? 5.016 -6.355 -7.188 1 97.44 138 HIS B N 1
ATOM 2750 C CA . HIS B 1 138 ? 4.461 -5.359 -8.094 1 97.44 138 HIS B CA 1
ATOM 2751 C C . HIS B 1 138 ? 4.516 -5.84 -9.539 1 97.44 138 HIS B C 1
ATOM 2753 O O . HIS B 1 138 ? 5.594 -6.137 -10.062 1 97.44 138 HIS B O 1
ATOM 2759 N N . TRP B 1 139 ? 3.326 -5.926 -10.133 1 95.69 139 TRP B N 1
ATOM 2760 C CA . TRP B 1 139 ? 3.271 -6.156 -11.578 1 95.69 139 TRP B CA 1
ATOM 2761 C C . TRP B 1 139 ? 3.625 -4.887 -12.344 1 95.69 139 TRP B C 1
ATOM 2763 O O . TRP B 1 139 ? 3.031 -3.83 -12.117 1 95.69 139 TRP B O 1
ATOM 2773 N N . ILE B 1 140 ? 4.625 -5.016 -13.172 1 92.56 140 ILE B N 1
ATOM 2774 C CA . ILE B 1 140 ? 5.121 -3.863 -13.922 1 92.56 140 ILE B CA 1
ATOM 2775 C C . ILE B 1 140 ? 4.898 -4.086 -15.414 1 92.56 140 ILE B C 1
ATOM 2777 O O . ILE B 1 140 ? 5.375 -5.074 -15.984 1 92.56 140 ILE B O 1
ATOM 2781 N N . LYS B 1 141 ? 4.172 -3.15 -15.938 1 88.5 141 LYS B N 1
ATOM 2782 C CA . LYS B 1 141 ? 3.994 -3.129 -17.391 1 88.5 141 LYS B CA 1
ATOM 2783 C C . LYS B 1 141 ? 4.812 -2.01 -18.016 1 88.5 141 LYS B C 1
ATOM 2785 O O . LYS B 1 141 ? 4.453 -0.835 -17.922 1 88.5 141 LYS B O 1
ATOM 2790 N N . GLY B 1 142 ? 5.844 -2.367 -18.609 1 83.56 142 GLY B N 1
ATOM 2791 C CA . GLY B 1 142 ? 6.648 -1.394 -19.328 1 83.56 142 GLY B CA 1
ATOM 2792 C C . GLY B 1 142 ? 6.234 -1.242 -20.781 1 83.56 142 GLY B C 1
ATOM 2793 O O . GLY B 1 142 ? 5.23 -1.812 -21.219 1 83.56 142 GLY B O 1
ATOM 2794 N N . ASN B 1 143 ? 6.988 -0.445 -21.516 1 83.25 143 ASN B N 1
ATOM 2795 C CA . ASN B 1 143 ? 6.707 -0.191 -22.922 1 83.25 143 ASN B CA 1
ATOM 2796 C C . ASN B 1 143 ? 7.008 -1.413 -23.781 1 83.25 143 ASN B C 1
ATOM 2798 O O . ASN B 1 143 ? 6.258 -1.727 -24.719 1 83.25 143 ASN B O 1
ATOM 2802 N N . ASN B 1 144 ? 8.062 -2.135 -23.438 1 80.56 144 ASN B N 1
ATOM 2803 C CA . ASN B 1 144 ? 8.492 -3.215 -24.328 1 80.56 144 ASN B CA 1
ATOM 2804 C C . ASN B 1 144 ? 8.516 -4.555 -23.594 1 80.56 144 ASN B C 1
ATOM 2806 O O . ASN B 1 144 ? 8.82 -5.59 -24.203 1 80.56 144 ASN B O 1
ATOM 2810 N N . TYR B 1 145 ? 8.336 -4.41 -22.312 1 81.81 145 TYR B N 1
ATOM 2811 C CA . TYR B 1 145 ? 8.336 -5.664 -21.562 1 81.81 145 TYR B CA 1
ATOM 2812 C C . TYR B 1 145 ? 7.414 -5.578 -20.344 1 81.81 145 TYR B C 1
ATOM 2814 O O . TYR B 1 145 ? 6.945 -4.496 -20 1 81.81 145 TYR B O 1
ATOM 2822 N N . SER B 1 146 ? 7.078 -6.645 -19.766 1 88.75 146 SER B N 1
ATOM 2823 C CA . SER B 1 146 ? 6.375 -6.75 -18.484 1 88.75 146 SER B CA 1
ATOM 2824 C C . SER B 1 146 ? 7.109 -7.68 -17.531 1 88.75 146 SER B C 1
ATOM 2826 O O . SER B 1 146 ? 7.734 -8.656 -17.953 1 88.75 146 SER B O 1
ATOM 2828 N N . CYS B 1 147 ? 7.082 -7.32 -16.281 1 91.44 147 CYS B N 1
ATOM 2829 C CA . CYS B 1 147 ? 7.734 -8.172 -15.297 1 91.44 147 CYS B CA 1
ATOM 2830 C C . CYS B 1 147 ? 7.074 -8.031 -13.93 1 91.44 147 CYS B C 1
ATOM 2832 O O . CYS B 1 147 ? 6.27 -7.125 -13.711 1 91.44 147 CYS B O 1
ATOM 2834 N N . LEU B 1 148 ? 7.426 -9 -13.102 1 94.56 148 LEU B N 1
ATOM 2835 C CA . LEU B 1 148 ? 7.043 -8.953 -11.695 1 94.56 148 LEU B CA 1
ATOM 2836 C C . LEU B 1 148 ? 8.234 -8.57 -10.82 1 94.56 148 LEU B C 1
ATOM 2838 O O . LEU B 1 148 ? 9.273 -9.227 -10.875 1 94.56 148 LEU B O 1
ATOM 2842 N N . MET B 1 149 ? 8.141 -7.488 -10.109 1 95.56 149 MET B N 1
ATOM 2843 C CA . MET B 1 149 ? 9.156 -7.07 -9.148 1 95.56 149 MET B CA 1
ATOM 2844 C C . MET B 1 149 ? 8.812 -7.559 -7.742 1 95.56 149 MET B C 1
ATOM 2846 O O . MET B 1 149 ? 7.715 -7.312 -7.246 1 95.56 149 MET B O 1
ATOM 2850 N N . THR B 1 150 ? 9.734 -8.305 -7.133 1 97.44 150 THR B N 1
ATOM 2851 C CA . THR B 1 150 ? 9.492 -8.805 -5.781 1 97.44 150 THR B CA 1
ATOM 2852 C C . THR B 1 150 ? 10.617 -8.398 -4.84 1 97.44 150 THR B C 1
ATOM 2854 O O . THR B 1 150 ? 11.789 -8.453 -5.207 1 97.44 150 THR B O 1
ATOM 2857 N N . GLY B 1 151 ? 10.266 -7.863 -3.701 1 97.81 151 GLY B N 1
ATOM 2858 C CA . GLY B 1 151 ? 11.188 -7.539 -2.623 1 97.81 151 GLY B CA 1
ATOM 2859 C C . GLY B 1 151 ? 11.07 -8.484 -1.44 1 97.81 151 GLY B C 1
ATOM 2860 O O . GLY B 1 151 ? 9.969 -8.82 -1.014 1 97.81 151 GLY B O 1
ATOM 2861 N N . SER B 1 152 ? 12.211 -8.898 -0.913 1 98 152 SER B N 1
ATOM 2862 C CA . SER B 1 152 ? 12.219 -9.977 0.073 1 98 152 SER B CA 1
ATOM 2863 C C . SER B 1 152 ? 13.078 -9.609 1.28 1 98 152 SER B C 1
ATOM 2865 O O . SER B 1 152 ? 13.914 -8.711 1.208 1 98 152 SER B O 1
ATOM 2867 N N . TRP B 1 153 ? 12.812 -10.367 2.344 1 97.12 153 TRP B N 1
ATOM 2868 C CA . TRP B 1 153 ? 13.625 -10.234 3.551 1 97.12 153 TRP B CA 1
ATOM 2869 C C . TRP B 1 153 ? 14.953 -10.969 3.395 1 97.12 153 TRP B C 1
ATOM 2871 O O . TRP B 1 153 ? 15.805 -10.914 4.277 1 97.12 153 TRP B O 1
ATOM 2881 N N . ASP B 1 154 ? 15.164 -11.633 2.279 1 97.38 154 ASP B N 1
ATOM 2882 C CA . ASP B 1 154 ? 16.469 -12.203 1.975 1 97.38 154 ASP B CA 1
ATOM 2883 C C . ASP B 1 154 ? 17.422 -11.141 1.436 1 97.38 154 ASP B C 1
ATOM 2885 O O . ASP B 1 154 ? 18.484 -11.461 0.911 1 97.38 154 ASP B O 1
ATOM 2889 N N . LYS B 1 155 ? 16.953 -9.867 1.474 1 97 155 LYS B N 1
ATOM 2890 C CA . LYS B 1 155 ? 17.734 -8.703 1.072 1 97 155 LYS B CA 1
ATOM 2891 C C . LYS B 1 155 ? 18.016 -8.711 -0.43 1 97 155 LYS B C 1
ATOM 2893 O O . LYS B 1 155 ? 19.094 -8.328 -0.875 1 97 155 LYS B O 1
ATOM 2898 N N . THR B 1 156 ? 16.984 -9.164 -1.146 1 96.31 156 THR B N 1
ATOM 2899 C CA . THR B 1 156 ? 17.109 -9.094 -2.598 1 96.31 156 THR B CA 1
ATOM 2900 C C . THR B 1 156 ? 15.852 -8.484 -3.213 1 96.31 156 THR B C 1
ATOM 2902 O O . THR B 1 156 ? 14.773 -8.547 -2.619 1 96.31 156 THR B O 1
ATOM 2905 N N . LEU B 1 157 ? 16.062 -7.832 -4.316 1 96.06 157 LEU B N 1
ATOM 2906 C CA . LEU B 1 157 ? 15.023 -7.41 -5.262 1 96.06 157 LEU B CA 1
ATOM 2907 C C . LEU B 1 157 ? 15.117 -8.211 -6.559 1 96.06 157 LEU B C 1
ATOM 2909 O O . LEU B 1 157 ? 16.156 -8.203 -7.219 1 96.06 157 LEU B O 1
ATOM 2913 N N . ARG B 1 158 ? 14.055 -8.891 -6.875 1 95.12 158 ARG B N 1
ATOM 2914 C CA . ARG B 1 158 ? 14.094 -9.727 -8.062 1 95.12 158 ARG B CA 1
ATOM 2915 C C . ARG B 1 158 ? 13.039 -9.289 -9.078 1 95.12 158 ARG B C 1
ATOM 2917 O O . ARG B 1 158 ? 11.984 -8.789 -8.703 1 95.12 158 ARG B O 1
ATOM 2924 N N . PHE B 1 159 ? 13.383 -9.469 -10.305 1 93.19 159 PHE B N 1
ATOM 2925 C CA . PHE B 1 159 ? 12.492 -9.211 -11.43 1 93.19 159 PHE B CA 1
ATOM 2926 C C . PHE B 1 159 ? 12.25 -10.484 -12.234 1 93.19 159 PHE B C 1
ATOM 2928 O O . PHE B 1 159 ? 13.195 -11.133 -12.68 1 93.19 159 PHE B O 1
ATOM 2935 N N . TRP B 1 160 ? 11.023 -10.805 -12.375 1 92.31 160 TRP B N 1
ATOM 2936 C CA . TRP B 1 160 ? 10.648 -12.055 -13.039 1 92.31 160 TRP B CA 1
ATOM 2937 C C . TRP B 1 160 ? 9.977 -11.781 -14.383 1 92.31 160 TRP B C 1
ATOM 2939 O O . TRP B 1 160 ? 9.047 -10.977 -14.461 1 92.31 160 TRP B O 1
ATOM 2949 N N . ASP B 1 161 ? 10.469 -12.453 -15.438 1 84 161 ASP B N 1
ATOM 2950 C CA . ASP B 1 161 ? 9.859 -12.375 -16.766 1 84 161 ASP B CA 1
ATOM 2951 C C . ASP B 1 161 ? 8.617 -13.258 -16.844 1 84 161 ASP B C 1
ATOM 2953 O O . ASP B 1 161 ? 8.68 -14.461 -16.594 1 84 161 ASP B O 1
ATOM 2957 N N . MET B 1 162 ? 7.512 -12.609 -17.172 1 78.5 162 MET B N 1
ATOM 2958 C CA . MET B 1 162 ? 6.266 -13.367 -17.125 1 78.5 162 MET B CA 1
ATOM 2959 C C . MET B 1 162 ? 5.84 -13.805 -18.531 1 78.5 162 MET B C 1
ATOM 2961 O O . MET B 1 162 ? 4.715 -14.266 -18.719 1 78.5 162 MET B O 1
ATOM 2965 N N . ARG B 1 163 ? 6.648 -13.609 -19.609 1 72.12 163 ARG B N 1
ATOM 2966 C CA . ARG B 1 163 ? 6.281 -13.992 -20.969 1 72.12 163 ARG B CA 1
ATOM 2967 C C . ARG B 1 163 ? 6.098 -15.5 -21.078 1 72.12 163 ARG B C 1
ATOM 2969 O O . ARG B 1 163 ? 5.289 -15.977 -21.875 1 72.12 163 ARG B O 1
ATOM 2976 N N . GLN B 1 164 ? 6.891 -16.234 -20.359 1 66.75 164 GLN B N 1
ATOM 2977 C CA . GLN B 1 164 ? 6.781 -17.688 -20.438 1 66.75 164 GLN B CA 1
ATOM 2978 C C . GLN B 1 164 ? 6.246 -18.266 -19.141 1 66.75 164 GLN B C 1
ATOM 2980 O O . GLN B 1 164 ? 6.98 -18.938 -18.391 1 66.75 164 GLN B O 1
ATOM 2985 N N . LEU B 1 165 ? 5.035 -17.844 -18.75 1 63.09 165 LEU B N 1
ATOM 2986 C CA . LEU B 1 165 ? 4.453 -18.422 -17.547 1 63.09 165 LEU B CA 1
ATOM 2987 C C . LEU B 1 165 ? 4.184 -19.906 -17.734 1 63.09 165 LEU B C 1
ATOM 2989 O O . LEU B 1 165 ? 3.865 -20.344 -18.844 1 63.09 165 LEU B O 1
ATOM 2993 N N . PRO B 1 166 ? 4.434 -20.719 -16.688 1 59.5 166 PRO B N 1
ATOM 2994 C CA . PRO B 1 166 ? 4.777 -20.484 -15.289 1 59.5 166 PRO B CA 1
ATOM 2995 C C . PRO B 1 166 ? 6.285 -20.531 -15.031 1 59.5 166 PRO B C 1
ATOM 2997 O O . PRO B 1 166 ? 6.715 -20.688 -13.891 1 59.5 166 PRO B O 1
ATOM 3000 N N . THR B 1 167 ? 7.004 -20.594 -16.094 1 61.34 167 THR B N 1
ATOM 3001 C CA . THR B 1 167 ? 8.438 -20.734 -15.891 1 61.34 167 THR B CA 1
ATOM 3002 C C . THR B 1 167 ? 9.008 -19.516 -15.164 1 61.34 167 THR B C 1
ATOM 3004 O O . THR B 1 167 ? 8.641 -18.375 -15.453 1 61.34 167 THR B O 1
ATOM 3007 N N . GLN B 1 168 ? 9.758 -19.828 -14.055 1 64.56 168 GLN B N 1
ATOM 3008 C CA . GLN B 1 168 ? 10.477 -18.875 -13.219 1 64.56 168 GLN B CA 1
ATOM 3009 C C . GLN B 1 168 ? 11.688 -18.297 -13.961 1 64.56 168 GLN B C 1
ATOM 3011 O O . GLN B 1 168 ? 12.711 -18.969 -14.102 1 64.56 168 GLN B O 1
ATOM 3016 N N . SER B 1 169 ? 11.523 -17.328 -14.844 1 72.75 169 SER B N 1
ATOM 3017 C CA . SER B 1 169 ? 12.742 -16.734 -15.391 1 72.75 169 SER B CA 1
ATOM 3018 C C . SER B 1 169 ? 13.023 -15.375 -14.773 1 72.75 169 SER B C 1
ATOM 3020 O O . SER B 1 169 ? 12.172 -14.484 -14.812 1 72.75 169 SER B O 1
ATOM 3022 N N . SER B 1 170 ? 14.117 -15.406 -13.93 1 74.31 170 SER B N 1
ATOM 3023 C CA . SER B 1 170 ? 14.531 -14.141 -13.32 1 74.31 170 SER B CA 1
ATOM 3024 C C . SER B 1 170 ? 15.172 -13.211 -14.344 1 74.31 170 SER B C 1
ATOM 3026 O O . SER B 1 170 ? 16.078 -13.617 -15.07 1 74.31 170 SER B O 1
ATOM 3028 N N . LEU B 1 171 ? 14.586 -12.07 -14.555 1 78.44 171 LEU B N 1
ATOM 3029 C CA . LEU B 1 171 ? 15.164 -11.039 -15.406 1 78.44 171 LEU B CA 1
ATOM 3030 C C . LEU B 1 171 ? 16.328 -10.352 -14.719 1 78.44 171 LEU B C 1
ATOM 3032 O O . LEU B 1 171 ? 17.344 -10.031 -15.352 1 78.44 171 LEU B O 1
ATOM 3036 N N . ALA B 1 172 ? 16.219 -10.156 -13.453 1 86.19 172 ALA B N 1
ATOM 3037 C CA . ALA B 1 172 ? 17.266 -9.508 -12.672 1 86.19 172 ALA B CA 1
ATOM 3038 C C . ALA B 1 172 ? 17.156 -9.867 -11.188 1 86.19 172 ALA B C 1
ATOM 3040 O O . ALA B 1 172 ? 16.047 -10.117 -10.688 1 86.19 172 ALA B O 1
ATOM 3041 N N . ASN B 1 173 ? 18.328 -10.062 -10.562 1 91.38 173 ASN B N 1
ATOM 3042 C CA . ASN B 1 173 ? 18.469 -10.266 -9.125 1 91.38 173 ASN B CA 1
ATOM 3043 C C . ASN B 1 173 ? 19.406 -9.242 -8.508 1 91.38 173 ASN B C 1
ATOM 3045 O O . ASN B 1 173 ? 20.625 -9.297 -8.719 1 91.38 173 ASN B O 1
ATOM 3049 N N . ILE B 1 174 ? 18.891 -8.383 -7.746 1 92.94 174 ILE B N 1
ATOM 3050 C CA . ILE B 1 174 ? 19.672 -7.297 -7.176 1 92.94 174 ILE B CA 1
ATOM 3051 C C . ILE B 1 174 ? 19.844 -7.512 -5.672 1 92.94 174 ILE B C 1
ATOM 3053 O O . ILE B 1 174 ? 18.859 -7.699 -4.953 1 92.94 174 ILE B O 1
ATOM 3057 N N . THR B 1 175 ? 21.078 -7.469 -5.234 1 95.12 175 THR B N 1
ATOM 3058 C CA . THR B 1 175 ? 21.344 -7.578 -3.809 1 95.12 175 THR B CA 1
ATOM 3059 C C . THR B 1 175 ? 21.188 -6.227 -3.119 1 95.12 175 THR B C 1
ATOM 3061 O O . THR B 1 175 ? 21.625 -5.203 -3.641 1 95.12 175 THR B O 1
ATOM 3064 N N . LEU B 1 176 ? 20.578 -6.227 -1.969 1 94 176 LEU B N 1
ATOM 3065 C CA . LEU B 1 176 ? 20.328 -5.016 -1.195 1 94 176 LEU B CA 1
ATOM 3066 C C . LEU B 1 176 ? 21.062 -5.055 0.137 1 94 176 LEU B C 1
ATOM 3068 O O . LEU B 1 176 ? 21.438 -6.133 0.617 1 94 176 LEU B O 1
ATOM 3072 N N . PRO B 1 177 ? 21.344 -3.887 0.659 1 92.94 177 PRO B N 1
ATOM 3073 C CA . PRO B 1 177 ? 22.078 -3.855 1.924 1 92.94 177 PRO B CA 1
ATOM 3074 C C . PRO B 1 177 ? 21.25 -4.336 3.107 1 92.94 177 PRO B C 1
ATOM 3076 O O . PRO B 1 177 ? 21.797 -4.785 4.117 1 92.94 177 PRO B O 1
ATOM 3079 N N . GLU B 1 178 ? 19.938 -4.223 3.031 1 95.81 178 GLU B N 1
ATOM 3080 C CA . GLU B 1 178 ? 19.031 -4.598 4.109 1 95.81 178 GLU B CA 1
ATOM 3081 C C . GLU B 1 178 ? 17.734 -5.18 3.562 1 95.81 178 GLU B C 1
ATOM 3083 O O . GLU B 1 178 ? 17.5 -5.145 2.355 1 95.81 178 GLU B O 1
ATOM 3088 N N . ARG B 1 179 ? 16.859 -5.719 4.441 1 96.31 179 ARG B N 1
ATOM 3089 C CA . ARG B 1 179 ? 15.57 -6.312 4.094 1 96.31 179 ARG B CA 1
ATOM 3090 C C . ARG B 1 179 ? 14.648 -5.277 3.451 1 96.31 179 ARG B C 1
ATOM 3092 O O . ARG B 1 179 ? 14.695 -4.098 3.799 1 96.31 179 ARG B O 1
ATOM 3099 N N . VAL B 1 180 ? 13.812 -5.766 2.607 1 96.94 180 VAL B N 1
ATOM 3100 C CA . VAL B 1 180 ? 12.812 -4.918 1.968 1 96.94 180 VAL B CA 1
ATOM 3101 C C . VAL B 1 180 ? 11.57 -4.832 2.848 1 96.94 180 VAL B C 1
ATOM 3103 O O . VAL B 1 180 ? 11.047 -5.855 3.291 1 96.94 180 VAL B O 1
ATOM 3106 N N . TYR B 1 181 ? 11.078 -3.609 3.039 1 96.19 181 TYR B N 1
ATOM 3107 C CA . TYR B 1 181 ? 9.898 -3.459 3.883 1 96.19 181 TYR B CA 1
ATOM 3108 C C . TYR B 1 181 ? 8.742 -2.85 3.102 1 96.19 181 TYR B C 1
ATOM 3110 O O . TYR B 1 181 ? 7.578 -3.068 3.436 1 96.19 181 TYR B O 1
ATOM 3118 N N . CYS B 1 182 ? 8.992 -2.074 2.146 1 96.94 182 CYS B N 1
ATOM 3119 C CA . CYS B 1 182 ? 7.957 -1.478 1.308 1 96.94 182 CYS B CA 1
ATOM 3120 C C . CYS B 1 182 ? 8.5 -1.157 -0.081 1 96.94 182 CYS B C 1
ATOM 3122 O O . CYS B 1 182 ? 9.711 -1.205 -0.307 1 96.94 182 CYS B O 1
ATOM 3124 N N . ALA B 1 183 ? 7.605 -0.93 -0.999 1 97.31 183 ALA B N 1
ATOM 3125 C CA . ALA B 1 183 ? 7.957 -0.534 -2.359 1 97.31 183 ALA B CA 1
ATOM 3126 C C . ALA B 1 183 ? 6.824 0.248 -3.016 1 97.31 183 ALA B C 1
ATOM 3128 O O . ALA B 1 183 ? 5.668 0.145 -2.598 1 97.31 183 ALA B O 1
ATOM 3129 N N . ASP B 1 184 ? 7.156 1.087 -3.92 1 96.31 184 ASP B N 1
ATOM 3130 C CA . ASP B 1 184 ? 6.207 1.777 -4.789 1 96.31 184 ASP B CA 1
ATOM 3131 C C . ASP B 1 184 ? 6.742 1.887 -6.211 1 96.31 184 ASP B C 1
ATOM 3133 O O . ASP B 1 184 ? 7.957 1.941 -6.422 1 96.31 184 ASP B O 1
ATOM 3137 N N . VAL B 1 185 ? 5.789 1.801 -7.145 1 92.69 185 VAL B N 1
ATOM 3138 C CA . VAL B 1 185 ? 6.18 1.829 -8.547 1 92.69 185 VAL B CA 1
ATOM 3139 C C . VAL B 1 185 ? 5.387 2.906 -9.289 1 92.69 185 VAL B C 1
ATOM 3141 O O . VAL B 1 185 ? 4.164 2.984 -9.156 1 92.69 185 VAL B O 1
ATOM 3144 N N . LEU B 1 186 ? 6.078 3.791 -9.875 1 88.88 186 LEU B N 1
ATOM 3145 C CA . LEU B 1 186 ? 5.586 4.703 -10.898 1 88.88 186 LEU B CA 1
ATOM 3146 C C . LEU B 1 186 ? 6.43 4.605 -12.164 1 88.88 186 LEU B C 1
ATOM 3148 O O . LEU B 1 186 ? 7.477 5.25 -12.266 1 88.88 186 LEU B O 1
ATOM 3152 N N . TYR B 1 187 ? 5.945 3.746 -13.047 1 86.31 187 TYR B N 1
ATOM 3153 C CA . TYR B 1 187 ? 6.773 3.469 -14.211 1 86.31 187 TYR B CA 1
ATOM 3154 C C . TYR B 1 187 ? 7.137 4.758 -14.945 1 86.31 187 TYR B C 1
ATOM 3156 O O . TYR B 1 187 ? 6.27 5.602 -15.195 1 86.31 187 TYR B O 1
ATOM 3164 N N . PRO B 1 188 ? 8.422 4.844 -15.25 1 86.5 188 PRO B N 1
ATOM 3165 C CA . PRO B 1 188 ? 9.484 3.834 -15.297 1 86.5 188 PRO B CA 1
ATOM 3166 C C . PRO B 1 188 ? 10.32 3.803 -14.023 1 86.5 188 PRO B C 1
ATOM 3168 O O . PRO B 1 188 ? 11.461 3.33 -14.039 1 86.5 188 PRO B O 1
ATOM 3171 N N . MET B 1 189 ? 9.805 4.316 -12.898 1 85.25 189 MET B N 1
ATOM 3172 C CA . MET B 1 189 ? 10.547 4.352 -11.648 1 85.25 189 MET B CA 1
ATOM 3173 C C . MET B 1 189 ? 9.969 3.359 -10.641 1 85.25 189 MET B C 1
ATOM 3175 O O . MET B 1 189 ? 8.758 3.141 -10.602 1 85.25 189 MET B O 1
ATOM 3179 N N . ALA B 1 190 ? 10.883 2.807 -9.938 1 90.88 190 ALA B N 1
ATOM 3180 C CA . ALA B 1 190 ? 10.539 1.99 -8.773 1 90.88 190 ALA B CA 1
ATOM 3181 C C . ALA B 1 190 ? 11.383 2.375 -7.562 1 90.88 190 ALA B C 1
ATOM 3183 O O . ALA B 1 190 ? 12.562 2.719 -7.703 1 90.88 190 ALA B O 1
ATOM 3184 N N . ALA B 1 191 ? 10.812 2.369 -6.41 1 92.62 191 ALA B N 1
ATOM 3185 C CA . ALA B 1 191 ? 11.523 2.652 -5.164 1 92.62 191 ALA B CA 1
ATOM 3186 C C . ALA B 1 191 ? 11.289 1.549 -4.141 1 92.62 191 ALA B C 1
ATOM 3188 O O . ALA B 1 191 ? 10.18 1.015 -4.031 1 92.62 191 ALA B O 1
ATOM 3189 N N . VAL B 1 192 ? 12.297 1.237 -3.375 1 95.25 192 VAL B N 1
ATOM 3190 C CA . VAL B 1 192 ? 12.211 0.22 -2.334 1 95.25 192 VAL B CA 1
ATOM 3191 C C . VAL B 1 192 ? 12.703 0.793 -1.008 1 95.25 192 VAL B C 1
ATOM 3193 O O . VAL B 1 192 ? 13.711 1.504 -0.969 1 95.25 192 VAL B O 1
ATOM 3196 N N . GLY B 1 193 ? 11.914 0.552 0.015 1 95.12 193 GLY B N 1
ATOM 3197 C CA . GLY B 1 193 ? 12.281 0.949 1.366 1 95.12 193 GLY B CA 1
ATOM 3198 C C . GLY B 1 193 ? 12.844 -0.191 2.191 1 95.12 193 GLY B C 1
ATOM 3199 O O . GLY B 1 193 ? 12.25 -1.266 2.268 1 95.12 193 GLY B O 1
ATOM 3200 N N . LEU B 1 194 ? 13.977 0.069 2.785 1 94.94 194 LEU B N 1
ATOM 3201 C CA . LEU B 1 194 ? 14.719 -0.944 3.531 1 94.94 194 LEU B CA 1
ATOM 3202 C C . LEU B 1 194 ? 14.805 -0.576 5.008 1 94.94 194 LEU B C 1
ATOM 3204 O O . LEU B 1 194 ? 14.195 0.408 5.441 1 94.94 194 LEU B O 1
ATOM 3208 N N . ALA B 1 195 ? 15.375 -1.465 5.742 1 89.88 195 ALA B 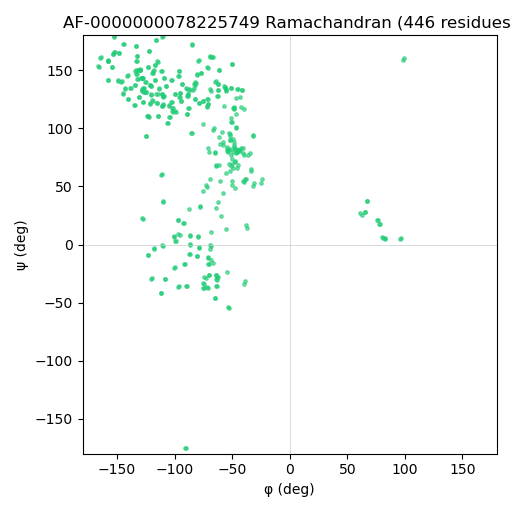N 1
ATOM 3209 C CA . ALA B 1 195 ? 15.711 -1.122 7.125 1 89.88 195 ALA B CA 1
ATOM 3210 C C . ALA B 1 195 ? 16.797 -0.057 7.18 1 89.88 195 ALA B C 1
ATOM 3212 O O . ALA B 1 195 ? 17.422 0.256 6.16 1 89.88 195 ALA B O 1
ATOM 3213 N N . ASN B 1 196 ? 16.969 0.643 8.289 1 86.5 196 ASN B N 1
ATOM 3214 C CA . ASN B 1 196 ? 18 1.628 8.586 1 86.5 196 ASN B CA 1
ATOM 3215 C C . ASN B 1 196 ? 17.875 2.857 7.691 1 86.5 196 ASN B C 1
ATOM 3217 O O . ASN B 1 196 ? 18.891 3.369 7.191 1 86.5 196 ASN B O 1
ATOM 3221 N N . ARG B 1 197 ? 16.781 3.18 7.246 1 83.75 197 ARG B N 1
ATOM 3222 C CA . ARG B 1 197 ? 16.453 4.414 6.539 1 83.75 197 ARG B CA 1
ATOM 3223 C C . ARG B 1 197 ? 16.969 4.375 5.105 1 83.75 197 ARG B C 1
ATOM 3225 O O . ARG B 1 197 ? 17.219 5.418 4.5 1 83.75 197 ARG B O 1
ATOM 3232 N N . HIS B 1 198 ? 17.203 3.207 4.605 1 87.5 198 HIS B N 1
ATOM 3233 C CA . HIS B 1 198 ? 17.719 3.115 3.244 1 87.5 198 HIS B CA 1
ATOM 3234 C C . HIS B 1 198 ? 16.578 3.045 2.232 1 87.5 198 HIS B C 1
ATOM 3236 O O . HIS B 1 198 ? 15.578 2.35 2.455 1 87.5 198 HIS B O 1
ATOM 3242 N N . ILE B 1 199 ? 16.766 3.84 1.246 1 89.75 199 ILE B N 1
ATOM 3243 C CA . ILE B 1 199 ? 15.859 3.811 0.11 1 89.75 199 ILE B CA 1
ATOM 3244 C C . ILE B 1 199 ? 16.656 3.637 -1.185 1 89.75 199 ILE B C 1
ATOM 3246 O O . ILE B 1 199 ? 17.688 4.27 -1.372 1 89.75 199 ILE B O 1
ATOM 3250 N N . LYS B 1 200 ? 16.188 2.781 -1.987 1 89.31 200 LYS B N 1
ATOM 3251 C CA . LYS B 1 200 ? 16.781 2.6 -3.311 1 89.31 200 LYS B CA 1
ATOM 3252 C C . LYS B 1 200 ? 15.758 2.869 -4.41 1 89.31 200 LYS B C 1
ATOM 3254 O O . LYS B 1 200 ? 14.617 2.418 -4.328 1 89.31 200 LYS B O 1
ATOM 3259 N N . VAL B 1 201 ? 16.188 3.576 -5.418 1 88.75 201 VAL B N 1
ATOM 3260 C CA . VAL B 1 201 ? 15.336 3.898 -6.555 1 88.75 201 VAL B CA 1
ATOM 3261 C C . VAL B 1 201 ? 15.914 3.277 -7.824 1 88.75 201 VAL B C 1
ATOM 3263 O O . VAL B 1 201 ? 17.125 3.305 -8.047 1 88.75 201 VAL B O 1
ATOM 3266 N N . TYR B 1 202 ? 15.031 2.801 -8.641 1 87.06 202 TYR B N 1
ATOM 3267 C CA . TYR B 1 202 ? 15.43 2.119 -9.867 1 87.06 202 TYR B CA 1
ATOM 3268 C C . TYR B 1 202 ? 14.695 2.695 -11.07 1 87.06 202 TYR B C 1
ATOM 3270 O O . TYR B 1 202 ? 13.523 3.072 -10.969 1 87.06 202 TYR B O 1
ATOM 3278 N N . ASN B 1 203 ? 15.414 2.754 -12.172 1 83.88 203 ASN B N 1
ATOM 3279 C CA . ASN B 1 203 ? 14.797 3.012 -13.469 1 83.88 203 ASN B CA 1
ATOM 3280 C C . ASN B 1 203 ? 14.5 1.714 -14.219 1 83.88 203 ASN B C 1
ATOM 3282 O O . ASN B 1 203 ? 15.391 0.883 -14.406 1 83.88 203 ASN B O 1
ATOM 3286 N N . LEU B 1 204 ? 13.258 1.549 -14.734 1 84.69 204 LEU B N 1
ATOM 3287 C CA . LEU B 1 204 ? 12.805 0.276 -15.281 1 84.69 204 LEU B CA 1
ATOM 3288 C C . LEU B 1 204 ? 12.633 0.362 -16.797 1 84.69 204 LEU B C 1
ATOM 3290 O O . LEU B 1 204 ? 12.18 -0.592 -17.422 1 84.69 204 LEU B O 1
ATOM 3294 N N . GLU B 1 205 ? 12.852 1.392 -17.484 1 79.56 205 GLU B N 1
ATOM 3295 C CA . GLU B 1 205 ? 12.602 1.593 -18.906 1 79.56 205 GLU B CA 1
ATOM 3296 C C . GLU B 1 205 ? 13.25 0.49 -19.75 1 79.56 205 GLU B C 1
ATOM 3298 O O . GLU B 1 205 ? 12.609 -0.085 -20.625 1 79.56 205 GLU B O 1
ATOM 3303 N N . ASN B 1 206 ? 14.492 0.187 -19.688 1 75.94 206 ASN B N 1
ATOM 3304 C CA . ASN B 1 206 ? 15.18 -0.835 -20.469 1 75.94 206 ASN B CA 1
ATOM 3305 C C . ASN B 1 206 ? 15.594 -2.023 -19.609 1 75.94 206 ASN B C 1
ATOM 3307 O O . ASN B 1 206 ? 16.672 -2.584 -19.797 1 75.94 206 ASN B O 1
ATOM 3311 N N . GLY B 1 207 ? 14.742 -2.307 -18.719 1 71.12 207 GLY B N 1
ATOM 3312 C CA . GLY B 1 207 ? 15.086 -3.299 -17.703 1 71.12 207 GLY B CA 1
ATOM 3313 C C . GLY B 1 207 ? 15.547 -2.688 -16.391 1 71.12 207 GLY B C 1
ATOM 3314 O O . GLY B 1 207 ? 15.883 -1.504 -16.344 1 71.12 207 GLY B O 1
ATOM 3315 N N . PRO B 1 208 ? 15.453 -3.48 -15.328 1 66.25 208 PRO B N 1
ATOM 3316 C CA . PRO B 1 208 ? 15.773 -2.881 -14.031 1 66.25 208 PRO B CA 1
ATOM 3317 C C . PRO B 1 208 ? 17.25 -2.482 -13.914 1 66.25 208 PRO B C 1
ATOM 3319 O O . PRO B 1 208 ? 18.125 -3.301 -14.164 1 66.25 208 PRO B O 1
ATOM 3322 N N . GLN B 1 209 ? 17.547 -1.267 -14.094 1 65.25 209 GLN B N 1
ATOM 3323 C CA . GLN B 1 209 ? 18.891 -0.746 -13.828 1 65.25 209 GLN B CA 1
ATOM 3324 C C . GLN B 1 209 ? 18.922 0.01 -12.508 1 65.25 209 GLN B C 1
ATOM 3326 O O . GLN B 1 209 ? 18.016 0.786 -12.195 1 65.25 209 GLN B O 1
ATOM 3331 N N . GLU B 1 210 ? 19.766 -0.575 -11.57 1 60.06 210 GLU B N 1
ATOM 3332 C CA . GLU B 1 210 ? 19.922 0.143 -10.312 1 60.06 210 GLU B CA 1
ATOM 3333 C C . GLU B 1 210 ? 20.266 1.61 -10.547 1 60.06 210 GLU B C 1
ATOM 3335 O O . GLU B 1 210 ? 21.156 1.925 -11.336 1 60.06 210 GLU B O 1
ATOM 3340 N N . VAL B 1 211 ? 19.328 2.479 -10.352 1 57.31 211 VAL B N 1
ATOM 3341 C CA . VAL B 1 211 ? 19.766 3.871 -10.352 1 57.31 211 VAL B CA 1
ATOM 3342 C C . VAL B 1 211 ? 20.406 4.219 -9.008 1 57.31 211 VAL B C 1
ATOM 3344 O O . VAL B 1 211 ? 20.156 3.553 -8 1 57.31 211 VAL B O 1
ATOM 3347 N N . LYS B 1 212 ? 21.188 5.125 -8.727 1 51.38 212 LYS B N 1
ATOM 3348 C CA . LYS B 1 212 ? 22.047 5.551 -7.633 1 51.38 212 LYS B CA 1
ATOM 3349 C C . LYS B 1 212 ? 21.312 5.469 -6.293 1 51.38 212 LYS B C 1
ATOM 3351 O O . LYS B 1 212 ? 20.094 5.621 -6.234 1 51.38 212 LYS B O 1
ATOM 3356 N N . ASN B 1 213 ? 22.109 4.863 -5.348 1 49.25 213 ASN B N 1
ATOM 3357 C CA . ASN B 1 213 ? 21.828 4.727 -3.92 1 49.25 213 ASN B CA 1
ATOM 3358 C C . ASN B 1 213 ? 21.469 6.066 -3.287 1 49.25 213 ASN B C 1
ATOM 3360 O O . ASN B 1 213 ? 22.25 7.02 -3.35 1 49.25 213 ASN B O 1
ATOM 3364 N N . ILE B 1 214 ? 20.25 6.398 -3.268 1 47.75 214 ILE B N 1
ATOM 3365 C CA . ILE B 1 214 ? 19.984 7.59 -2.471 1 47.75 214 ILE B CA 1
ATOM 3366 C C . ILE B 1 214 ? 20.312 7.316 -1.005 1 47.75 214 ILE B C 1
ATOM 3368 O O . ILE B 1 214 ? 19.672 6.473 -0.368 1 47.75 214 ILE B O 1
ATOM 3372 N N . GLU B 1 215 ? 21.562 7.133 -0.647 1 44.19 215 GLU B N 1
ATOM 3373 C CA . GLU B 1 215 ? 21.75 7.141 0.801 1 44.19 215 GLU B CA 1
ATOM 3374 C C . GLU B 1 215 ? 21.031 8.32 1.444 1 44.19 215 GLU B C 1
ATOM 3376 O O . GLU B 1 215 ? 21.141 9.453 0.984 1 44.19 215 GLU B O 1
ATOM 3381 N N . SER B 1 216 ? 19.875 8.086 2.039 1 43.94 216 SER B N 1
ATOM 3382 C CA . SER B 1 216 ? 19.203 9.141 2.801 1 43.94 216 SER B CA 1
ATOM 3383 C C . SER B 1 216 ? 20.219 9.984 3.572 1 43.94 216 SER B C 1
ATOM 3385 O O . SER B 1 216 ? 20.375 9.812 4.781 1 43.94 216 SER B O 1
ATOM 3387 N N . GLN B 1 217 ? 21.469 9.984 3.312 1 40.53 217 GLN B N 1
ATOM 3388 C CA . GLN B 1 217 ? 22.266 10.938 4.098 1 40.53 217 GLN B CA 1
ATOM 3389 C C . GLN B 1 217 ? 21.859 12.375 3.771 1 40.53 217 GLN B C 1
ATOM 3391 O O . GLN B 1 217 ? 21.969 12.805 2.619 1 40.53 217 GLN B O 1
ATOM 3396 N N . LEU B 1 218 ? 20.75 12.875 4.309 1 38.03 218 LEU B N 1
ATOM 3397 C CA . LEU B 1 218 ? 20.688 14.328 4.348 1 38.03 218 LEU B CA 1
ATOM 3398 C C . LEU B 1 218 ? 22.047 14.93 4.688 1 38.03 218 LEU B C 1
ATOM 3400 O O . LEU B 1 218 ? 22.5 14.844 5.828 1 38.03 218 LEU B O 1
ATOM 3404 N N . LYS B 1 219 ? 23.094 14.711 4.047 1 34.88 219 LYS B N 1
ATOM 3405 C CA . LYS B 1 219 ? 24.141 15.695 4.297 1 34.88 219 LYS B CA 1
ATOM 3406 C C . LYS B 1 219 ? 23.594 17.109 4.195 1 34.88 219 LYS B C 1
ATOM 3408 O O . LYS B 1 219 ? 23.047 17.5 3.16 1 34.88 219 LYS B O 1
ATOM 3413 N N . PHE B 1 220 ? 23 17.688 5.301 1 32.09 220 PHE B N 1
ATOM 3414 C CA . PHE B 1 220 ? 23.062 19.141 5.465 1 32.09 220 PHE B CA 1
ATOM 3415 C C . PHE B 1 220 ? 24.344 19.703 4.883 1 32.09 220 PHE B C 1
ATOM 3417 O O . PHE B 1 220 ? 25.422 19.516 5.461 1 32.09 220 PHE B O 1
ATOM 3424 N N . GLN B 1 221 ? 24.781 19.484 3.787 1 32.06 221 GLN B N 1
ATOM 3425 C CA . GLN B 1 221 ? 25.75 20.5 3.387 1 32.06 221 GLN B CA 1
ATOM 3426 C C . GLN B 1 221 ? 25.312 21.891 3.801 1 32.06 221 GLN B C 1
ATOM 3428 O O . GLN B 1 221 ? 24.234 22.359 3.389 1 32.06 221 GLN B O 1
ATOM 3433 N N . LEU B 1 222 ? 25.562 22.344 5.117 1 29.78 222 LEU B N 1
ATOM 3434 C CA . LEU B 1 222 ? 25.859 23.719 5.516 1 29.78 222 LEU B CA 1
ATOM 3435 C C . LEU B 1 222 ? 26.453 24.5 4.352 1 29.78 222 LEU B C 1
ATOM 3437 O O . LEU B 1 222 ? 27.562 24.219 3.906 1 29.78 222 LEU B O 1
ATOM 3441 N N . LEU B 1 223 ? 25.859 24.594 3.277 1 28.84 223 LEU B N 1
ATOM 3442 C CA . LEU B 1 223 ? 26.297 25.766 2.52 1 28.84 223 LEU B CA 1
ATOM 3443 C C . LEU B 1 223 ? 26.5 26.953 3.441 1 28.84 223 LEU B C 1
ATOM 3445 O O . LEU B 1 223 ? 25.547 27.547 3.932 1 28.84 223 LEU B O 1
ATOM 3449 N N . ILE B 1 224 ? 27.297 26.766 4.469 1 26.98 224 ILE B N 1
ATOM 3450 C CA . ILE B 1 224 ? 28.016 27.891 5.027 1 26.98 224 ILE B CA 1
ATOM 3451 C C . ILE B 1 224 ? 28.641 28.719 3.902 1 26.98 224 ILE B C 1
ATOM 3453 O O . ILE B 1 224 ? 29.562 28.25 3.217 1 26.98 224 ILE B O 1
ATOM 3457 N N . LEU B 1 225 ? 27.75 29.359 3.055 1 22.3 225 LEU B N 1
ATOM 3458 C CA . LEU B 1 225 ? 28.281 30.656 2.672 1 22.3 225 LEU B CA 1
ATOM 3459 C C . LEU B 1 225 ? 28.438 31.562 3.887 1 22.3 225 LEU B C 1
ATOM 3461 O O . LEU B 1 225 ? 27.594 31.547 4.793 1 22.3 225 LEU B O 1
#

InterPro domains:
  IPR001680 WD40 repeat [PF00400] (44-73)
  IPR001680 WD40 repeat [PF00400] (91-118)
  IPR001680 WD40 repeat [PF00400] (123-161)
  IPR001680 WD40 repeat [PS50082] (93-127)
  IPR001680 WD40 repeat [PS50082] (148-170)
  IPR001680 WD40 repeat [SM00320] (32-74)
  IPR001680 WD40 repeat [SM00320] (78-118)
  IPR001680 WD40 repeat [SM00320] (120-161)
  IPR015943 WD40/YVTN repeat-like-containing domain superfamily [G3DSA:2.130.10.10] (5-225)
  IPR019775 WD40 repeat, conserved site [PS00678] (105-119)
  IPR019775 WD40 repeat, conserved site [PS00678] (148-162)
  IPR020472 PAC1/LIS1-like, WD-40 repeat [PR00320] (61-75)
  IPR020472 PAC1/LIS1-like, WD-40 repeat [PR00320] (105-119)
  IPR020472 PAC1/LIS1-like, WD-40 repeat [PR00320] (148-162)
  IPR036322 WD40-repeat-containing domain superfamily [SSF50978] (42-213)

Radius of gyration: 30.17 Å; Cα contacts (8 Å, |Δi|>4): 1086; chains: 2; bounding box: 155×89×64 Å

Solvent-accessible surface area (backbone atoms only — not comparable to full-atom values): 24844 Å² total; per-residue (Å²): 121,97,74,83,74,84,80,80,73,79,76,79,77,80,72,75,82,65,80,72,72,75,75,75,76,72,74,73,69,71,72,77,64,66,72,74,71,75,68,79,75,61,66,34,18,22,48,31,51,43,66,44,70,46,75,92,41,75,38,35,39,37,38,25,13,38,63,8,44,32,38,31,27,36,40,43,96,85,34,46,66,42,84,71,50,76,48,80,43,99,31,29,28,44,24,64,25,54,39,81,82,46,55,33,36,36,39,14,16,51,75,13,35,29,30,40,34,34,63,86,81,68,44,73,44,67,43,42,75,58,90,25,33,22,45,35,42,41,62,40,77,55,93,86,50,53,33,37,40,36,27,13,53,58,17,35,41,36,28,29,39,58,87,54,70,63,50,65,39,73,72,44,79,42,83,47,98,41,34,37,62,29,61,36,75,56,87,49,35,35,38,38,20,14,45,76,47,34,40,43,38,28,36,40,76,91,47,85,38,87,24,59,72,40,64,66,62,77,67,75,71,73,73,74,121,128,85,75,81,69,87,69,84,65,85,73,80,75,77,71,75,80,70,75,72,72,76,74,74,75,74,74,72,67,71,71,77,63,67,71,74,70,76,69,78,76,61,66,35,19,21,48,31,51,43,67,44,70,47,76,93,40,75,37,35,38,38,37,24,12,39,64,9,43,32,38,32,26,37,40,44,95,84,34,46,66,42,84,71,48,76,48,80,44,98,30,30,28,46,25,64,27,53,39,82,81,47,54,34,36,37,39,14,16,51,74,13,37,28,30,41,34,34,62,86,79,69,45,72,42,67,42,43,73,57,89,25,33,22,43,35,42,41,63,41,79,54,94,88,50,53,34,38,40,36,29,13,56,58,18,36,42,36,29,28,38,58,87,54,69,63,50,65,38,73,74,42,80,42,82,48,98,41,34,37,62,30,60,35,75,56,88,50,36,36,38,38,21,14,43,77,47,34,40,43,39,31,35,42,77,89,46,86,39,86,25,60,73,40,63,67,63,77,68,73,70,73,74,74,120

Foldseek 3Di:
DPCVPPPPCPPPDPPPPPPPVPPPPPPPPVVPPPVPPPPDDPQFAWADKDWFQDPVDQIKIWIFGQQQKIWIWGQDPVRDTDTQAIDGDNGGFQEWEADNVRQWIWTFGFVQFIWIAGSVVRDIDTQDGGPGGWRYWYWDDEDVATWIWIFGQSQWIWTAGPPDPSHGDTPDIGGHPGGWHDKDDDPQKIKTAGPPGWMWMFGQHPHTDGDDGPPVPPPPPPPPD/DCPDPPVVPPPPDPPPCPPVPPPPPPPPPPVPPPVPPPPDDDQFDWADKDWFQDPVDQIKIWIFGQQQKIWIWGQDPVRDTDTQAIDGGNGGFQEWEADNVRQWIWTFGFVQFIWIAGSVVRDIDTQDGGPGGWRYWYWDDEPVATWIWIFGQSQWIWTAGPPDPSHRDTPDIGGHPGGWHDKDDDPQKIKTAGPPGWMWMFGQHPHTDGDDGPPVPPPPPPPPD

Secondary structure (DSSP, 8-state):
------------------------------TT----------TT-EEEEEE-S-TTSPPEEEEEETTSEEEEEEE-TTS-EEEEEEEE-SS-EEEEEE-TTSSEEEEEETTSEEEEEETTTTEEEEEEE-SS-EEEEEEEE-SS-EEEEEEETTSEEEEEE-TTTTS-EEEEEEE-SS-EEEEEEETTEEEEEESTT-EEEEE-BTB-EEEEEE-----------/------------------------------TT----------TT-EEEEEE-S-TTSPPEEEEEETTSEEEEEEE-TTS-EEEEEEEE-SS-EEEEEE-TTSSEEEEEETTSEEEEEETTTTEEEEEEE-SS-EEEEEEEE-SS-EEEEEEETTSEEEEEE-TTTTS-EEEEEEE-SS-EEEEEEETTEEEEEESTT-EEEEE-BTB-EEEEEE-----------

Organism: Teladorsagia circumcincta (NCBI:txid45464)

Sequence (450 aa):
MLAVMFGSSSSFGAKPSIFGSTTTTTTTTNPNAEDIAVEGSPDDTVQVLRFSPNPNEKPLLAAGSWDGVVRVWMVNDNGQCEGKAQQNIPAPVLDLSWTDDGTKIFIAAGDKEVRLWDLASNQVAVVGTHDGPVKTCHWIKGNNYSCLMTGSWDKTLRFWDMRQLPTQSSLANITLPERVYCADVLYPMAAVGLANRHIKVYNLENGPQEVKNIESQLKFQLLILMLAVMFGSSSSFGAKPSIFGSTTTTTTTTNPNAEDIAVEGSPDDTVQVLRFSPNPNEKPLLAAGSWDGVVRVWMVNDNGQCEGKAQQNIPAPVLDLSWTDDGTKIFIAAGDKEVRLWDLASNQVAVVGTHDGPVKTCHWIKGNNYSCLMTGSWDKTLRFWDMRQLPTQSSLANITLPERVYCADVLYPMAAVGLANRHIKVYNLENGPQEVKNIESQLKFQLLIL

pLDDT: mean 75.3, std 26.48, range [18.84, 98.69]